Protein AF-A0A956C094-F1 (afdb_monomer)

Radius of gyration: 40.17 Å; Cα contacts (8 Å, |Δi|>4): 907; chains: 1; bounding box: 74×68×118 Å

Solvent-accessible surface area (backbone atoms only — not comparable to full-atom values): 26243 Å² total; per-residue (Å²): 135,86,83,76,88,77,86,82,83,72,74,88,69,77,94,72,92,78,74,94,51,103,83,52,28,29,44,40,37,38,39,32,37,90,51,39,31,41,28,39,30,39,44,35,30,47,56,74,71,74,52,74,59,50,66,46,80,73,45,79,71,43,81,64,69,41,48,29,72,54,24,72,78,55,47,44,69,45,66,44,79,45,98,60,71,43,35,32,40,39,40,36,41,29,33,26,88,86,70,50,48,22,34,32,50,35,33,44,81,41,78,36,75,43,78,52,78,48,61,33,43,75,67,86,69,71,47,63,38,67,67,83,52,30,68,63,70,82,74,54,38,52,40,80,41,99,87,82,47,74,40,76,38,94,37,55,52,55,66,57,61,55,21,28,76,37,67,39,69,88,68,14,59,63,27,26,52,68,33,75,52,43,26,66,27,88,58,52,23,23,27,77,82,64,50,49,39,78,61,48,51,72,48,67,67,78,45,32,37,41,40,82,87,56,63,63,43,73,27,13,71,40,42,65,41,66,65,25,26,53,75,36,84,62,60,74,86,68,81,54,46,20,22,17,62,78,52,43,60,88,41,48,73,49,68,65,82,54,34,51,79,56,94,75,93,59,69,31,20,76,38,60,77,40,64,75,30,24,55,87,44,72,68,61,79,63,58,95,91,60,84,79,54,49,26,25,32,80,84,55,63,66,56,82,84,70,73,71,53,88,37,64,49,66,69,79,50,37,48,36,91,77,42,101,44,71,80,76,20,12,79,42,49,81,38,64,74,30,24,61,74,40,79,87,83,70,86,51,68,85,72,56,52,42,32,32,84,83,58,69,51,80,40,70,63,52,50,72,49,70,68,83,50,33,34,55,74,100,51,101,80,31,14,78,40,53,78,40,68,63,28,26,66,76,36,70,30,60,45,79,69,80,49,47,20,23,50,83,83,55,53,30,52,40,44,82,80,42,47,79,45,48,53,51,90,85,72,81,86,66,47,42,94,91,44,71,50,66,31,33,62,91,68,79,86,72,89,121

Nearest PDB structures (foldseek):
  1cyg-assembly1_A  TM=4.874E-01  e=1.769E-03  Geobacillus stearothermophilus
  8qox-assembly1_X  TM=4.710E-01  e=7.568E-03  Sulfolobus acidocaldarius DSM 639
  6cpd-assembly1_A  TM=4.818E-01  e=2.865E-01  Methylocystis sp. ATCC 49242
  1ogp-assembly3_E  TM=3.263E-01  e=2.117E-01  Arabidopsis thaliana
  7sti-assembly1_A  TM=3.389E-01  e=1.763E+00  Mus musculus

Sequence (448 aa):
MHRLPRFVPIVLTALILVGCSDEEIALLLTADSEDAITSLDILVVSTDGMRAGDRVLLRKGQPVGRSQASLVEDPLRLAITLPANGNYMVHLVGHSPDGTLLIANRCYAVSGVQKDAVRLVRLTMDDDDGDGFPTDGSPYCLDPIEGGGQTNCKFACPPTLALDCDDTPTDGAAIFPGATEICESATDYDCDGMANEPCRDDDGDGATACKQNAEPGTCDCDDQDPTAYPGAEETCESGVDKNCDGKPALCDRDGDGFEADLPIGGTPDCNDQDPSINPGVNEVCTAPGEDPTDENCNRLIDEAKECRSDDEDGDGFLSCIRTNNAQGCDCDDCNSGIYPGATIVGPGDDGIDQDCDGQTDEGEPADKDGDGFLGAGVLSNLDCDDNDPRVFPKGVETCGNGKDDDCDGVADDSGPGSLTYYFDCDGDGYGQSDAETISCTGDDLDGS

Mean predicted aligned error: 19.88 Å

pLDDT: mean 75.41, std 14.98, range [23.91, 94.0]

Secondary structure (DSSP, 8-state):
-PPPPP------SS-------TT--EEEEEEEESS-EEEEEEEEEE-SS--TT-EEEEEEEEEEEE-HHHHHHS-EEEEEE-SSSEEEEEEEEEEPTTS-EEEEEEEEEESSEEEEEEEEEE--S--SS-SS--S--SSTTEEEETTTEEEE-TTPPPGGGTS-S---TTTGGG-STTPPP-TT-SS-SS-SS--SPPP--SSSSS--BPPTTPPTTSSBSSTT-TT-STTPPP-TTS-S-SS-SSS-----SSSSS--S--SSSSPPPS-TT-TTSSTTSPP-PPPTTSPP--TT-SS-SS-TTT--SSSSSSSS--BTTT-S-SSSSBS-TT-TT-STT----S-S-SS--SS-SS-S---PPP-SSSSS-PBPSS-TTSBS-TT-TT--TT----TTS-S-SS-SS-TTSSSTTPEEEE--SS-SS---TTSEEEESS-------

Structure (mmCIF, N/CA/C/O backbone):
data_AF-A0A956C094-F1
#
_entry.id   AF-A0A956C094-F1
#
loop_
_atom_site.group_PDB
_atom_site.id
_atom_site.type_symbol
_atom_site.label_atom_id
_atom_site.label_alt_id
_atom_site.label_comp_id
_atom_site.label_asym_id
_atom_site.label_entity_id
_atom_site.label_seq_id
_atom_site.pdbx_PDB_ins_code
_atom_site.Cartn_x
_atom_site.Cartn_y
_atom_site.Cartn_z
_atom_site.occupancy
_atom_site.B_iso_or_equiv
_atom_site.auth_seq_id
_atom_site.auth_comp_id
_atom_site.auth_asym_id
_atom_site.auth_atom_id
_atom_site.pdbx_PDB_model_num
ATOM 1 N N . MET A 1 1 ? -33.614 -9.477 -2.990 1.00 31.88 1 MET A N 1
ATOM 2 C CA . MET A 1 1 ? -32.901 -8.722 -4.041 1.00 31.88 1 MET A CA 1
ATOM 3 C C . MET A 1 1 ? -31.755 -8.028 -3.335 1.00 31.88 1 MET A C 1
ATOM 5 O O . MET A 1 1 ? -32.018 -7.181 -2.494 1.00 31.88 1 MET A O 1
ATOM 9 N N . HIS A 1 2 ? -30.545 -8.550 -3.537 1.00 25.39 2 HIS A N 1
ATOM 10 C CA . HIS A 1 2 ? -29.327 -8.211 -2.800 1.00 25.39 2 HIS A CA 1
ATOM 11 C C . HIS A 1 2 ? -28.916 -6.742 -2.974 1.00 25.39 2 HIS A C 1
ATOM 13 O O . HIS A 1 2 ? -29.009 -6.208 -4.079 1.00 25.39 2 HIS A O 1
ATOM 19 N N . ARG A 1 3 ? -28.421 -6.121 -1.894 1.00 23.91 3 ARG A N 1
ATOM 20 C CA . ARG A 1 3 ? -27.478 -4.999 -1.967 1.00 23.91 3 ARG A CA 1
ATOM 21 C C . ARG A 1 3 ? -26.076 -5.610 -1.891 1.00 23.91 3 ARG A C 1
ATOM 23 O O . ARG A 1 3 ? -25.795 -6.327 -0.942 1.00 23.91 3 ARG A O 1
ATOM 30 N N . LEU A 1 4 ? -25.274 -5.379 -2.925 1.00 26.03 4 LEU A N 1
ATOM 31 C CA . LEU A 1 4 ? -23.834 -5.653 -2.953 1.00 26.03 4 LEU A CA 1
ATOM 32 C C . LEU A 1 4 ? -23.107 -4.626 -2.060 1.00 26.03 4 LEU A C 1
ATOM 34 O O . LEU A 1 4 ? -23.591 -3.487 -1.989 1.00 26.03 4 LEU A O 1
ATOM 38 N N . PRO A 1 5 ? -21.964 -4.964 -1.435 1.00 30.67 5 PRO A N 1
ATOM 39 C CA . PRO A 1 5 ? -21.090 -3.966 -0.833 1.00 30.67 5 PRO A CA 1
ATOM 40 C C . PRO A 1 5 ? -20.501 -3.100 -1.956 1.00 30.67 5 PRO A C 1
ATOM 42 O O . PRO A 1 5 ? -20.068 -3.595 -2.998 1.00 30.67 5 PRO A O 1
ATOM 45 N N . ARG A 1 6 ? -20.583 -1.777 -1.801 1.00 30.39 6 ARG A N 1
ATOM 46 C CA . ARG A 1 6 ? -19.986 -0.824 -2.741 1.00 30.39 6 ARG A CA 1
ATOM 47 C C . ARG A 1 6 ? -18.532 -0.615 -2.338 1.00 30.39 6 ARG A C 1
ATOM 49 O O . ARG A 1 6 ? -18.283 -0.070 -1.271 1.00 30.39 6 ARG A O 1
ATOM 56 N N . PHE A 1 7 ? -17.611 -0.969 -3.231 1.00 28.91 7 PHE A N 1
ATOM 57 C CA . PHE A 1 7 ? -16.269 -0.389 -3.271 1.00 28.91 7 PHE A CA 1
ATOM 58 C C . PHE A 1 7 ? -16.363 1.141 -3.136 1.00 28.91 7 PHE A C 1
ATOM 60 O O . PHE A 1 7 ? -17.180 1.767 -3.818 1.00 28.91 7 PHE A O 1
ATOM 67 N N . VAL A 1 8 ? -15.546 1.727 -2.258 1.00 37.84 8 VAL A N 1
ATOM 68 C CA . VAL A 1 8 ? -15.483 3.172 -1.981 1.00 37.84 8 VAL A CA 1
ATOM 69 C C . VAL A 1 8 ? -14.337 3.792 -2.799 1.00 37.84 8 VAL A C 1
ATOM 71 O O . VAL A 1 8 ? -13.173 3.658 -2.417 1.00 37.84 8 VAL A O 1
ATOM 74 N N . PRO A 1 9 ? -14.597 4.472 -3.932 1.00 33.62 9 PRO A N 1
ATOM 75 C CA . PRO A 1 9 ? -13.554 5.202 -4.639 1.00 33.62 9 PRO A CA 1
ATOM 76 C C . PRO A 1 9 ? -13.349 6.585 -4.001 1.00 33.62 9 PRO A C 1
ATOM 78 O O . PRO A 1 9 ? -14.221 7.448 -4.070 1.00 33.62 9 PRO A O 1
ATOM 81 N N . ILE A 1 10 ? -12.167 6.833 -3.433 1.00 39.47 10 ILE A N 1
ATOM 82 C CA . ILE A 1 10 ? -11.678 8.198 -3.190 1.00 39.47 10 ILE A CA 1
ATOM 83 C C . ILE A 1 10 ? -11.026 8.670 -4.490 1.00 39.47 10 ILE A C 1
ATOM 85 O O . ILE A 1 10 ? -10.005 8.127 -4.917 1.00 39.47 10 ILE A O 1
ATOM 89 N N . VAL A 1 11 ? -11.634 9.663 -5.140 1.00 37.75 11 VAL A N 1
ATOM 90 C CA . VAL A 1 11 ? -11.075 10.318 -6.330 1.00 37.75 11 VAL A CA 1
ATOM 91 C C . VAL A 1 11 ? -10.232 11.502 -5.871 1.00 37.75 11 VAL A C 1
ATOM 93 O O . VAL A 1 11 ? -10.764 12.540 -5.481 1.00 37.75 11 VAL A O 1
ATOM 96 N N . LEU A 1 12 ? -8.909 11.350 -5.927 1.00 40.19 12 LEU A N 1
ATOM 97 C CA . LEU A 1 12 ? -7.958 12.421 -5.646 1.00 40.19 12 LEU A CA 1
ATOM 98 C C . LEU A 1 12 ? -7.501 13.075 -6.959 1.00 40.19 12 LEU A C 1
ATOM 100 O O . LEU A 1 12 ? -6.388 12.850 -7.411 1.00 40.19 12 LEU A O 1
ATOM 104 N N . THR A 1 13 ? -8.384 13.829 -7.619 1.00 30.38 13 THR A N 1
ATOM 105 C CA . THR A 1 13 ? -8.068 14.991 -8.486 1.00 30.38 13 THR A CA 1
ATOM 106 C C . THR A 1 13 ? -9.336 15.533 -9.152 1.00 30.38 13 THR A C 1
ATOM 108 O O . THR A 1 13 ? -10.224 14.773 -9.513 1.00 30.38 13 THR A O 1
ATOM 111 N N . ALA A 1 14 ? -9.383 16.867 -9.284 1.00 33.16 14 ALA A N 1
ATOM 112 C CA . ALA A 1 14 ? -10.323 17.703 -10.042 1.00 33.16 14 ALA A CA 1
ATOM 113 C C . ALA A 1 14 ? -11.804 17.268 -10.061 1.00 33.16 14 ALA A C 1
ATOM 115 O O . ALA A 1 14 ? -12.191 16.335 -10.753 1.00 33.16 14 ALA A O 1
ATOM 116 N N . LEU A 1 15 ? -12.645 18.060 -9.378 1.00 43.75 15 LEU A N 1
ATOM 117 C CA . LEU A 1 15 ? -14.111 18.054 -9.474 1.00 43.75 15 LEU A CA 1
ATOM 118 C C . LEU A 1 15 ? -14.625 17.545 -10.835 1.00 43.75 15 LEU A C 1
ATOM 120 O O . LEU A 1 15 ? -14.664 18.290 -11.815 1.00 43.75 15 LEU A O 1
ATOM 124 N N . ILE A 1 16 ? -15.164 16.332 -10.843 1.00 31.22 16 ILE A N 1
ATOM 125 C CA . ILE A 1 16 ? -16.317 16.022 -11.675 1.00 31.22 16 ILE A CA 1
ATOM 126 C C . ILE A 1 16 ? -17.444 15.704 -10.704 1.00 31.22 16 ILE A C 1
ATOM 128 O O . ILE A 1 16 ? -17.492 14.650 -10.080 1.00 31.22 16 ILE A O 1
ATOM 132 N N . LEU A 1 17 ? -18.329 16.690 -10.548 1.00 41.72 17 LEU A N 1
ATOM 133 C CA . LEU A 1 17 ? -19.664 16.528 -9.988 1.00 41.72 17 LEU A CA 1
ATOM 134 C C . LEU A 1 17 ? -20.342 15.327 -10.659 1.00 41.72 17 LEU A C 1
ATOM 136 O O . LEU A 1 17 ? -20.853 15.453 -11.772 1.00 41.72 17 LEU A O 1
ATOM 140 N N . VAL A 1 18 ? -20.395 14.189 -9.974 1.00 35.62 18 VAL A N 1
ATOM 141 C CA . VAL A 1 18 ? -21.320 13.110 -10.312 1.00 35.62 18 VAL A CA 1
ATOM 142 C C . VAL A 1 18 ? -22.124 12.772 -9.065 1.00 35.62 18 VAL A C 1
ATOM 144 O O . VAL A 1 18 ? -21.703 11.991 -8.229 1.00 35.62 18 VAL A O 1
ATOM 147 N N . GLY A 1 19 ? -23.308 13.383 -8.982 1.00 34.44 19 GLY A N 1
ATOM 148 C CA . GLY A 1 19 ? -24.463 12.786 -8.316 1.00 34.44 19 GLY A CA 1
ATOM 149 C C . GLY A 1 19 ? -24.621 13.011 -6.815 1.00 34.44 19 GLY A C 1
ATOM 150 O O . GLY A 1 19 ? -24.644 12.040 -6.077 1.00 34.44 19 GLY A O 1
ATOM 151 N N . CYS A 1 20 ? -24.918 14.245 -6.385 1.00 38.72 20 CYS A N 1
ATOM 152 C CA . CYS A 1 20 ? -25.666 14.446 -5.138 1.00 38.72 20 CYS A CA 1
ATOM 153 C C . CYS A 1 20 ? -27.003 13.688 -5.228 1.00 38.72 20 CYS A C 1
ATOM 155 O O . CYS A 1 20 ? -27.939 14.157 -5.881 1.00 38.72 20 CYS A O 1
ATOM 157 N N . SER A 1 21 ? -27.092 12.525 -4.590 1.00 49.25 21 SER A N 1
ATOM 158 C CA . SER A 1 21 ? -28.373 11.965 -4.165 1.00 49.25 21 SER A CA 1
ATOM 159 C C . SER A 1 21 ? -28.620 12.395 -2.718 1.00 49.25 21 SER A C 1
ATOM 161 O O . SER A 1 21 ? -27.676 12.449 -1.934 1.00 49.25 21 SER A O 1
ATOM 163 N N . ASP A 1 22 ? -29.866 12.694 -2.346 1.00 48.59 22 ASP A N 1
ATOM 164 C CA . ASP A 1 22 ? -30.246 13.117 -0.982 1.00 48.59 22 ASP A CA 1
ATOM 165 C C . ASP A 1 22 ? -30.003 12.030 0.103 1.00 48.59 22 ASP A C 1
ATOM 167 O O . ASP A 1 22 ? -30.355 12.224 1.265 1.00 48.59 22 ASP A O 1
ATOM 171 N N . GLU A 1 23 ? -29.407 10.888 -0.265 1.00 58.19 23 GLU A N 1
ATOM 172 C CA . GLU A 1 23 ? -29.049 9.767 0.615 1.00 58.19 23 GLU A CA 1
ATOM 173 C C . GLU A 1 23 ? -27.535 9.661 0.894 1.00 58.19 23 GLU A C 1
ATOM 175 O O . GLU A 1 23 ? -27.119 8.763 1.622 1.00 58.19 23 GLU A O 1
ATOM 180 N N . GLU A 1 24 ? -26.696 10.535 0.326 1.00 72.50 24 GLU A N 1
ATOM 181 C CA . GLU A 1 24 ? -25.239 10.449 0.488 1.00 72.50 24 GLU A CA 1
ATOM 182 C C . GLU A 1 24 ? -24.758 11.136 1.778 1.00 72.50 24 GLU A C 1
ATOM 184 O O . GLU A 1 24 ? -25.110 12.283 2.074 1.00 72.50 24 GLU A O 1
ATOM 189 N N . ILE A 1 25 ? -23.941 10.421 2.552 1.00 80.94 25 ILE A N 1
ATOM 190 C CA . ILE A 1 25 ? -23.382 10.883 3.823 1.00 80.94 25 ILE A CA 1
ATOM 191 C C . ILE A 1 25 ? -21.881 11.028 3.615 1.00 80.94 25 ILE A C 1
ATOM 193 O O . ILE A 1 25 ? -21.181 10.048 3.369 1.00 80.94 25 ILE A O 1
ATOM 197 N N . ALA A 1 26 ? -21.399 12.268 3.628 1.00 85.75 26 ALA A N 1
ATOM 198 C CA . ALA A 1 26 ? -20.028 12.565 3.242 1.00 85.75 26 ALA A CA 1
ATOM 199 C C . ALA A 1 26 ? -19.491 13.811 3.944 1.00 85.75 26 ALA A C 1
ATOM 201 O O . ALA A 1 26 ? -20.233 14.739 4.271 1.00 85.75 26 ALA A O 1
ATOM 202 N N . LEU A 1 27 ? -18.176 13.859 4.105 1.00 88.19 27 LEU A N 1
ATOM 203 C CA . LEU A 1 27 ? -17.444 15.019 4.577 1.00 88.19 27 LEU A CA 1
ATOM 204 C C . LEU A 1 27 ? -16.561 15.548 3.443 1.00 88.19 27 LEU A C 1
ATOM 206 O O . LEU A 1 27 ? -15.714 14.841 2.900 1.00 88.19 27 LEU A O 1
ATOM 210 N N . LEU A 1 28 ? -16.789 16.802 3.065 1.00 89.00 28 LEU A N 1
ATOM 211 C CA . LEU A 1 28 ? -16.032 17.500 2.035 1.00 89.00 28 LEU A CA 1
ATOM 212 C C . LEU A 1 28 ? -15.107 18.512 2.710 1.00 89.00 28 LEU A C 1
ATOM 214 O O . LEU A 1 28 ? -15.560 19.572 3.149 1.00 89.00 28 LEU A O 1
ATOM 218 N N . LEU A 1 29 ? -13.822 18.181 2.791 1.00 90.12 29 LEU A N 1
ATOM 219 C CA . LEU A 1 29 ? -12.816 19.022 3.431 1.00 90.12 29 LEU A CA 1
ATOM 220 C C . LEU A 1 29 ? -11.980 19.748 2.386 1.00 90.12 29 LEU A C 1
ATOM 222 O O . LEU A 1 29 ? -11.531 19.150 1.407 1.00 90.12 29 LEU A O 1
ATOM 226 N N . THR A 1 30 ? -11.732 21.032 2.617 1.00 89.69 30 THR A N 1
ATOM 227 C CA . THR A 1 30 ? -10.630 21.739 1.962 1.00 89.69 30 THR A CA 1
ATOM 228 C C . THR A 1 30 ? -9.464 21.843 2.928 1.00 89.69 30 THR A C 1
ATOM 230 O O . THR A 1 30 ? -9.635 22.439 3.989 1.00 89.69 30 THR A O 1
ATOM 233 N N . ALA A 1 31 ? -8.313 21.281 2.574 1.00 88.06 31 ALA A N 1
ATOM 234 C CA . ALA A 1 31 ? -7.130 21.259 3.422 1.00 88.06 31 ALA A CA 1
ATOM 235 C C . ALA A 1 31 ? -6.000 22.115 2.831 1.00 88.06 31 ALA A C 1
ATOM 237 O O . ALA A 1 31 ? -5.619 21.935 1.671 1.00 88.06 31 ALA A O 1
ATOM 238 N N . ASP A 1 32 ? -5.469 23.041 3.629 1.00 88.25 32 ASP A N 1
ATOM 239 C CA . ASP A 1 32 ? -4.268 23.818 3.309 1.00 88.25 32 ASP A CA 1
ATOM 240 C C . ASP A 1 32 ? -3.142 23.559 4.323 1.00 88.25 32 ASP A C 1
ATOM 242 O O . ASP A 1 32 ? -3.330 22.881 5.335 1.00 88.25 32 ASP A O 1
ATOM 246 N N . SER A 1 33 ? -1.939 24.050 4.025 1.00 87.44 33 SER A N 1
ATOM 247 C CA . SER A 1 33 ? -0.797 23.968 4.934 1.00 87.44 33 SER A CA 1
ATOM 248 C C . SER A 1 33 ? 0.174 25.121 4.702 1.00 87.44 33 SER A C 1
ATOM 250 O O . SER A 1 33 ? 0.235 25.698 3.613 1.00 87.44 33 SER A O 1
ATOM 252 N N . GLU A 1 34 ? 0.941 25.455 5.739 1.00 83.06 34 GLU A N 1
ATOM 253 C CA . GLU A 1 34 ? 2.052 26.403 5.647 1.00 83.06 34 GLU A CA 1
ATOM 254 C C . GLU A 1 34 ? 3.333 25.763 5.096 1.00 83.06 34 GLU A C 1
ATOM 256 O O . GLU A 1 34 ? 4.305 26.478 4.878 1.00 83.06 34 GLU A O 1
ATOM 261 N N . ASP A 1 35 ? 3.319 24.468 4.776 1.00 86.69 35 ASP A N 1
ATOM 262 C CA . ASP A 1 35 ? 4.451 23.740 4.206 1.00 86.69 35 ASP A CA 1
ATOM 263 C C . ASP A 1 35 ? 4.073 22.920 2.974 1.00 86.69 35 ASP A C 1
ATOM 265 O O . ASP A 1 35 ? 2.906 22.782 2.610 1.00 86.69 35 ASP A O 1
ATOM 269 N N . ALA A 1 36 ? 5.092 22.407 2.283 1.00 88.38 36 ALA A N 1
ATOM 270 C CA . ALA A 1 36 ? 4.895 21.440 1.211 1.00 88.38 36 ALA A CA 1
ATOM 271 C C . ALA A 1 36 ? 4.486 20.074 1.785 1.00 88.38 36 ALA A C 1
ATOM 273 O O . ALA A 1 36 ? 5.009 19.664 2.817 1.00 88.38 36 ALA A O 1
ATOM 274 N N . ILE A 1 37 ? 3.611 19.362 1.070 1.00 88.88 37 ILE A N 1
ATOM 275 C CA . ILE A 1 37 ? 3.115 18.028 1.432 1.00 88.88 37 ILE A CA 1
ATOM 276 C C . ILE A 1 37 ? 3.483 17.046 0.313 1.00 88.88 37 ILE A C 1
ATOM 278 O O . ILE A 1 37 ? 3.060 17.216 -0.836 1.00 88.88 37 ILE A O 1
ATOM 282 N N . THR A 1 38 ? 4.262 16.016 0.633 1.00 88.69 38 THR A N 1
ATOM 283 C CA . THR A 1 38 ? 4.635 14.923 -0.279 1.00 88.69 38 THR A CA 1
ATOM 284 C C . THR A 1 38 ? 3.584 13.823 -0.278 1.00 88.69 38 THR A C 1
ATOM 286 O O . THR A 1 38 ? 3.136 13.429 -1.357 1.00 88.69 38 THR A O 1
ATOM 289 N N . SER A 1 39 ? 3.129 13.397 0.899 1.00 88.06 39 SER A N 1
ATOM 290 C CA . SER A 1 39 ? 2.068 12.404 1.077 1.00 88.06 39 SER A CA 1
ATOM 291 C C . SER A 1 39 ? 1.083 12.803 2.169 1.00 88.06 39 SER A C 1
ATOM 293 O O . SER A 1 39 ? 1.389 13.634 3.023 1.00 88.06 39 SER A O 1
ATOM 295 N N . LEU A 1 40 ? -0.115 12.223 2.115 1.00 87.06 40 LEU A N 1
ATOM 296 C CA . LEU A 1 40 ? -1.180 12.444 3.087 1.00 87.06 40 LEU A CA 1
ATOM 297 C C . LEU A 1 40 ? -1.766 11.107 3.552 1.00 87.06 40 LEU A C 1
ATOM 299 O O . LEU A 1 40 ? -2.224 10.308 2.729 1.00 87.06 40 LEU A O 1
ATOM 303 N N . ASP A 1 41 ? -1.792 10.915 4.865 1.00 87.19 41 ASP A N 1
ATOM 304 C CA . ASP A 1 41 ? -2.520 9.854 5.554 1.00 87.19 41 ASP A CA 1
ATOM 305 C C . ASP A 1 41 ? -3.859 10.391 6.054 1.00 87.19 41 ASP A C 1
ATOM 307 O O . ASP A 1 41 ? -3.957 11.530 6.525 1.00 87.19 41 ASP A O 1
ATOM 311 N N . ILE A 1 42 ? -4.904 9.572 5.930 1.00 86.94 42 ILE A N 1
ATOM 312 C CA . ILE A 1 42 ? -6.258 9.917 6.363 1.00 86.94 42 ILE A CA 1
ATOM 313 C C . ILE A 1 42 ? -6.809 8.772 7.207 1.00 86.94 42 ILE A C 1
ATOM 315 O O . ILE A 1 42 ? -7.125 7.696 6.688 1.00 86.94 42 ILE A O 1
ATOM 319 N N . LEU A 1 43 ? -6.986 9.041 8.496 1.00 84.88 43 LEU A N 1
ATOM 320 C CA . LEU A 1 43 ? -7.684 8.168 9.428 1.00 84.88 43 LEU A CA 1
ATOM 321 C C . LEU A 1 43 ? -9.069 8.746 9.726 1.00 84.88 43 LEU A C 1
ATOM 323 O O . LEU A 1 43 ? -9.205 9.918 10.087 1.00 84.88 43 LEU A O 1
ATOM 327 N N . VAL A 1 44 ? -10.099 7.910 9.589 1.00 85.31 44 VAL A N 1
ATOM 328 C CA . VAL A 1 44 ? -11.471 8.242 9.975 1.00 85.31 44 VAL A CA 1
ATOM 329 C C . VAL A 1 44 ? -11.992 7.167 10.918 1.00 85.31 44 VAL A C 1
ATOM 331 O O . VAL A 1 44 ? -11.937 5.980 10.610 1.00 85.31 44 VAL A O 1
ATOM 334 N N . VAL A 1 45 ? -12.504 7.587 12.071 1.00 79.00 45 VAL A N 1
ATOM 335 C CA . VAL A 1 45 ? -12.975 6.681 13.130 1.00 79.00 45 VAL A CA 1
ATOM 336 C C . VAL A 1 45 ? -14.363 7.125 13.553 1.00 79.00 45 VAL A C 1
ATOM 338 O O . VAL A 1 45 ? -14.568 8.316 13.806 1.00 79.00 45 VAL A O 1
ATOM 341 N N . SER A 1 46 ? -15.340 6.217 13.605 1.00 79.12 46 SER A N 1
ATOM 342 C CA . SER A 1 46 ? -16.620 6.569 14.219 1.00 79.12 46 SER A CA 1
ATOM 343 C C . SER A 1 46 ? -16.457 6.676 15.728 1.00 79.12 46 SER A C 1
ATOM 345 O O . SER A 1 46 ? -15.846 5.835 16.370 1.00 79.12 46 SER A O 1
ATOM 347 N N . THR A 1 47 ? -17.024 7.727 16.307 1.00 75.12 47 THR A N 1
ATOM 348 C CA . THR A 1 47 ? -17.013 7.957 17.758 1.00 75.12 47 THR A CA 1
ATOM 349 C C . THR A 1 47 ? -18.378 7.665 18.380 1.00 75.12 47 THR A C 1
ATOM 351 O O . THR A 1 47 ? -18.567 7.805 19.590 1.00 75.12 47 THR A O 1
ATOM 354 N N . ASP A 1 48 ? -19.344 7.224 17.567 1.00 68.50 48 ASP A N 1
ATOM 355 C CA . ASP A 1 48 ? -20.659 6.799 18.030 1.00 68.50 48 ASP A CA 1
ATOM 356 C C . ASP A 1 48 ? -20.604 5.420 18.671 1.00 68.50 48 ASP A C 1
ATOM 358 O O . ASP A 1 48 ? -20.967 4.404 18.095 1.00 68.50 48 ASP A O 1
ATOM 362 N N . GLY A 1 49 ? -20.230 5.425 19.944 1.00 55.28 49 GLY A N 1
ATOM 363 C CA . GLY A 1 49 ? -20.244 4.240 20.780 1.00 55.28 49 GLY A CA 1
ATOM 364 C C . GLY A 1 49 ? -18.879 3.776 21.245 1.00 55.28 49 GLY A C 1
ATOM 365 O O . GLY A 1 49 ? -18.933 2.843 22.036 1.00 55.28 49 GLY A O 1
ATOM 366 N N . MET A 1 50 ? -17.775 4.423 20.809 1.00 50.34 50 MET A N 1
ATOM 367 C CA . MET A 1 50 ? -16.362 4.051 21.064 1.00 50.34 50 MET A CA 1
ATOM 368 C C . MET A 1 50 ? -16.264 2.547 21.294 1.00 50.34 50 MET A C 1
ATOM 370 O O . MET A 1 50 ? -16.233 2.061 22.416 1.00 50.34 50 MET A O 1
ATOM 374 N N . ARG A 1 51 ? -16.503 1.828 20.201 1.00 47.78 51 ARG A N 1
ATOM 375 C CA . ARG A 1 51 ? -16.408 0.380 20.153 1.00 47.78 51 ARG A CA 1
ATOM 376 C C . ARG A 1 51 ? -15.224 0.091 19.257 1.00 47.78 51 ARG A C 1
ATOM 378 O O . ARG A 1 51 ? -15.101 0.739 18.209 1.00 47.78 51 ARG A O 1
ATOM 385 N N . ALA A 1 52 ? -14.427 -0.898 19.638 1.00 38.03 52 ALA A N 1
ATOM 386 C CA . ALA A 1 52 ? -13.606 -1.636 18.696 1.00 38.03 52 ALA A CA 1
ATOM 387 C C . ALA A 1 52 ? -14.414 -1.873 17.398 1.00 38.03 52 ALA A C 1
ATOM 389 O O . ALA A 1 52 ? -15.611 -2.133 17.459 1.00 38.03 52 ALA A O 1
ATOM 390 N N . GLY A 1 53 ? -13.813 -1.659 16.227 1.00 45.31 53 GLY A N 1
ATOM 391 C CA . GLY A 1 53 ? -14.440 -2.034 14.953 1.00 45.31 53 GLY A CA 1
ATOM 392 C C . GLY A 1 53 ? -15.138 -0.939 14.127 1.00 45.31 53 GLY A C 1
ATOM 393 O O . GLY A 1 53 ? -15.340 -1.148 12.940 1.00 45.31 53 GLY A O 1
ATOM 394 N N . ASP A 1 54 ? -15.425 0.271 14.622 1.00 48.38 54 ASP A N 1
ATOM 395 C CA . ASP A 1 54 ? -16.009 1.322 13.750 1.00 48.38 54 ASP A CA 1
ATOM 396 C C . ASP A 1 54 ? -14.933 2.153 13.004 1.00 48.38 54 ASP A C 1
ATOM 398 O O . ASP A 1 54 ? -15.003 3.391 12.890 1.00 48.38 54 ASP A O 1
ATOM 402 N N . ARG A 1 55 ? -13.887 1.479 12.507 1.00 53.50 55 ARG A N 1
ATOM 403 C CA . ARG A 1 55 ? -12.777 2.113 11.786 1.00 53.50 55 ARG A CA 1
ATOM 404 C C . ARG A 1 55 ? -13.141 2.232 10.309 1.00 53.50 55 ARG A C 1
ATOM 406 O O . ARG A 1 55 ? -13.620 1.306 9.673 1.00 53.50 55 ARG A O 1
ATOM 413 N N . VAL A 1 56 ? -12.844 3.379 9.710 1.00 49.75 56 VAL A N 1
ATOM 414 C CA . VAL A 1 56 ? -12.702 3.468 8.256 1.00 49.75 56 VAL A CA 1
ATOM 415 C C . VAL A 1 56 ? -11.318 4.050 7.997 1.00 49.75 56 VAL A C 1
ATOM 417 O O . VAL A 1 56 ? -11.130 5.258 7.846 1.00 49.75 56 VAL A O 1
ATOM 420 N N . LEU A 1 57 ? -10.309 3.176 7.995 1.00 48.47 57 LEU A N 1
ATOM 421 C CA . LEU A 1 57 ? -8.968 3.524 7.529 1.00 48.47 57 LEU A CA 1
ATOM 422 C C . LEU A 1 57 ? -9.061 3.849 6.037 1.00 48.47 57 LEU A C 1
ATOM 424 O O . LEU A 1 57 ? -9.235 2.961 5.206 1.00 48.47 57 LEU A O 1
ATOM 428 N N . LEU A 1 58 ? -8.995 5.135 5.690 1.00 52.88 58 LEU A N 1
ATOM 429 C CA . LEU A 1 58 ? -9.340 5.580 4.342 1.00 52.88 58 LEU A CA 1
ATOM 430 C C . LEU A 1 58 ? -8.160 5.871 3.429 1.00 52.88 58 LEU A C 1
ATOM 432 O O . LEU A 1 58 ? -8.438 6.184 2.279 1.00 52.88 58 LEU A O 1
ATOM 436 N N . ARG A 1 59 ? -6.902 5.731 3.870 1.00 56.06 59 ARG A N 1
ATOM 437 C CA . ARG A 1 59 ? -5.688 5.436 3.066 1.00 56.06 59 ARG A CA 1
ATOM 438 C C . ARG A 1 59 ? -4.436 5.887 3.826 1.00 56.06 59 ARG A C 1
ATOM 440 O O . ARG A 1 59 ? -4.396 7.010 4.326 1.00 56.06 59 ARG A O 1
ATOM 447 N N . LYS A 1 60 ? -3.389 5.058 3.800 1.00 62.19 60 LYS A N 1
ATOM 448 C CA . LYS A 1 60 ? -2.020 5.423 4.198 1.00 62.19 60 LYS A CA 1
ATOM 449 C C . LYS A 1 60 ? -1.182 5.730 2.946 1.00 62.19 60 LYS A C 1
ATOM 451 O O . LYS A 1 60 ? -1.343 5.088 1.908 1.00 62.19 60 LYS A O 1
ATOM 456 N N . GLY A 1 61 ? -0.325 6.734 3.025 1.00 59.59 61 GLY A N 1
ATOM 457 C CA . GLY A 1 61 ? 0.744 7.072 2.099 1.00 59.59 61 GLY A CA 1
ATOM 458 C C . GLY A 1 61 ? 0.303 7.659 0.764 1.00 59.59 61 GLY A C 1
ATOM 459 O O . GLY A 1 61 ? 1.030 7.490 -0.211 1.00 59.59 61 GLY A O 1
ATOM 460 N N . GLN A 1 62 ? -0.862 8.314 0.655 1.00 73.25 62 GLN A N 1
ATOM 461 C CA . GLN A 1 62 ? -1.308 8.810 -0.656 1.00 73.25 62 GLN A CA 1
ATOM 462 C C . GLN A 1 62 ? -0.355 9.888 -1.177 1.00 73.25 62 GLN A C 1
ATOM 464 O O . GLN A 1 62 ? -0.202 10.914 -0.509 1.00 73.25 62 GLN A O 1
ATOM 469 N N . PRO A 1 63 ? 0.263 9.709 -2.359 1.00 74.12 63 PRO A N 1
ATOM 470 C CA . PRO A 1 63 ? 1.139 10.720 -2.922 1.00 74.12 63 PRO A CA 1
ATOM 471 C C . PRO A 1 63 ? 0.312 11.946 -3.319 1.00 74.12 63 PRO A C 1
ATOM 473 O O . PRO A 1 63 ? -0.647 11.858 -4.085 1.00 74.12 63 PRO A O 1
ATOM 476 N N . VAL A 1 64 ? 0.695 13.101 -2.784 1.00 82.00 64 VAL A N 1
ATOM 477 C CA . VAL A 1 64 ? 0.055 14.396 -3.040 1.00 82.00 64 VAL A CA 1
ATOM 478 C C . VAL A 1 64 ? 0.991 15.297 -3.844 1.00 82.00 64 VAL A C 1
ATOM 480 O O . VAL A 1 64 ? 0.572 15.872 -4.847 1.00 82.00 64 VAL A O 1
ATOM 483 N N . GLY A 1 65 ? 2.261 15.401 -3.434 1.00 77.50 65 GLY A N 1
ATOM 484 C CA . GLY A 1 65 ? 3.309 16.116 -4.172 1.00 77.50 65 GLY A CA 1
ATOM 485 C C . GLY A 1 65 ? 3.015 17.601 -4.428 1.00 77.50 65 GLY A C 1
ATOM 486 O O . GLY A 1 65 ? 3.193 18.079 -5.549 1.00 77.50 65 GLY A O 1
ATOM 487 N N . ARG A 1 66 ? 2.543 18.350 -3.423 1.00 81.50 66 ARG A N 1
ATOM 488 C CA . ARG A 1 66 ? 2.141 19.764 -3.565 1.00 81.50 66 ARG A CA 1
ATOM 489 C C . ARG A 1 66 ? 3.052 20.696 -2.768 1.00 81.50 66 ARG A C 1
ATOM 491 O O . ARG A 1 66 ? 3.347 20.457 -1.603 1.00 81.50 66 ARG A O 1
ATOM 498 N N . SER A 1 67 ? 3.474 21.799 -3.389 1.00 82.25 67 SER A N 1
ATOM 499 C CA . SER A 1 67 ? 4.242 22.854 -2.715 1.00 82.25 67 SER A CA 1
ATOM 500 C C . SER A 1 67 ? 3.342 23.770 -1.878 1.00 82.25 67 SER A C 1
ATOM 502 O O . SER A 1 67 ? 2.162 23.926 -2.189 1.00 82.25 67 SER A O 1
ATOM 504 N N . GLN A 1 68 ? 3.917 24.455 -0.882 1.00 80.69 68 GLN A N 1
ATOM 505 C CA . GLN A 1 68 ? 3.214 25.454 -0.061 1.00 80.69 68 GLN A CA 1
ATOM 506 C C . GLN A 1 68 ? 2.460 26.484 -0.922 1.00 80.69 68 GLN A C 1
ATOM 508 O O . GLN A 1 68 ? 1.267 26.703 -0.740 1.00 80.69 68 GLN A O 1
ATOM 513 N N . ALA A 1 69 ? 3.137 27.091 -1.905 1.00 76.25 69 ALA A N 1
ATOM 514 C CA . ALA A 1 69 ? 2.522 28.090 -2.783 1.00 76.25 69 ALA A CA 1
ATOM 515 C C . ALA A 1 69 ? 1.328 27.516 -3.566 1.00 76.25 69 ALA A C 1
ATOM 517 O O . ALA A 1 69 ? 0.304 28.177 -3.710 1.00 76.25 69 ALA A O 1
ATOM 518 N N . SER A 1 70 ? 1.435 26.262 -4.015 1.00 80.69 70 SER A N 1
ATOM 519 C CA . SER A 1 70 ? 0.354 25.581 -4.726 1.00 80.69 70 SER A CA 1
ATOM 520 C C . SER A 1 70 ? -0.839 25.266 -3.821 1.00 80.69 70 SER A C 1
ATOM 522 O O . SER A 1 70 ? -1.970 25.329 -4.291 1.00 80.69 70 SER A O 1
ATOM 524 N N . LEU A 1 71 ? -0.607 24.939 -2.546 1.00 81.62 71 LEU A N 1
ATOM 525 C CA . LEU A 1 71 ? -1.664 24.651 -1.569 1.00 81.62 71 LEU A CA 1
ATOM 526 C C . LEU A 1 71 ? -2.435 25.905 -1.144 1.00 81.62 71 LEU A C 1
ATOM 528 O O . LEU A 1 71 ? -3.633 25.823 -0.890 1.00 81.62 71 LEU A O 1
ATOM 532 N N . VAL A 1 72 ? -1.773 27.064 -1.100 1.00 77.06 72 VAL A N 1
ATOM 533 C CA . VAL A 1 72 ? -2.430 28.351 -0.818 1.00 77.06 72 VAL A CA 1
ATOM 534 C C . VAL A 1 72 ? -3.342 28.779 -1.973 1.00 77.06 72 VAL A C 1
ATOM 536 O O . VAL A 1 72 ? -4.420 29.323 -1.737 1.00 77.06 72 VAL A O 1
ATOM 539 N N . GLU A 1 73 ? -2.925 28.549 -3.221 1.00 79.19 73 GLU A N 1
ATOM 540 C CA . GLU A 1 73 ? -3.708 28.927 -4.406 1.00 79.19 73 GLU A CA 1
ATOM 541 C C . GLU A 1 73 ? -4.821 27.923 -4.744 1.00 79.19 73 GLU A C 1
ATOM 543 O O . GLU A 1 73 ? -5.911 28.328 -5.152 1.00 79.19 73 GLU A O 1
ATOM 548 N N . ASP A 1 74 ? -4.570 26.625 -4.561 1.00 82.81 74 ASP A N 1
ATOM 549 C CA . ASP A 1 74 ? -5.542 25.551 -4.777 1.00 82.81 74 ASP A CA 1
ATOM 550 C C . ASP A 1 74 ? -5.435 24.500 -3.656 1.00 82.81 74 ASP A C 1
ATOM 552 O O . ASP A 1 74 ? -4.656 23.546 -3.774 1.00 82.81 74 ASP A O 1
ATOM 556 N N . PRO A 1 75 ? -6.192 24.659 -2.555 1.00 85.56 75 PRO A N 1
ATOM 557 C CA . PRO A 1 75 ? -6.128 23.743 -1.423 1.00 85.56 75 PRO A CA 1
ATOM 558 C C . PRO A 1 75 ? -6.569 22.332 -1.817 1.00 85.56 75 PRO A C 1
ATOM 560 O O . PRO A 1 75 ? -7.367 22.135 -2.742 1.00 85.56 75 PRO A O 1
ATOM 563 N N . LEU A 1 76 ? -6.077 21.336 -1.079 1.00 86.81 76 LEU A N 1
ATOM 564 C CA . LEU A 1 76 ? -6.487 19.946 -1.259 1.00 86.81 76 LEU A CA 1
ATOM 565 C C . LEU A 1 76 ? -7.988 19.826 -1.025 1.00 86.81 76 LEU A C 1
ATOM 567 O O . LEU A 1 76 ? -8.534 20.442 -0.114 1.00 86.81 76 LEU A O 1
ATOM 571 N N . ARG A 1 77 ? -8.660 19.019 -1.843 1.00 85.06 77 ARG A N 1
ATOM 572 C CA . ARG A 1 77 ? -10.093 18.749 -1.709 1.00 85.06 77 ARG A CA 1
ATOM 573 C C . ARG A 1 77 ? -10.264 17.274 -1.416 1.00 85.06 77 ARG A C 1
ATOM 575 O O . ARG A 1 77 ? -10.000 16.444 -2.280 1.00 85.06 77 ARG A O 1
ATOM 582 N N . LEU A 1 78 ? -10.685 16.973 -0.199 1.00 86.38 78 LEU A N 1
ATOM 583 C CA . LEU A 1 78 ? -10.919 15.620 0.275 1.00 86.38 78 LEU A CA 1
ATOM 584 C C . LEU A 1 78 ? -12.424 15.371 0.267 1.00 86.38 78 LEU A C 1
ATOM 586 O O . LEU A 1 78 ? -13.193 16.168 0.806 1.00 86.38 78 LEU A O 1
ATOM 590 N N . ALA A 1 79 ? -12.836 14.274 -0.360 1.00 83.94 79 ALA A N 1
ATOM 591 C CA . ALA A 1 79 ? -14.204 13.783 -0.309 1.00 83.94 79 ALA A CA 1
ATOM 592 C C . ALA A 1 79 ? -14.200 12.439 0.420 1.00 83.94 79 ALA A C 1
ATOM 594 O O . ALA A 1 79 ? -13.742 11.433 -0.117 1.00 83.94 79 ALA A O 1
ATOM 595 N N . ILE A 1 80 ? -14.677 12.454 1.660 1.00 84.38 80 ILE A N 1
ATOM 596 C CA . ILE A 1 80 ? -14.727 11.297 2.551 1.00 84.38 80 ILE A CA 1
ATOM 597 C C . ILE A 1 80 ? -16.171 10.802 2.565 1.00 84.38 80 ILE A C 1
ATOM 599 O O . ILE A 1 80 ? -17.059 11.514 3.029 1.00 84.38 80 ILE A O 1
ATOM 603 N N . THR A 1 81 ? -16.415 9.604 2.039 1.00 82.75 81 THR A N 1
ATOM 604 C CA . THR A 1 81 ? -17.742 8.967 2.097 1.00 82.75 81 THR A CA 1
ATOM 605 C C . THR A 1 81 ? -17.862 8.195 3.404 1.00 82.75 81 THR A C 1
ATOM 607 O O . THR A 1 81 ? -16.926 7.494 3.778 1.00 82.75 81 THR A O 1
ATOM 610 N N . LEU A 1 82 ? -18.992 8.327 4.097 1.00 81.62 82 LEU A N 1
ATOM 611 C CA . LEU A 1 82 ? -19.219 7.733 5.414 1.00 81.62 82 LEU A CA 1
ATOM 612 C C . LEU A 1 82 ? -20.353 6.698 5.353 1.00 81.62 82 LEU A C 1
ATOM 614 O O . LEU A 1 82 ? -21.299 6.871 4.578 1.00 81.62 82 LEU A O 1
ATOM 618 N N . PRO A 1 83 ? -20.285 5.626 6.163 1.00 73.88 83 PRO A N 1
ATOM 619 C CA . PRO A 1 83 ? -21.237 4.518 6.081 1.00 73.88 83 PRO A CA 1
ATOM 620 C C . PRO A 1 83 ? -22.633 4.885 6.604 1.00 73.88 83 PRO A C 1
ATOM 622 O O . PRO A 1 83 ? -23.638 4.357 6.122 1.00 73.88 83 PRO A O 1
ATOM 625 N N . ALA A 1 84 ? -22.714 5.792 7.581 1.00 81.06 84 ALA A N 1
ATOM 626 C CA . ALA A 1 84 ? -23.955 6.183 8.234 1.00 81.06 84 ALA A CA 1
ATOM 627 C C . ALA A 1 84 ? -23.876 7.610 8.797 1.00 81.06 84 ALA A C 1
ATOM 629 O O . ALA A 1 84 ? -22.836 8.263 8.776 1.00 81.06 84 ALA A O 1
ATOM 630 N N . ASN A 1 85 ? -25.012 8.113 9.287 1.00 84.25 85 ASN A N 1
ATOM 631 C CA . ASN A 1 85 ? -25.028 9.359 10.045 1.00 84.25 85 ASN A CA 1
ATOM 632 C C . ASN A 1 85 ? -24.432 9.067 11.415 1.00 84.25 85 ASN A C 1
ATOM 634 O O . ASN A 1 85 ? -24.823 8.076 12.031 1.00 84.25 85 ASN A O 1
ATOM 638 N N . GLY A 1 86 ? -23.577 9.955 11.900 1.00 86.50 86 GLY A N 1
ATOM 639 C CA . GLY A 1 86 ? -22.966 9.766 13.197 1.00 86.50 86 GLY A CA 1
ATOM 640 C C . GLY A 1 86 ? -21.850 10.743 13.513 1.00 86.50 86 GLY A C 1
ATOM 641 O O . GLY A 1 86 ? -21.597 11.686 12.761 1.00 86.50 86 GLY A O 1
ATOM 642 N N . ASN A 1 87 ? -21.204 10.532 14.650 1.00 86.56 87 ASN A N 1
ATOM 643 C CA . ASN A 1 87 ? -20.020 11.266 15.060 1.00 86.56 87 ASN A CA 1
ATOM 644 C C . ASN A 1 87 ? -18.758 10.568 14.537 1.00 86.56 87 ASN A C 1
ATOM 646 O O . ASN A 1 87 ? -18.627 9.349 14.622 1.00 86.56 87 ASN A O 1
ATOM 650 N N . TYR A 1 88 ? -17.824 11.347 13.996 1.00 87.00 88 TYR A N 1
ATOM 651 C CA . TYR A 1 88 ? -16.594 10.847 13.385 1.00 87.00 88 TYR A CA 1
ATOM 652 C C . TYR A 1 88 ? -15.406 11.716 13.773 1.00 87.00 88 TYR A C 1
ATOM 654 O O . TYR A 1 88 ? -15.487 12.941 13.687 1.00 87.00 88 TYR A O 1
ATOM 662 N N . MET A 1 89 ? -14.299 11.088 14.152 1.00 88.06 89 MET A N 1
ATOM 663 C CA . MET A 1 89 ? -12.985 11.716 14.197 1.00 88.06 89 MET A CA 1
ATOM 664 C C . MET A 1 89 ? -12.336 11.604 12.817 1.00 88.06 89 MET A C 1
ATOM 666 O O . MET A 1 89 ? -12.390 10.553 12.184 1.00 88.06 89 MET A O 1
ATOM 670 N N . VAL A 1 90 ? -11.708 12.685 12.365 1.00 89.75 90 VAL A N 1
ATOM 671 C CA . VAL A 1 90 ? -10.858 12.722 11.178 1.00 89.75 90 VAL A CA 1
ATOM 672 C C . VAL A 1 90 ? -9.487 13.224 11.595 1.00 89.75 90 VAL A C 1
ATOM 674 O O . VAL A 1 90 ? -9.359 14.347 12.091 1.00 89.75 90 VAL A O 1
ATOM 677 N N . HIS A 1 91 ? -8.478 12.394 11.370 1.00 88.69 91 HIS A N 1
ATOM 678 C CA . HIS A 1 91 ? -7.082 12.703 11.623 1.00 88.69 91 HIS A CA 1
ATOM 679 C C . HIS A 1 91 ? -6.313 12.661 10.298 1.00 88.69 91 HIS A C 1
ATOM 681 O O . HIS A 1 91 ? -6.347 11.670 9.566 1.00 88.69 91 HIS A O 1
ATOM 687 N N . LEU A 1 92 ? -5.693 13.787 9.955 1.00 89.88 92 LEU A N 1
ATOM 688 C CA . LEU A 1 92 ? -4.915 13.980 8.737 1.00 89.88 92 LEU A CA 1
ATOM 689 C C . LEU A 1 92 ? -3.443 14.127 9.112 1.00 89.88 92 LEU A C 1
ATOM 691 O O . LEU A 1 92 ? -3.130 15.021 9.900 1.00 89.88 92 LEU A O 1
ATOM 695 N N . VAL A 1 93 ? -2.569 13.331 8.491 1.00 89.50 93 VAL A N 1
ATOM 696 C CA . VAL A 1 93 ? -1.108 13.436 8.643 1.00 89.50 93 VAL A CA 1
ATOM 697 C C . VAL A 1 93 ? -0.484 13.693 7.281 1.00 89.50 93 VAL A C 1
ATOM 699 O O . VAL A 1 93 ? -0.462 12.840 6.399 1.00 89.50 93 VAL A O 1
ATOM 702 N N . GLY A 1 94 ? -0.020 14.916 7.075 1.00 89.75 94 GLY A N 1
ATOM 703 C CA . GLY A 1 94 ? 0.775 15.313 5.929 1.00 89.75 94 GLY A CA 1
ATOM 704 C C . GLY A 1 94 ? 2.255 15.123 6.223 1.00 89.75 94 GLY A C 1
ATOM 705 O O . GLY A 1 94 ? 2.751 15.581 7.248 1.00 89.75 94 GLY A O 1
ATOM 706 N N . HIS A 1 95 ? 2.973 14.514 5.291 1.00 89.56 95 HIS A N 1
ATOM 707 C CA . HIS A 1 95 ? 4.426 14.396 5.359 1.00 89.56 95 HIS A CA 1
ATOM 708 C C . HIS A 1 95 ? 5.047 15.494 4.514 1.00 89.56 95 HIS A C 1
ATOM 710 O O . HIS A 1 95 ? 4.653 15.692 3.362 1.00 89.56 95 HIS A O 1
ATOM 716 N N . SER A 1 96 ? 6.004 16.230 5.062 1.00 88.94 96 SER A N 1
ATOM 717 C CA . SER A 1 96 ? 6.770 17.206 4.295 1.00 88.94 96 SER A CA 1
ATOM 718 C C . SER A 1 96 ? 7.999 16.557 3.629 1.00 88.94 96 SER A C 1
ATOM 720 O O . SER A 1 96 ? 8.453 15.482 4.031 1.00 88.94 96 SER A O 1
ATOM 722 N N . PRO A 1 97 ? 8.624 17.222 2.638 1.00 87.38 97 PRO A N 1
ATOM 723 C CA . PRO A 1 97 ? 9.880 16.749 2.052 1.00 87.38 97 PRO A CA 1
ATOM 724 C C . PRO A 1 97 ? 11.053 16.655 3.041 1.00 87.38 97 PRO A C 1
ATOM 726 O O . PRO A 1 97 ? 12.019 15.952 2.760 1.00 87.38 97 PRO A O 1
ATOM 729 N N . ASP A 1 98 ? 11.004 17.397 4.153 1.00 87.81 98 ASP A N 1
ATOM 730 C CA . ASP A 1 98 ? 12.048 17.398 5.186 1.00 87.81 98 ASP A CA 1
ATOM 731 C C . ASP A 1 98 ? 11.767 16.422 6.342 1.00 87.81 98 ASP A C 1
ATOM 733 O O . ASP A 1 98 ? 12.547 16.372 7.291 1.00 87.81 98 ASP A O 1
ATOM 737 N N . GLY A 1 99 ? 10.698 15.621 6.241 1.00 83.00 99 GLY A N 1
ATOM 738 C CA . GLY A 1 99 ? 10.304 14.634 7.250 1.00 83.00 99 GLY A CA 1
ATOM 739 C C . GLY A 1 99 ? 9.517 15.215 8.428 1.00 83.00 99 GLY A C 1
ATOM 740 O O . GLY A 1 99 ? 9.210 14.489 9.364 1.00 83.00 99 GLY A O 1
ATOM 741 N N . THR A 1 100 ? 9.181 16.506 8.397 1.00 87.06 100 THR A N 1
ATOM 742 C CA . THR A 1 100 ? 8.280 17.129 9.374 1.00 87.06 100 THR A CA 1
ATOM 743 C C . THR A 1 100 ? 6.850 16.622 9.176 1.00 87.06 100 THR A C 1
ATOM 745 O O . THR A 1 100 ? 6.314 16.659 8.064 1.00 87.06 100 THR A O 1
ATOM 748 N N . LEU A 1 101 ? 6.201 16.220 10.268 1.00 87.56 101 LEU A N 1
ATOM 749 C CA . LEU A 1 101 ? 4.781 15.882 10.265 1.00 87.56 101 LEU A CA 1
ATOM 750 C C . LEU A 1 101 ? 3.921 17.146 10.367 1.00 87.56 101 LEU A C 1
ATOM 752 O O . LEU A 1 101 ? 4.176 18.060 11.158 1.00 87.56 101 LEU A O 1
ATOM 756 N N . LEU A 1 102 ? 2.891 17.204 9.534 1.00 88.50 102 LEU A N 1
ATOM 757 C CA . LEU A 1 102 ? 1.878 18.249 9.496 1.00 88.50 102 LEU A CA 1
ATOM 758 C C . LEU A 1 102 ? 0.553 17.593 9.852 1.00 88.50 102 LEU A C 1
ATOM 760 O O . LEU A 1 102 ? 0.129 16.703 9.127 1.00 88.50 102 LEU A O 1
ATOM 764 N N . ILE A 1 103 ? -0.125 18.014 10.914 1.00 88.00 103 ILE A N 1
ATOM 765 C CA . ILE A 1 103 ? -1.320 17.300 11.371 1.00 88.00 103 ILE A CA 1
ATOM 766 C C . ILE A 1 103 ? -2.555 18.188 11.496 1.00 88.00 103 ILE A C 1
ATOM 768 O O . ILE A 1 103 ? -2.469 19.397 11.731 1.00 88.00 103 ILE A O 1
ATOM 772 N N . ALA A 1 104 ? -3.724 17.575 11.319 1.00 88.31 104 ALA A N 1
ATOM 773 C CA . ALA A 1 104 ? -5.021 18.168 11.619 1.00 88.31 104 ALA A CA 1
ATOM 774 C C . ALA A 1 104 ? -5.979 17.095 12.157 1.00 88.31 104 ALA A C 1
ATOM 776 O O . ALA A 1 104 ? -6.317 16.152 11.447 1.00 88.31 104 ALA A O 1
ATOM 777 N N . ASN A 1 105 ? -6.450 17.267 13.394 1.00 87.50 105 ASN A N 1
ATOM 778 C CA . ASN A 1 105 ? -7.419 16.378 14.042 1.00 87.50 105 ASN A CA 1
ATOM 779 C C . ASN A 1 105 ? -8.734 17.141 14.312 1.00 87.50 105 ASN A C 1
ATOM 781 O O . ASN A 1 105 ? -8.718 18.253 14.858 1.00 87.50 105 ASN A O 1
ATOM 785 N N . ARG A 1 106 ? -9.873 16.603 13.858 1.00 89.31 106 ARG A N 1
ATOM 786 C CA . ARG A 1 106 ? -11.204 17.231 13.967 1.00 89.31 106 ARG A CA 1
ATOM 787 C C . ARG A 1 106 ? -12.296 16.182 14.182 1.00 89.31 106 ARG A C 1
ATOM 789 O O . ARG A 1 106 ? -12.251 15.112 13.590 1.00 89.31 106 ARG A O 1
ATOM 796 N N . CYS A 1 107 ? -13.321 16.527 14.959 1.00 89.12 107 CYS A N 1
ATOM 797 C CA . CYS A 1 107 ? -14.477 15.679 15.242 1.00 89.12 107 CYS A CA 1
ATOM 798 C C . CYS A 1 107 ? -15.765 16.294 14.683 1.00 89.12 107 CYS A C 1
ATOM 800 O O . CYS A 1 107 ? -16.166 17.400 15.056 1.00 89.12 107 CYS A O 1
ATOM 802 N N . TYR A 1 108 ? -16.449 15.553 13.817 1.00 90.56 108 TYR A N 1
ATOM 803 C CA . TYR A 1 108 ? -17.637 15.985 13.088 1.00 90.56 108 TYR A CA 1
ATOM 804 C C . TYR A 1 108 ? -18.868 15.196 13.524 1.00 90.56 108 TYR A C 1
ATOM 806 O O . TYR A 1 108 ? -18.825 13.977 13.618 1.00 90.56 108 TYR A O 1
ATOM 814 N N . ALA A 1 109 ? -19.991 15.888 13.715 1.00 90.62 109 ALA A N 1
ATOM 815 C CA . ALA A 1 109 ? -21.299 15.269 13.926 1.00 90.62 109 ALA A CA 1
ATOM 816 C C . ALA A 1 109 ? -22.072 15.272 12.604 1.00 90.62 109 ALA A C 1
ATOM 818 O O . ALA A 1 109 ? -22.749 16.255 12.298 1.00 90.62 109 ALA A O 1
ATOM 819 N N . VAL A 1 110 ? -21.936 14.225 11.791 1.00 88.38 110 VAL A N 1
ATOM 820 C CA . VAL A 1 110 ? -22.370 14.176 10.389 1.00 88.38 110 VAL A CA 1
ATOM 821 C C . VAL A 1 110 ? -23.816 13.689 10.248 1.00 88.38 110 VAL A C 1
ATOM 823 O O . VAL A 1 110 ? -24.190 12.613 10.705 1.00 88.38 110 VAL A O 1
ATOM 826 N N . SER A 1 111 ? -24.644 14.479 9.556 1.00 87.56 111 SER A N 1
ATOM 827 C CA . SER A 1 111 ? -26.002 14.098 9.148 1.00 87.56 111 SER A CA 1
ATOM 828 C C . SER A 1 111 ? -26.235 14.546 7.702 1.00 87.56 111 SER A C 1
ATOM 830 O O . SER A 1 111 ? -26.695 15.663 7.458 1.00 87.56 111 SER A O 1
ATOM 832 N N . GLY A 1 112 ? -25.818 13.714 6.745 1.00 87.12 112 GLY A N 1
ATOM 833 C CA . GLY A 1 112 ? -25.738 14.048 5.316 1.00 87.12 112 GLY A CA 1
ATOM 834 C C . GLY A 1 112 ? -24.379 14.629 4.910 1.00 87.12 112 GLY A C 1
ATOM 835 O O . GLY A 1 112 ? -23.352 14.281 5.485 1.00 87.12 112 GLY A O 1
ATOM 836 N N . VAL A 1 113 ? -24.357 15.520 3.915 1.00 88.31 113 VAL A N 1
ATOM 837 C CA . VAL A 1 113 ? -23.106 16.114 3.417 1.00 88.31 113 VAL A CA 1
ATOM 838 C C . VAL A 1 113 ? -22.670 17.304 4.276 1.00 88.31 113 VAL A C 1
ATOM 840 O O . VAL A 1 113 ? -23.351 18.332 4.318 1.00 88.31 113 VAL A O 1
ATOM 843 N N . GLN A 1 114 ? -21.499 17.204 4.907 1.00 89.75 114 GLN A N 1
ATOM 844 C CA . GLN A 1 114 ? -20.854 18.303 5.628 1.00 89.75 114 GLN A CA 1
ATOM 845 C C . GLN A 1 114 ? -19.667 18.876 4.865 1.00 89.75 114 GLN A C 1
ATOM 847 O O . GLN A 1 114 ? -19.004 18.184 4.100 1.00 89.75 114 GLN A O 1
ATOM 852 N N . LYS A 1 115 ? -19.419 20.174 5.058 1.00 90.56 115 LYS A N 1
ATOM 853 C CA . LYS A 1 115 ? -18.305 20.896 4.441 1.00 90.56 115 LYS A CA 1
ATOM 854 C C . LYS A 1 115 ? -17.539 21.658 5.501 1.00 90.56 115 LYS A C 1
ATOM 856 O O . LYS A 1 115 ? -18.169 22.323 6.328 1.00 90.56 115 LYS A O 1
ATOM 861 N N . ASP A 1 116 ? -16.219 21.603 5.425 1.00 90.50 116 ASP A N 1
ATOM 862 C CA . ASP A 1 116 ? -15.346 22.332 6.336 1.00 90.50 116 ASP A CA 1
ATOM 863 C C . ASP A 1 116 ? -13.993 22.655 5.691 1.00 90.50 116 ASP A C 1
ATOM 865 O O . ASP A 1 116 ? -13.632 22.082 4.660 1.00 90.50 116 ASP A O 1
ATOM 869 N N . ALA A 1 117 ? -13.265 23.595 6.287 1.00 87.94 11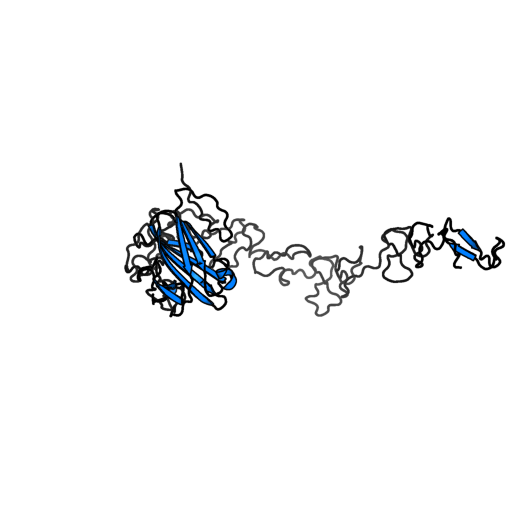7 ALA A N 1
ATOM 870 C CA . ALA A 1 117 ? -11.908 23.942 5.888 1.00 87.94 117 ALA A CA 1
ATOM 871 C C . ALA A 1 117 ? -10.953 23.686 7.053 1.00 87.94 117 ALA A C 1
ATOM 873 O O . ALA A 1 117 ? -11.211 24.128 8.169 1.00 87.94 117 ALA A O 1
ATOM 874 N N . VAL A 1 118 ? -9.858 22.983 6.781 1.00 87.94 118 VAL A N 1
ATOM 875 C CA . VAL A 1 118 ? -8.867 22.582 7.779 1.00 87.94 118 VAL A CA 1
ATOM 876 C C . VAL A 1 118 ? -7.484 23.047 7.348 1.00 87.94 118 VAL A C 1
ATOM 878 O O . VAL A 1 118 ? -7.177 23.091 6.157 1.00 87.94 118 VAL A O 1
ATOM 881 N N . ARG A 1 119 ? -6.640 23.377 8.321 1.00 87.25 119 ARG A N 1
ATOM 882 C CA . ARG A 1 119 ? -5.229 23.679 8.092 1.00 87.25 119 ARG A CA 1
ATOM 883 C C . ARG A 1 119 ? -4.376 22.633 8.785 1.00 87.25 119 ARG A C 1
ATOM 885 O O . ARG A 1 119 ? -4.559 22.420 9.982 1.00 87.25 119 ARG A O 1
ATOM 892 N N . LEU A 1 120 ? -3.448 22.022 8.054 1.00 87.19 120 LEU A N 1
ATOM 893 C CA . LEU A 1 120 ? -2.427 21.165 8.643 1.00 87.19 120 LEU A CA 1
ATOM 894 C C . LEU A 1 120 ? -1.311 22.040 9.211 1.00 87.19 120 LEU A C 1
ATOM 896 O O . LEU A 1 120 ? -0.748 22.885 8.504 1.00 87.19 120 LEU A O 1
ATOM 900 N N . VAL A 1 121 ? -1.002 21.825 10.485 1.00 85.62 121 VAL A N 1
ATOM 901 C CA . VAL A 1 121 ? 0.014 22.571 11.233 1.00 85.62 121 VAL A CA 1
ATOM 902 C C . VAL A 1 121 ? 1.185 21.662 11.573 1.00 85.62 121 VAL A C 1
ATOM 904 O O . VAL A 1 121 ? 0.993 20.468 11.783 1.00 85.62 121 VAL A O 1
ATOM 907 N N . ARG A 1 122 ? 2.399 22.220 11.632 1.00 84.44 122 ARG A N 1
ATOM 908 C CA . ARG A 1 122 ? 3.585 21.458 12.044 1.00 84.44 122 ARG A CA 1
ATOM 909 C C . ARG A 1 122 ? 3.379 20.865 13.429 1.00 84.44 122 ARG A C 1
ATOM 911 O O . ARG A 1 122 ? 3.030 21.587 14.364 1.00 84.44 122 ARG A O 1
ATOM 918 N N . LEU A 1 123 ? 3.670 19.580 13.544 1.00 78.69 123 LEU A N 1
ATOM 919 C CA . LEU A 1 123 ? 3.863 18.915 14.815 1.00 78.69 123 LEU A CA 1
ATOM 920 C C . LEU A 1 123 ? 5.174 19.437 15.427 1.00 78.69 123 LEU A C 1
ATOM 922 O O . LEU A 1 123 ? 6.239 19.331 14.823 1.00 78.69 123 LEU A O 1
ATOM 926 N N . THR A 1 124 ? 5.089 20.115 16.575 1.00 67.94 124 THR A N 1
ATOM 927 C CA . THR A 1 124 ? 6.248 20.734 1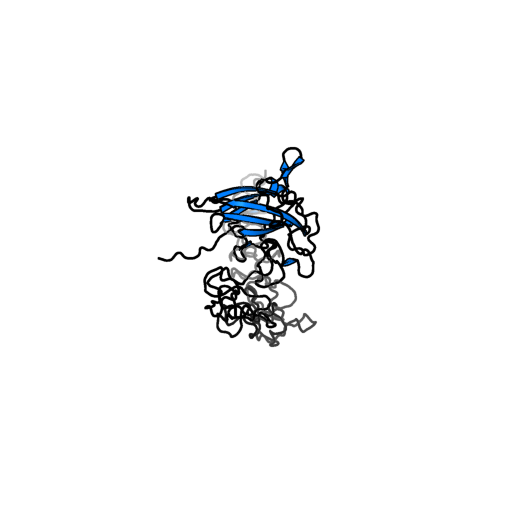7.256 1.00 67.94 124 THR A CA 1
ATOM 928 C C . THR A 1 124 ? 6.562 20.099 18.611 1.00 67.94 124 THR A C 1
ATOM 930 O O . THR A 1 124 ? 7.316 20.687 19.386 1.00 67.94 124 THR A O 1
ATOM 933 N N . MET A 1 125 ? 5.918 18.981 18.930 1.00 69.44 125 MET A N 1
ATOM 934 C CA . MET A 1 125 ? 5.959 18.303 20.228 1.00 69.44 125 MET A CA 1
ATOM 935 C C . MET A 1 125 ? 6.498 16.881 20.047 1.00 69.44 125 MET A C 1
ATOM 937 O O . MET A 1 125 ? 6.690 16.456 18.907 1.00 69.44 125 MET A O 1
ATOM 941 N N . ASP A 1 126 ? 6.740 16.204 21.167 1.00 72.56 126 ASP A N 1
ATOM 942 C CA . ASP A 1 126 ? 7.190 14.815 21.206 1.00 72.56 126 ASP A CA 1
ATOM 943 C C . ASP A 1 126 ? 6.047 13.906 20.681 1.00 72.56 126 ASP A C 1
ATOM 945 O O . ASP A 1 126 ? 4.907 14.003 21.141 1.00 72.56 126 ASP A O 1
ATOM 949 N N . ASP A 1 127 ? 6.369 13.179 19.612 1.00 83.44 127 ASP A N 1
ATOM 950 C CA . ASP A 1 127 ? 5.699 12.017 19.005 1.00 83.44 127 ASP A CA 1
ATOM 951 C C . ASP A 1 127 ? 6.866 11.034 18.859 1.00 83.44 127 ASP A C 1
ATOM 953 O O . ASP A 1 127 ? 7.627 11.044 17.882 1.00 83.44 127 ASP A O 1
ATOM 957 N N . ASP A 1 128 ? 7.179 10.414 19.991 1.00 86.81 128 ASP A N 1
ATOM 958 C CA . ASP A 1 128 ? 8.400 9.668 20.263 1.00 86.81 128 ASP A CA 1
ATOM 959 C C . ASP A 1 128 ? 8.376 8.305 19.550 1.00 86.81 128 ASP A C 1
ATOM 961 O O . ASP A 1 128 ? 9.442 7.759 19.224 1.00 86.81 128 ASP A O 1
ATOM 965 N N . ASP A 1 129 ? 7.188 7.768 19.269 1.00 86.38 129 ASP A N 1
ATOM 966 C CA . ASP A 1 129 ? 6.998 6.522 18.527 1.00 86.38 129 ASP A CA 1
ATOM 967 C C . ASP A 1 129 ? 6.717 6.703 17.021 1.00 86.38 129 ASP A C 1
ATOM 969 O O . ASP A 1 129 ? 6.952 5.772 16.238 1.00 86.38 129 ASP A O 1
ATOM 973 N N . GLY A 1 130 ? 6.365 7.918 16.593 1.00 86.38 130 GLY A N 1
ATOM 974 C CA . GLY A 1 130 ? 6.255 8.319 15.196 1.00 86.38 130 GLY A CA 1
ATOM 975 C C . GLY A 1 130 ? 4.957 7.895 14.513 1.00 86.38 130 GLY A C 1
ATOM 976 O O . GLY A 1 130 ? 4.950 7.761 13.279 1.00 86.38 130 GLY A O 1
ATOM 977 N N . ASP A 1 131 ? 3.883 7.641 15.258 1.00 84.06 131 ASP A N 1
ATOM 978 C CA . ASP A 1 131 ? 2.585 7.269 14.692 1.00 84.06 131 ASP A CA 1
ATOM 979 C C . ASP A 1 131 ? 1.724 8.466 14.238 1.00 84.06 131 ASP A C 1
ATOM 981 O O . ASP A 1 131 ? 0.727 8.291 13.523 1.00 84.06 131 ASP A O 1
ATOM 985 N N . GLY A 1 132 ? 2.169 9.690 14.546 1.00 84.94 132 GLY A N 1
ATOM 986 C CA . GLY A 1 132 ? 1.513 10.940 14.175 1.00 84.94 132 GLY A CA 1
ATOM 987 C C . GLY A 1 132 ? 0.515 11.462 15.209 1.00 84.94 132 GLY A C 1
ATOM 988 O O . GLY A 1 132 ? -0.096 12.519 14.971 1.00 84.94 132 GLY A O 1
ATOM 989 N N . PHE A 1 133 ? 0.355 10.779 16.345 1.00 87.12 133 PHE A N 1
ATOM 990 C CA . PHE A 1 133 ? -0.439 11.227 17.475 1.00 87.12 133 PHE A CA 1
ATOM 991 C C . PHE A 1 133 ? 0.438 11.806 18.594 1.00 87.12 133 PHE A C 1
ATOM 993 O O . PHE A 1 133 ? 1.375 11.195 19.071 1.00 87.12 133 PHE A O 1
ATOM 1000 N N . PRO A 1 134 ? 0.127 13.020 19.059 1.00 83.00 134 PRO A N 1
ATOM 1001 C CA . PRO A 1 134 ? 0.868 13.663 20.134 1.00 83.00 134 PRO A CA 1
ATOM 1002 C C . PRO A 1 134 ? 0.277 13.343 21.514 1.00 83.00 134 PRO A C 1
ATOM 1004 O O . PRO A 1 134 ? -0.941 13.247 21.685 1.00 83.00 134 PRO A O 1
ATOM 1007 N N . THR A 1 135 ? 1.118 13.362 22.548 1.00 80.12 135 THR A N 1
ATOM 1008 C CA . THR A 1 135 ? 0.694 13.258 23.968 1.00 80.12 135 THR A CA 1
ATOM 1009 C C . THR A 1 135 ? 0.062 14.526 24.546 1.00 80.12 135 THR A C 1
ATOM 1011 O O . THR A 1 135 ? -0.548 14.540 25.621 1.00 80.12 135 THR A O 1
ATOM 1014 N N . ASP A 1 136 ? 0.221 15.635 23.836 1.00 72.88 136 ASP A N 1
ATOM 1015 C CA . ASP A 1 136 ? -0.224 16.981 24.173 1.00 72.88 136 ASP A CA 1
ATOM 1016 C C . ASP A 1 136 ? -1.341 17.396 23.198 1.00 72.88 136 ASP A C 1
ATOM 1018 O O . ASP A 1 136 ? -1.334 16.991 22.051 1.00 72.88 136 ASP A O 1
ATOM 1022 N N . GLY A 1 137 ? -2.342 18.178 23.623 1.00 63.47 137 GLY A N 1
ATOM 1023 C CA . GLY A 1 137 ? -3.488 18.559 22.765 1.00 63.47 137 GLY A CA 1
ATOM 1024 C C . GLY A 1 137 ? -3.468 19.998 22.264 1.00 63.47 137 GLY A C 1
ATOM 1025 O O . GLY A 1 137 ? -4.452 20.483 21.702 1.00 63.47 137 GLY A O 1
ATOM 1026 N N . SER A 1 138 ? -2.411 20.741 22.575 1.00 60.69 138 SER A N 1
ATOM 1027 C CA . SER A 1 138 ? -2.433 22.199 22.610 1.00 60.69 138 SER A CA 1
ATOM 1028 C C . SER A 1 138 ? -2.329 22.902 21.242 1.00 60.69 138 SER A C 1
ATOM 1030 O O . SER A 1 138 ? -2.986 23.938 21.099 1.00 60.69 138 SER A O 1
ATOM 1032 N N . PRO A 1 139 ? -1.625 22.386 20.211 1.00 58.41 139 PRO A N 1
ATOM 1033 C CA . PRO A 1 139 ? -1.570 23.028 18.891 1.00 58.41 139 PRO A CA 1
ATOM 1034 C C . PRO A 1 139 ? -2.521 22.440 17.825 1.00 58.41 139 PRO A C 1
ATOM 1036 O O . PRO A 1 139 ? -2.749 23.090 16.808 1.00 58.41 139 PRO A O 1
ATOM 1039 N N . TYR A 1 140 ? -3.124 21.265 18.029 1.00 68.19 140 TYR A N 1
ATOM 1040 C CA . TYR A 1 140 ? -3.786 20.499 16.945 1.00 68.19 140 TYR A CA 1
ATOM 1041 C C . TYR A 1 140 ? -5.200 20.953 16.596 1.00 68.19 140 TYR A C 1
ATOM 1043 O O . TYR A 1 140 ? -5.753 20.590 15.554 1.00 68.19 140 TYR A O 1
ATOM 1051 N N . CYS A 1 141 ? -5.781 21.786 17.456 1.00 69.88 141 CYS A N 1
ATOM 1052 C CA . CYS A 1 141 ? -7.155 22.248 17.356 1.00 69.88 141 CYS A CA 1
ATOM 1053 C C . CYS A 1 141 ? -7.267 23.781 17.451 1.00 69.88 141 CYS A C 1
ATOM 1055 O O . CYS A 1 141 ? -8.224 24.325 18.021 1.00 69.88 141 CYS A O 1
ATOM 1057 N N . LEU A 1 142 ? -6.296 24.486 16.862 1.00 72.88 142 LEU A N 1
ATOM 1058 C CA . LEU A 1 142 ? -6.313 25.939 16.727 1.00 72.88 142 LEU A CA 1
ATOM 1059 C C . LEU A 1 142 ? -6.352 26.364 15.253 1.00 72.88 142 LEU A C 1
ATOM 1061 O O . LEU A 1 142 ? -5.436 26.069 14.492 1.00 72.88 142 LEU A O 1
ATOM 1065 N N . ASP A 1 143 ? -7.390 27.109 14.866 1.00 75.50 143 ASP A N 1
ATOM 1066 C CA . ASP A 1 143 ? -7.490 27.711 13.535 1.00 75.50 143 ASP A CA 1
ATOM 1067 C C . ASP A 1 143 ? -6.890 29.131 13.555 1.00 75.50 143 ASP A C 1
ATOM 1069 O O . ASP A 1 143 ? -7.170 29.913 14.480 1.00 75.50 143 ASP A O 1
ATOM 1073 N N . PRO A 1 144 ? -6.090 29.515 12.543 1.00 70.56 144 PRO A N 1
ATOM 1074 C CA . PRO A 1 144 ? -5.660 30.895 12.383 1.00 70.56 144 PRO A CA 1
ATOM 1075 C C . PRO A 1 144 ? -6.865 31.799 12.117 1.00 70.56 144 PRO A C 1
ATOM 1077 O O . PRO A 1 144 ? -7.696 31.516 11.255 1.00 70.56 144 PRO A O 1
ATOM 1080 N N . ILE A 1 145 ? -6.939 32.929 12.816 1.00 72.62 145 ILE A N 1
ATOM 1081 C CA . ILE A 1 145 ? -7.911 33.984 12.513 1.00 72.62 145 ILE A CA 1
ATOM 1082 C C . ILE A 1 145 ? -7.244 35.148 11.786 1.00 72.62 145 ILE A C 1
ATOM 1084 O O . ILE A 1 145 ? -6.049 35.422 11.944 1.00 72.62 145 ILE A O 1
ATOM 1088 N N . GLU A 1 146 ? -8.044 35.874 11.008 1.00 61.72 146 GLU A N 1
ATOM 1089 C CA . GLU A 1 146 ? -7.623 37.106 10.345 1.00 61.72 146 GLU A CA 1
ATOM 1090 C C . GLU A 1 146 ? -7.033 38.082 11.386 1.00 61.72 146 GLU A C 1
ATOM 1092 O O . GLU A 1 146 ? -7.709 38.491 12.332 1.00 61.72 146 GLU A O 1
ATOM 1097 N N . GLY A 1 147 ? -5.741 38.404 11.250 1.00 68.00 147 GLY A N 1
ATOM 1098 C CA . GLY A 1 147 ? -4.986 39.196 12.233 1.00 68.00 147 GLY A CA 1
ATOM 1099 C C . GLY A 1 147 ? -3.907 38.437 13.020 1.00 68.00 147 GLY A C 1
ATOM 1100 O O . GLY A 1 147 ? -3.287 39.043 13.892 1.00 68.00 147 GLY A O 1
ATOM 1101 N N . GLY A 1 148 ? -3.648 37.159 12.711 1.00 64.81 148 GLY A N 1
ATOM 1102 C CA . GLY A 1 148 ? -2.502 36.399 13.242 1.00 64.81 148 GLY A CA 1
ATOM 1103 C C . GLY A 1 148 ? -2.696 35.840 14.655 1.00 64.81 148 GLY A C 1
ATOM 1104 O O . GLY A 1 148 ? -1.722 35.496 15.319 1.00 64.81 148 GLY A O 1
ATOM 1105 N N . GLY A 1 149 ? -3.942 35.784 15.131 1.00 73.19 149 GLY A N 1
ATOM 1106 C CA . GLY A 1 149 ? -4.309 35.074 16.356 1.00 73.19 149 GLY A CA 1
ATOM 1107 C C . GLY A 1 149 ? -4.711 33.625 16.076 1.00 73.19 149 GLY A C 1
ATOM 1108 O O . GLY A 1 149 ? -4.934 33.247 14.928 1.00 73.19 149 GLY A O 1
ATOM 1109 N N . GLN A 1 150 ? -4.866 32.842 17.138 1.00 76.50 150 GLN A N 1
ATOM 1110 C CA . GLN A 1 150 ? -5.418 31.488 17.097 1.00 76.50 150 GLN A CA 1
ATOM 1111 C C . GLN A 1 150 ? -6.775 31.457 17.810 1.00 76.50 150 GLN A C 1
ATOM 1113 O O . GLN A 1 150 ? -6.973 32.146 18.815 1.00 76.50 150 GLN A O 1
ATOM 1118 N N . THR A 1 151 ? -7.718 30.675 17.289 1.00 80.56 151 THR A N 1
ATOM 1119 C CA . THR A 1 151 ? -8.999 30.382 17.945 1.00 80.56 151 THR A CA 1
ATOM 1120 C C . THR A 1 151 ? -9.229 28.880 17.999 1.00 80.56 151 THR A C 1
ATOM 1122 O O . THR A 1 151 ? -8.704 28.153 17.164 1.00 80.56 151 THR A O 1
ATOM 1125 N N . ASN A 1 152 ? -10.022 28.410 18.960 1.00 79.50 152 ASN A N 1
ATOM 1126 C CA . ASN A 1 152 ? -10.389 26.999 19.019 1.00 79.50 152 ASN A CA 1
ATOM 1127 C C . ASN A 1 152 ? -11.172 26.616 17.764 1.00 79.50 152 ASN A C 1
ATOM 1129 O O . ASN A 1 152 ? -12.102 27.330 17.374 1.00 79.50 152 ASN A O 1
ATOM 1133 N N . CYS A 1 153 ? -10.841 25.471 17.176 1.00 80.00 153 CYS A N 1
ATOM 1134 C CA . CYS A 1 153 ? -11.584 24.980 16.026 1.00 80.00 153 CYS A CA 1
ATOM 1135 C C . CYS A 1 153 ? -13.040 24.716 16.384 1.00 80.00 153 CYS A C 1
ATOM 1137 O O . CYS A 1 153 ? -13.389 24.308 17.496 1.00 80.00 153 CYS A O 1
ATOM 1139 N N . LYS A 1 154 ? -13.900 24.892 15.385 1.00 83.06 154 LYS A N 1
ATOM 1140 C CA . LYS A 1 154 ? -15.335 24.622 15.501 1.00 83.06 154 LYS A CA 1
ATOM 1141 C C . LYS A 1 154 ? -15.638 23.156 15.846 1.00 83.06 154 LYS A C 1
ATOM 1143 O O . LYS A 1 154 ? -16.622 22.889 16.530 1.00 83.06 154 LYS A O 1
ATOM 1148 N N . PHE A 1 155 ? -14.807 22.240 15.360 1.00 85.69 155 PHE A N 1
ATOM 1149 C CA . PHE A 1 155 ? -14.989 20.790 15.416 1.00 85.69 155 PHE A CA 1
ATOM 1150 C C . PHE A 1 155 ? -13.881 20.127 16.244 1.00 85.69 155 PHE A C 1
ATOM 1152 O O . PHE A 1 155 ? -13.228 19.192 15.798 1.00 85.69 155 PHE A O 1
ATOM 1159 N N . ALA A 1 156 ? -13.608 20.670 17.430 1.00 84.75 156 ALA A N 1
ATOM 1160 C CA . ALA A 1 156 ? -12.581 20.144 18.323 1.00 84.75 156 ALA A CA 1
ATOM 1161 C C . ALA A 1 156 ? -12.923 18.745 18.848 1.00 84.75 156 ALA A C 1
ATOM 1163 O O . ALA A 1 156 ? -14.026 18.543 19.362 1.00 84.75 156 ALA A O 1
ATOM 1164 N N . CYS A 1 157 ? -11.973 17.810 18.772 1.00 83.88 157 CYS A N 1
ATOM 1165 C CA . CYS A 1 157 ? -12.091 16.528 19.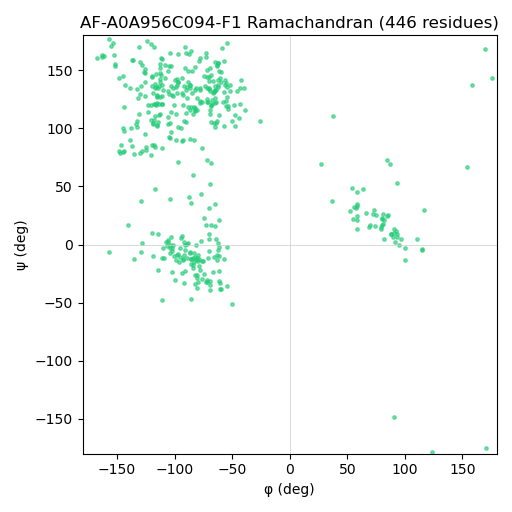460 1.00 83.88 157 CYS A CA 1
ATOM 1166 C C . CYS A 1 157 ? -11.850 16.692 20.972 1.00 83.88 157 CYS A C 1
ATOM 1168 O O . CYS A 1 157 ? -11.054 17.544 21.385 1.00 83.88 157 CYS A O 1
ATOM 1170 N N . PRO A 1 158 ? -12.546 15.920 21.828 1.00 80.69 158 PRO A N 1
ATOM 1171 C CA . PRO A 1 158 ? -12.189 15.833 23.239 1.00 80.69 158 PRO A CA 1
ATOM 1172 C C . PRO A 1 158 ? -10.797 15.189 23.397 1.00 80.69 158 PRO A C 1
ATOM 1174 O O . PRO A 1 158 ? -10.387 14.435 22.520 1.00 80.69 158 PRO A O 1
ATOM 1177 N N . PRO A 1 159 ? -10.084 15.428 24.516 1.00 77.31 159 PRO A N 1
ATOM 1178 C CA . PRO A 1 159 ? -8.735 14.890 24.719 1.00 77.31 159 PRO A CA 1
ATOM 1179 C C . PRO A 1 159 ? -8.625 13.366 24.567 1.00 77.31 159 PRO A C 1
ATOM 1181 O O . PRO A 1 159 ? -7.652 12.890 24.009 1.00 77.31 159 PRO A O 1
ATOM 1184 N N . THR A 1 160 ? -9.644 12.611 24.983 1.00 74.81 160 THR A N 1
ATOM 1185 C CA . THR A 1 160 ? -9.693 11.140 24.850 1.00 74.81 160 THR A CA 1
ATOM 1186 C C . THR A 1 160 ? -9.754 10.648 23.403 1.00 74.81 160 THR A C 1
ATOM 1188 O O . THR A 1 160 ? -9.665 9.465 23.158 1.00 74.81 160 THR A O 1
ATOM 1191 N N . LEU A 1 161 ? -9.979 11.541 22.440 1.00 78.62 161 LEU A N 1
ATOM 1192 C CA . LEU A 1 161 ? -10.041 11.224 21.012 1.00 78.62 161 LEU A CA 1
ATOM 1193 C C . LEU A 1 161 ? -8.965 11.977 20.223 1.00 78.62 161 LEU A C 1
ATOM 1195 O O . LEU A 1 161 ? -9.038 12.067 19.006 1.00 78.62 161 LEU A O 1
ATOM 1199 N N . ALA A 1 162 ? -8.027 12.632 20.899 1.00 79.50 162 ALA A N 1
ATOM 1200 C CA . ALA A 1 162 ? -7.060 13.509 20.246 1.00 79.50 162 ALA A CA 1
ATOM 1201 C C . ALA A 1 162 ? -5.632 13.318 20.747 1.00 79.50 162 ALA A C 1
ATOM 1203 O O . ALA A 1 162 ? -4.727 13.873 20.132 1.00 79.50 162 ALA A O 1
ATOM 1204 N N . LEU A 1 163 ? -5.457 12.604 21.860 1.00 85.06 163 LEU A N 1
ATOM 1205 C CA . LEU A 1 163 ? -4.176 12.415 22.519 1.00 85.06 163 LEU A CA 1
ATOM 1206 C C . LEU A 1 163 ? -3.785 10.957 22.490 1.00 85.06 163 LEU A C 1
ATOM 1208 O O . LEU A 1 163 ? -4.605 10.102 22.824 1.00 85.06 163 LEU A O 1
ATOM 1212 N N . ASP A 1 164 ? -2.525 10.733 22.171 1.00 87.88 164 ASP A N 1
ATOM 1213 C CA . ASP A 1 164 ? -1.883 9.456 22.390 1.00 87.88 164 ASP A CA 1
ATOM 1214 C C . ASP A 1 164 ? -1.781 9.147 23.899 1.00 87.88 164 ASP A C 1
ATOM 1216 O O . ASP A 1 164 ? -1.505 10.023 24.734 1.00 87.88 164 ASP A O 1
ATOM 1220 N N . CYS A 1 165 ? -2.088 7.899 24.248 1.00 88.75 165 CYS A N 1
ATOM 1221 C CA . CYS A 1 165 ? -2.018 7.363 25.594 1.00 88.75 165 CYS A CA 1
ATOM 1222 C C . CYS A 1 165 ? -0.751 6.526 25.867 1.00 88.75 165 CYS A C 1
ATOM 1224 O O . CYS A 1 165 ? -0.491 6.266 27.050 1.00 88.75 165 CYS A O 1
ATOM 1226 N N . ASP A 1 166 ? 0.056 6.180 24.855 1.00 90.44 166 ASP A N 1
ATOM 1227 C CA . ASP A 1 166 ? 1.351 5.501 25.002 1.00 90.44 166 ASP A CA 1
ATOM 1228 C C . ASP A 1 166 ? 2.381 5.915 23.934 1.00 90.44 166 ASP A C 1
ATOM 1230 O O . ASP A 1 166 ? 2.637 5.188 22.995 1.00 90.44 166 ASP A O 1
ATOM 1234 N N . ASP A 1 167 ? 3.091 7.011 24.188 1.00 88.69 167 ASP A N 1
ATOM 1235 C CA . ASP A 1 167 ? 4.081 7.607 23.267 1.00 88.69 167 ASP A CA 1
ATOM 1236 C C . ASP A 1 167 ? 5.475 6.983 23.402 1.00 88.69 167 ASP A C 1
ATOM 1238 O O . ASP A 1 167 ? 6.508 7.657 23.450 1.00 88.69 167 ASP A O 1
ATOM 1242 N N . THR A 1 168 ? 5.539 5.678 23.663 1.00 90.44 168 THR A N 1
ATOM 1243 C CA . THR A 1 168 ? 6.819 5.007 23.901 1.00 90.44 168 THR A CA 1
ATOM 1244 C C . THR A 1 168 ? 7.388 4.406 22.610 1.00 90.44 168 THR A C 1
ATOM 1246 O O . THR A 1 168 ? 6.734 3.600 21.954 1.00 90.44 168 THR A O 1
ATOM 1249 N N . PRO A 1 169 ? 8.674 4.643 22.265 1.00 86.50 169 PRO A N 1
ATOM 1250 C CA . PRO A 1 169 ? 9.230 4.210 20.974 1.00 86.50 169 PRO A CA 1
ATOM 1251 C C . PRO A 1 169 ? 9.280 2.692 20.713 1.00 86.50 169 PRO A C 1
ATOM 1253 O O . PRO A 1 169 ? 9.719 2.265 19.644 1.00 86.50 169 PRO A O 1
ATOM 1256 N N . THR A 1 170 ? 8.990 1.852 21.711 1.00 83.38 170 THR A N 1
ATOM 1257 C CA . THR A 1 170 ? 9.149 0.391 21.624 1.00 83.38 170 THR A CA 1
ATOM 1258 C C . THR A 1 170 ? 7.901 -0.342 21.148 1.00 83.38 170 THR A C 1
ATOM 1260 O O . THR A 1 170 ? 8.034 -1.382 20.499 1.00 83.38 170 THR A O 1
ATOM 1263 N N . ASP A 1 171 ? 6.727 0.175 21.489 1.00 80.06 171 ASP A N 1
ATOM 1264 C CA . ASP A 1 171 ? 5.416 -0.452 21.295 1.00 80.06 171 ASP A CA 1
ATOM 1265 C C . ASP A 1 171 ? 4.257 0.556 21.249 1.00 80.06 171 ASP A C 1
ATOM 1267 O O . ASP A 1 171 ? 3.145 0.158 20.897 1.00 80.06 171 ASP A O 1
ATOM 1271 N N . GLY A 1 172 ? 4.538 1.835 21.509 1.00 84.75 172 GLY A N 1
ATOM 1272 C CA . GLY A 1 172 ? 3.578 2.930 21.503 1.00 84.75 172 GLY A CA 1
ATOM 1273 C C . GLY A 1 172 ? 2.894 3.159 20.166 1.00 84.75 172 GLY A C 1
ATOM 1274 O O . GLY A 1 172 ? 1.683 3.261 20.128 1.00 84.75 172 GLY A O 1
ATOM 1275 N N . ALA A 1 173 ? 3.613 3.012 19.045 1.00 87.38 173 ALA A N 1
ATOM 1276 C CA . ALA A 1 173 ? 3.081 3.330 17.711 1.00 87.38 173 ALA A CA 1
ATOM 1277 C C . ALA A 1 173 ? 1.859 2.493 17.249 1.00 87.38 173 ALA A C 1
ATOM 1279 O O . ALA A 1 173 ? 1.353 2.661 16.134 1.00 87.38 173 ALA A O 1
ATOM 1280 N N . ALA A 1 174 ? 1.443 1.494 18.034 1.00 86.88 174 ALA A N 1
ATOM 1281 C CA . ALA A 1 174 ? 0.228 0.707 17.822 1.00 86.88 174 ALA A CA 1
ATOM 1282 C C . ALA A 1 174 ? -0.938 1.119 18.745 1.00 86.88 174 ALA A C 1
ATOM 1284 O O . ALA A 1 174 ? -2.018 0.535 18.639 1.00 86.88 174 ALA A O 1
ATOM 1285 N N . ILE A 1 175 ? -0.710 2.066 19.650 1.00 88.88 175 ILE A N 1
ATOM 1286 C CA . ILE A 1 175 ? -1.597 2.535 20.706 1.00 88.88 175 ILE A CA 1
ATOM 1287 C C . ILE A 1 175 ? -1.856 4.013 20.433 1.00 88.88 175 ILE A C 1
ATOM 1289 O O . ILE A 1 175 ? -1.001 4.846 20.653 1.00 88.88 175 ILE A O 1
ATOM 1293 N N . PHE A 1 176 ? -3.036 4.336 19.922 1.00 87.75 176 PHE A N 1
ATOM 1294 C CA . PHE A 1 176 ? -3.407 5.707 19.585 1.00 87.75 176 PHE A CA 1
ATOM 1295 C C . PHE A 1 176 ? -4.922 5.832 19.455 1.00 87.75 176 PHE A C 1
ATOM 1297 O O . PHE A 1 176 ? -5.604 4.831 19.218 1.00 87.75 176 PHE A O 1
ATOM 1304 N N . PRO A 1 177 ? -5.487 7.054 19.512 1.00 84.75 177 PRO A N 1
ATOM 1305 C CA . PRO A 1 177 ? -6.911 7.282 19.301 1.00 84.75 177 PRO A CA 1
ATOM 1306 C C . PRO A 1 177 ? -7.481 6.571 18.065 1.00 84.75 177 PRO A C 1
ATOM 1308 O O . PRO A 1 177 ? -7.216 6.944 16.917 1.00 84.75 177 PRO A O 1
ATOM 1311 N N . GLY A 1 178 ? -8.327 5.567 18.301 1.00 77.56 178 GLY A N 1
ATOM 1312 C CA . GLY A 1 178 ? -8.953 4.768 17.247 1.00 77.56 178 GLY A CA 1
ATOM 1313 C C . GLY A 1 178 ? -8.036 3.747 16.559 1.00 77.56 178 GLY A C 1
ATOM 1314 O O . GLY A 1 178 ? -8.281 3.383 15.395 1.00 77.56 178 GLY A O 1
ATOM 1315 N N . ALA A 1 179 ? -6.984 3.284 17.239 1.00 81.25 179 ALA A N 1
ATOM 1316 C CA . ALA A 1 179 ? -6.303 2.036 16.903 1.00 81.25 179 ALA A CA 1
ATOM 1317 C C . ALA A 1 179 ? -7.271 0.833 16.971 1.00 81.25 179 ALA A C 1
ATOM 1319 O O . ALA A 1 179 ? -8.419 0.955 17.394 1.00 81.25 179 ALA A O 1
ATOM 1320 N N . THR A 1 180 ? -6.851 -0.337 16.478 1.00 78.44 180 THR A N 1
ATOM 1321 C CA . THR A 1 180 ? -7.647 -1.559 16.693 1.00 78.44 180 THR A CA 1
ATOM 1322 C C . THR A 1 180 ? -7.428 -2.025 18.123 1.00 78.44 180 THR A C 1
ATOM 1324 O O . THR A 1 180 ? -6.297 -2.331 18.494 1.00 78.44 180 THR A O 1
ATOM 1327 N N . GLU A 1 181 ? -8.512 -2.138 18.882 1.00 78.88 181 GLU A N 1
ATOM 1328 C CA . GLU A 1 181 ? -8.462 -2.658 20.241 1.00 78.88 181 GLU A CA 1
ATOM 1329 C C . GLU A 1 181 ? -8.163 -4.160 20.254 1.00 78.88 181 GLU A C 1
ATOM 1331 O O . GLU A 1 181 ? -8.776 -4.949 19.528 1.00 78.88 181 GLU A O 1
ATOM 1336 N N . ILE A 1 182 ? -7.233 -4.574 21.118 1.00 84.00 182 ILE A N 1
ATOM 1337 C CA . ILE A 1 182 ? -7.026 -5.992 21.406 1.00 84.00 182 ILE A CA 1
ATOM 1338 C C . ILE A 1 182 ? -7.896 -6.366 22.600 1.00 84.00 182 ILE A C 1
ATOM 1340 O O . ILE A 1 182 ? -7.576 -6.069 23.753 1.00 84.00 182 ILE A O 1
ATOM 1344 N N . CYS A 1 183 ? -8.976 -7.090 22.327 1.00 84.50 183 CYS A N 1
ATOM 1345 C CA . CYS A 1 183 ? -9.912 -7.493 23.363 1.00 84.50 183 CYS A CA 1
ATOM 1346 C C . CYS A 1 183 ? -9.254 -8.348 24.465 1.00 84.50 183 CYS A C 1
ATOM 1348 O O . CYS A 1 183 ? -8.321 -9.128 24.250 1.00 84.50 183 CYS A O 1
ATOM 1350 N N . GLU A 1 184 ? -9.777 -8.203 25.681 1.00 86.38 184 GLU A N 1
ATOM 1351 C CA . GLU A 1 184 ? -9.284 -8.788 26.930 1.00 86.38 184 GLU A CA 1
ATOM 1352 C C . GLU A 1 184 ? -7.804 -8.471 27.233 1.00 86.38 184 GLU A C 1
ATOM 1354 O O . GLU A 1 184 ? -7.159 -9.178 28.016 1.00 86.38 184 GLU A O 1
ATOM 1359 N N . SER A 1 185 ? -7.259 -7.402 26.641 1.00 86.44 185 SER A N 1
ATOM 1360 C CA . SER A 1 185 ? -5.944 -6.868 26.990 1.00 86.44 185 SER A CA 1
ATOM 1361 C C . SER A 1 185 ? -6.023 -5.910 28.177 1.00 86.44 185 SER A C 1
ATOM 1363 O O . SER A 1 185 ? -7.010 -5.220 28.385 1.00 86.44 185 SER A O 1
ATOM 1365 N N . ALA A 1 186 ? -4.964 -5.844 28.985 1.00 89.25 186 ALA A N 1
ATOM 1366 C CA . ALA A 1 186 ? -4.857 -4.836 30.044 1.00 89.25 186 ALA A CA 1
ATOM 1367 C C . ALA A 1 186 ? -4.435 -3.450 29.516 1.00 89.25 186 ALA A C 1
ATOM 1369 O O . ALA A 1 186 ? -4.488 -2.483 30.278 1.00 89.25 186 ALA A O 1
ATOM 1370 N N . THR A 1 187 ? -3.986 -3.390 28.263 1.00 89.62 187 THR A N 1
ATOM 1371 C CA . THR A 1 187 ? -3.650 -2.165 27.532 1.00 89.62 187 THR A CA 1
ATOM 1372 C C . THR A 1 187 ? -4.901 -1.645 26.835 1.00 89.62 187 THR A C 1
ATOM 1374 O O . THR A 1 187 ? -5.676 -2.449 26.335 1.00 89.62 187 THR A O 1
ATOM 1377 N N . ASP A 1 188 ? -5.074 -0.329 26.853 1.00 87.38 188 ASP A N 1
ATOM 1378 C CA . ASP A 1 188 ? -6.087 0.431 26.116 1.00 87.38 188 ASP A CA 1
ATOM 1379 C C . ASP A 1 188 ? -5.413 0.884 24.816 1.00 87.38 188 ASP A C 1
ATOM 1381 O O . ASP A 1 188 ? -4.551 1.759 24.870 1.00 87.38 188 ASP A O 1
ATOM 1385 N N . TYR A 1 189 ? -5.662 0.190 23.702 1.00 86.56 189 TYR A N 1
ATOM 1386 C CA . TYR A 1 189 ? -4.962 0.454 22.441 1.00 86.56 189 TYR A CA 1
ATOM 1387 C C . TYR A 1 189 ? -5.585 1.623 21.691 1.00 86.56 189 TYR A C 1
ATOM 1389 O O . TYR A 1 189 ? -4.867 2.359 21.020 1.00 86.56 189 TYR A O 1
ATOM 1397 N N . ASP A 1 190 ? -6.901 1.799 21.775 1.00 83.56 190 ASP A N 1
ATOM 1398 C CA . ASP A 1 190 ? -7.606 2.857 21.052 1.00 83.56 190 ASP A CA 1
ATOM 1399 C C . ASP A 1 190 ? -7.762 4.172 21.841 1.00 83.56 190 ASP A C 1
ATOM 1401 O O . ASP A 1 190 ? -8.329 5.141 21.320 1.00 83.56 190 ASP A O 1
ATOM 1405 N N . CYS A 1 191 ? -7.203 4.219 23.054 1.00 86.50 191 CYS A N 1
ATOM 1406 C CA . CYS A 1 191 ? -7.154 5.356 23.969 1.00 86.50 191 CYS A CA 1
ATOM 1407 C C . CYS A 1 191 ? -8.536 5.910 24.365 1.00 86.50 191 CYS A C 1
ATOM 1409 O O . CYS A 1 191 ? -8.657 7.082 24.753 1.00 86.50 191 CYS A O 1
ATOM 1411 N N . ASP A 1 192 ? -9.592 5.094 24.304 1.00 82.12 192 ASP A N 1
ATOM 1412 C CA . ASP A 1 192 ? -10.958 5.510 24.629 1.00 82.12 192 ASP A CA 1
ATOM 1413 C C . ASP A 1 192 ? -11.244 5.558 26.150 1.00 82.12 192 ASP A C 1
ATOM 1415 O O . ASP A 1 192 ? -12.259 6.117 26.606 1.00 82.12 192 ASP A O 1
ATOM 1419 N N . GLY A 1 193 ? -10.307 5.045 26.955 1.00 84.12 193 GLY A N 1
ATOM 1420 C CA . GLY A 1 193 ? -10.374 4.959 28.408 1.00 84.12 193 GLY A CA 1
ATOM 1421 C C . GLY A 1 193 ? -10.939 3.638 28.942 1.00 84.12 193 GLY A C 1
ATOM 1422 O O . GLY A 1 193 ? -11.208 3.554 30.152 1.00 84.12 193 GLY A O 1
ATOM 1423 N N . MET A 1 194 ? -11.144 2.629 28.094 1.00 82.62 194 MET A N 1
ATOM 1424 C CA . MET A 1 194 ? -11.701 1.319 28.427 1.00 82.62 194 MET A CA 1
ATOM 1425 C C . MET A 1 194 ? -10.739 0.173 28.095 1.00 82.62 194 MET A C 1
ATOM 1427 O O . MET A 1 194 ? -10.978 -0.633 27.212 1.00 82.62 194 MET A O 1
ATOM 1431 N N . ALA A 1 195 ? -9.721 -0.032 28.932 1.00 85.75 195 ALA A N 1
ATOM 1432 C CA . ALA A 1 195 ? -8.945 -1.273 28.872 1.00 85.75 195 ALA A CA 1
ATOM 1433 C C . ALA A 1 195 ? -9.798 -2.523 29.193 1.00 85.75 195 ALA A C 1
ATOM 1435 O O . ALA A 1 195 ? -10.717 -2.492 30.027 1.00 85.75 195 ALA A O 1
ATOM 1436 N N . ASN A 1 196 ? -9.372 -3.672 28.662 1.00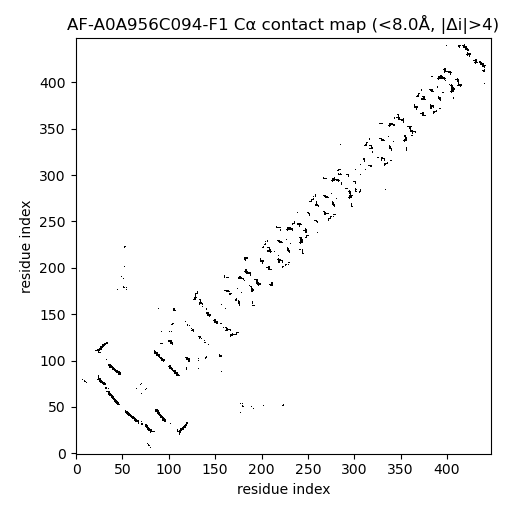 85.06 196 ASN A N 1
ATOM 1437 C CA . ASN A 1 196 ? -9.907 -5.007 28.955 1.00 85.06 196 ASN A CA 1
ATOM 1438 C C . ASN A 1 196 ? -11.371 -5.183 28.531 1.00 85.06 196 ASN A C 1
ATOM 1440 O O . ASN A 1 196 ? -12.214 -5.701 29.279 1.00 85.06 196 ASN A O 1
ATOM 1444 N N . GLU A 1 197 ? -11.655 -4.763 27.306 1.00 84.88 197 GLU A N 1
ATOM 1445 C CA . GLU A 1 197 ? -12.941 -4.964 26.656 1.00 84.88 197 GLU A CA 1
ATOM 1446 C C . GLU A 1 197 ? -13.195 -6.443 26.320 1.00 84.88 197 GLU A C 1
ATOM 1448 O O . GLU A 1 197 ? -12.265 -7.187 26.019 1.00 84.88 197 GLU A O 1
ATOM 1453 N N . PRO A 1 198 ? -14.443 -6.937 26.376 1.00 84.81 198 PRO A N 1
ATOM 1454 C CA . PRO A 1 198 ? -14.744 -8.293 25.926 1.00 84.81 198 PRO A CA 1
ATOM 1455 C C . PRO A 1 198 ? -14.633 -8.396 24.400 1.00 84.81 198 PRO A C 1
ATOM 1457 O O . PRO A 1 198 ? -15.078 -7.488 23.706 1.00 84.81 198 PRO A O 1
ATOM 1460 N N . CYS A 1 199 ? -14.155 -9.531 23.885 1.00 87.31 199 CYS A N 1
ATOM 1461 C CA . CYS A 1 199 ? -14.177 -9.806 22.443 1.00 87.31 199 CYS A CA 1
ATOM 1462 C C . CYS A 1 199 ? -15.621 -9.913 21.945 1.00 87.31 199 CYS A C 1
ATOM 1464 O O . CYS A 1 199 ? -16.453 -10.577 22.582 1.00 87.31 199 CYS A O 1
ATOM 1466 N N . ARG A 1 200 ? -15.918 -9.242 20.835 1.00 85.62 200 ARG A N 1
ATOM 1467 C CA . ARG A 1 200 ? -17.246 -9.173 20.217 1.00 85.62 200 ARG A CA 1
ATOM 1468 C C . ARG A 1 200 ? -17.168 -9.635 18.770 1.00 85.62 200 ARG A C 1
ATOM 1470 O O . ARG A 1 200 ? -16.106 -10.044 18.346 1.00 85.62 200 ARG A O 1
ATOM 1477 N N . ASP A 1 201 ? -18.341 -9.707 18.164 1.00 86.62 201 ASP A N 1
ATOM 1478 C CA . ASP A 1 201 ? -18.617 -10.084 16.778 1.00 86.62 201 ASP A CA 1
ATOM 1479 C C . ASP A 1 201 ? -19.258 -8.832 16.172 1.00 86.62 201 ASP A C 1
ATOM 1481 O O . ASP A 1 201 ? -20.474 -8.625 16.331 1.00 86.62 201 ASP A O 1
ATOM 1485 N N . ASP A 1 202 ? -18.431 -7.900 15.695 1.00 83.12 202 ASP A N 1
ATOM 1486 C CA . ASP A 1 202 ? -18.905 -6.573 15.295 1.00 83.12 202 ASP A CA 1
ATOM 1487 C C . ASP A 1 202 ? -19.492 -6.553 13.871 1.00 83.12 202 ASP A C 1
ATOM 1489 O O . ASP A 1 202 ? -20.427 -5.781 13.606 1.00 83.12 202 ASP A O 1
ATOM 1493 N N . ASP A 1 203 ? -19.068 -7.458 12.989 1.00 81.56 203 ASP A N 1
ATOM 1494 C CA . ASP A 1 203 ? -19.614 -7.599 11.635 1.00 81.56 203 ASP A CA 1
ATOM 1495 C C . ASP A 1 203 ? -20.766 -8.620 11.497 1.00 81.56 203 ASP A C 1
ATOM 1497 O O . ASP A 1 203 ? -21.544 -8.570 10.529 1.00 81.56 203 ASP A O 1
ATOM 1501 N N . GLY A 1 204 ? -20.975 -9.465 12.508 1.00 89.12 204 GLY A N 1
ATOM 1502 C CA . GLY A 1 204 ? -22.094 -10.391 12.607 1.00 89.12 204 GLY A CA 1
ATOM 1503 C C . GLY A 1 204 ? -21.933 -11.680 11.803 1.00 89.12 204 GLY A C 1
ATOM 1504 O O . GLY A 1 204 ? -22.961 -12.296 11.472 1.00 89.12 204 GLY A O 1
ATOM 1505 N N . ASP A 1 205 ? -20.715 -12.086 11.453 1.00 89.69 205 ASP A N 1
ATOM 1506 C CA . ASP A 1 205 ? -20.459 -13.353 10.766 1.00 89.69 205 ASP A CA 1
ATOM 1507 C C . ASP A 1 205 ? -20.440 -14.581 11.700 1.00 89.69 205 ASP A C 1
ATOM 1509 O O . ASP A 1 205 ? -20.594 -15.730 11.256 1.00 89.69 205 ASP A O 1
ATOM 1513 N N . GLY A 1 206 ? -20.417 -14.337 13.014 1.00 91.00 206 GLY A N 1
ATOM 1514 C CA . GLY A 1 206 ? -20.476 -15.353 14.057 1.00 91.00 206 GLY A CA 1
ATOM 1515 C C . GLY A 1 206 ? -19.116 -15.798 14.596 1.00 91.00 206 GLY A C 1
ATOM 1516 O O . GLY A 1 206 ? -19.097 -16.665 15.486 1.00 91.00 206 GLY A O 1
ATOM 1517 N N . ALA A 1 207 ? -18.010 -15.250 14.093 1.00 92.38 207 ALA A N 1
ATOM 1518 C CA . ALA A 1 207 ? -16.714 -15.247 14.755 1.00 92.38 207 ALA A CA 1
ATOM 1519 C C . ALA A 1 207 ? -16.617 -14.050 15.718 1.00 92.38 207 ALA A C 1
ATOM 1521 O O . ALA A 1 207 ? -17.496 -13.208 15.768 1.00 92.38 207 ALA A O 1
ATOM 1522 N N . THR A 1 208 ? -15.621 -14.043 16.602 1.00 91.94 208 THR A N 1
ATOM 1523 C CA . THR A 1 208 ? -15.369 -12.882 17.471 1.00 91.94 208 THR A CA 1
ATOM 1524 C C . THR A 1 208 ? -13.928 -12.448 17.328 1.00 91.94 208 THR A C 1
ATOM 1526 O O . THR A 1 208 ? -13.071 -13.337 17.229 1.00 91.94 208 THR A O 1
ATOM 1529 N N . ALA A 1 209 ? -13.664 -11.153 17.478 1.00 87.75 209 ALA A N 1
ATOM 1530 C CA . ALA A 1 209 ? -12.346 -10.537 17.452 1.00 87.75 209 ALA A CA 1
ATOM 1531 C C . ALA A 1 209 ? -11.276 -11.331 18.216 1.00 87.75 209 ALA A C 1
ATOM 1533 O O . ALA A 1 209 ? -11.500 -11.893 19.301 1.00 87.75 209 ALA A O 1
ATOM 1534 N N . CYS A 1 210 ? -10.071 -11.348 17.651 1.00 87.25 210 CYS A N 1
ATOM 1535 C CA . CYS A 1 210 ? -8.929 -12.028 18.237 1.00 87.25 210 CYS A CA 1
ATOM 1536 C C . CYS A 1 210 ? -8.384 -11.353 19.505 1.00 87.25 210 CYS A C 1
ATOM 1538 O O . CYS A 1 210 ? -8.110 -10.156 19.557 1.00 87.25 210 CYS A O 1
ATOM 1540 N N . LYS A 1 211 ? -8.117 -12.182 20.522 1.00 88.94 211 LYS A N 1
ATOM 1541 C CA . LYS A 1 211 ? -7.330 -11.797 21.704 1.00 88.94 211 LYS A CA 1
ATOM 1542 C C . LYS A 1 211 ? -5.856 -11.664 21.350 1.00 88.94 211 LYS A C 1
ATOM 1544 O O . LYS A 1 211 ? -5.379 -12.240 20.371 1.00 88.94 211 LYS A O 1
ATOM 1549 N N . GLN A 1 212 ? -5.100 -11.024 22.238 1.00 84.81 212 GLN A N 1
ATOM 1550 C CA . GLN A 1 212 ? -3.647 -10.986 22.122 1.00 84.81 212 GLN A CA 1
ATOM 1551 C C . GLN A 1 212 ? -3.069 -12.407 22.027 1.00 84.81 212 GLN A C 1
ATOM 1553 O O . GLN A 1 212 ? -3.308 -13.242 22.903 1.00 84.81 212 GLN A O 1
ATOM 1558 N N . ASN A 1 213 ? -2.262 -12.659 20.993 1.00 82.88 213 ASN A N 1
ATOM 1559 C CA . ASN A 1 213 ? -1.651 -13.964 20.714 1.00 82.88 213 ASN A CA 1
ATOM 1560 C C . ASN A 1 213 ? -2.671 -15.101 20.521 1.00 82.88 213 ASN A C 1
ATOM 1562 O O . ASN A 1 213 ? -2.409 -16.237 20.926 1.00 82.88 213 ASN A O 1
ATOM 1566 N N . ALA A 1 214 ? -3.844 -14.806 19.958 1.00 86.19 214 ALA A N 1
ATOM 1567 C CA . ALA A 1 214 ? -4.763 -15.856 19.553 1.00 86.19 214 ALA A CA 1
ATOM 1568 C C . ALA A 1 214 ? -4.111 -16.775 18.506 1.00 86.19 214 ALA A C 1
ATOM 1570 O O . ALA A 1 214 ? -3.326 -16.339 17.664 1.00 86.19 214 ALA A O 1
ATOM 1571 N N . GLU A 1 215 ? -4.421 -18.067 18.589 1.00 88.94 215 GLU A N 1
ATOM 1572 C CA . GLU A 1 215 ? -3.945 -19.038 17.608 1.00 88.94 215 GLU A CA 1
ATOM 1573 C C . GLU A 1 215 ? -4.664 -18.800 16.268 1.00 88.94 215 GLU A C 1
ATOM 1575 O O . GLU A 1 215 ? -5.879 -18.558 16.277 1.00 88.94 215 GLU A O 1
ATOM 1580 N N . PRO A 1 216 ? -3.969 -18.909 15.123 1.00 88.62 216 PRO A N 1
ATOM 1581 C CA . PRO A 1 216 ? -4.607 -18.770 13.821 1.00 88.62 216 PRO A CA 1
ATOM 1582 C C . PRO A 1 216 ? -5.788 -19.736 13.646 1.00 88.62 216 PRO A C 1
ATOM 1584 O O . PRO A 1 216 ? -5.748 -20.892 14.077 1.00 88.62 216 PRO A O 1
ATOM 1587 N N . GLY A 1 217 ? -6.863 -19.242 13.042 1.00 86.94 217 GLY A N 1
ATOM 1588 C CA . GLY A 1 217 ? -8.091 -19.972 12.746 1.00 86.94 217 GLY A CA 1
ATOM 1589 C C . GLY A 1 217 ? -9.025 -20.137 13.945 1.00 86.94 217 GLY A C 1
ATOM 1590 O O . GLY A 1 217 ? -9.923 -20.978 13.905 1.00 86.94 217 GLY A O 1
ATOM 1591 N N . THR A 1 218 ? -8.809 -19.401 15.043 1.00 90.12 218 THR A N 1
ATOM 1592 C CA . THR A 1 218 ? -9.624 -19.527 16.270 1.00 90.12 218 THR A CA 1
ATOM 1593 C C . THR A 1 218 ? -10.547 -18.347 16.557 1.00 90.12 218 THR A C 1
ATOM 1595 O O . THR A 1 218 ? -11.417 -18.461 17.422 1.00 90.12 218 THR A O 1
ATOM 1598 N N . CYS A 1 219 ? -10.370 -17.243 15.844 1.00 89.88 219 CYS A N 1
ATOM 1599 C CA . CYS A 1 219 ? -11.065 -15.977 16.033 1.00 89.88 219 CYS A CA 1
ATOM 1600 C C . CYS A 1 219 ? -11.062 -15.189 14.723 1.00 89.88 219 CYS A C 1
ATOM 1602 O O . CYS A 1 219 ? -10.387 -15.580 13.770 1.00 89.88 219 CYS A O 1
ATOM 1604 N N . ASP A 1 220 ? -11.830 -14.111 14.707 1.00 91.25 220 ASP A N 1
ATOM 1605 C CA . ASP A 1 220 ? -11.943 -13.206 13.576 1.00 91.25 220 ASP A CA 1
ATOM 1606 C C . ASP A 1 220 ? -10.667 -12.364 13.404 1.00 91.25 220 ASP A C 1
ATOM 1608 O O . ASP A 1 220 ? -10.220 -11.683 14.337 1.00 91.25 220 ASP A O 1
ATOM 1612 N N . CYS A 1 221 ? -10.064 -12.465 12.221 1.00 87.25 221 CYS A N 1
ATOM 1613 C CA . CYS A 1 221 ? -8.851 -11.754 11.837 1.00 87.25 221 CYS A CA 1
ATOM 1614 C C . CYS A 1 221 ? -9.124 -10.344 11.290 1.00 87.25 221 CYS A C 1
ATOM 1616 O O . CYS A 1 221 ? -8.198 -9.529 11.275 1.00 87.25 221 CYS A O 1
ATOM 1618 N N . ASP A 1 222 ? -10.360 -10.041 10.893 1.00 86.25 222 ASP A N 1
ATOM 1619 C CA . ASP A 1 222 ? -10.839 -8.718 10.500 1.00 86.25 222 ASP A CA 1
ATOM 1620 C C . ASP A 1 222 ? -12.322 -8.570 10.887 1.00 86.25 222 ASP A C 1
ATOM 1622 O O . ASP A 1 222 ? -13.189 -8.635 10.024 1.00 86.25 222 ASP A O 1
ATOM 1626 N N . ASP A 1 223 ? -12.585 -8.304 12.179 1.00 83.50 223 ASP A N 1
ATOM 1627 C CA . ASP A 1 223 ? -13.923 -8.240 12.833 1.00 83.50 223 ASP A CA 1
ATOM 1628 C C . ASP A 1 223 ? -14.830 -7.091 12.323 1.00 83.50 223 ASP A C 1
ATOM 1630 O O . ASP A 1 223 ? -15.781 -6.661 12.975 1.00 83.50 223 ASP A O 1
ATOM 1634 N N . GLN A 1 224 ? -14.485 -6.515 11.172 1.00 78.25 224 GLN A N 1
ATOM 1635 C CA . GLN A 1 224 ? -15.227 -5.488 10.442 1.00 78.25 224 GLN A CA 1
ATOM 1636 C C . GLN A 1 224 ? -15.643 -5.958 9.044 1.00 78.25 224 GLN A C 1
ATOM 1638 O O . GLN A 1 224 ? -16.405 -5.260 8.358 1.00 78.25 224 GLN A O 1
ATOM 1643 N N . ASP A 1 225 ? -15.127 -7.098 8.593 1.00 83.19 225 ASP A N 1
ATOM 1644 C CA . ASP A 1 225 ? -15.411 -7.675 7.297 1.00 83.19 225 ASP A CA 1
ATOM 1645 C C . ASP A 1 225 ? -16.062 -9.053 7.469 1.00 83.19 225 ASP A C 1
ATOM 1647 O O . ASP A 1 225 ? -15.348 -10.044 7.586 1.00 83.19 225 ASP A O 1
ATOM 1651 N N . PRO A 1 226 ? -17.393 -9.171 7.276 1.00 89.00 226 PRO A N 1
ATOM 1652 C CA . PRO A 1 226 ? -18.137 -10.414 7.512 1.00 89.00 226 PRO A CA 1
ATOM 1653 C C . PRO A 1 226 ? -17.826 -11.528 6.493 1.00 89.00 226 PRO A C 1
ATOM 1655 O O . PRO A 1 226 ? -18.566 -12.509 6.344 1.00 89.00 226 PRO A O 1
ATOM 1658 N N . THR A 1 227 ? -16.807 -11.319 5.657 1.00 88.44 227 THR A N 1
ATOM 1659 C CA . THR A 1 227 ? -16.221 -12.311 4.758 1.00 88.44 227 THR A CA 1
ATOM 1660 C C . THR A 1 227 ? -14.905 -12.888 5.281 1.00 88.44 227 THR A C 1
ATOM 1662 O O . THR A 1 227 ? -14.384 -13.804 4.644 1.00 88.44 227 THR A O 1
ATOM 1665 N N . ALA A 1 228 ? -14.377 -12.377 6.394 1.00 90.31 228 ALA A N 1
ATOM 1666 C CA . ALA A 1 228 ? -13.103 -12.748 6.988 1.00 90.31 228 ALA A CA 1
ATOM 1667 C C . ALA A 1 228 ? -13.309 -13.497 8.315 1.00 90.31 228 ALA A C 1
ATOM 1669 O O . ALA A 1 228 ? -13.186 -12.933 9.383 1.00 90.31 228 ALA A O 1
ATOM 1670 N N . TYR A 1 229 ? -13.557 -14.804 8.257 1.00 91.94 229 TYR A N 1
ATOM 1671 C CA . TYR A 1 229 ? -13.770 -15.623 9.455 1.00 91.94 229 TYR A CA 1
ATOM 1672 C C . TYR A 1 229 ? -13.035 -16.957 9.387 1.00 91.94 229 TYR A C 1
ATOM 1674 O O . TYR A 1 229 ? -12.802 -17.487 8.299 1.00 91.94 229 TYR A O 1
ATOM 1682 N N . PRO A 1 230 ? -12.772 -17.598 10.544 1.00 94.00 230 PRO A N 1
ATOM 1683 C CA . PRO A 1 230 ? -12.288 -18.969 10.618 1.00 94.00 230 PRO A CA 1
ATOM 1684 C C . PRO A 1 230 ? -13.002 -19.944 9.672 1.00 94.00 230 PRO A C 1
ATOM 1686 O O . PRO A 1 230 ? -14.145 -20.355 9.899 1.00 94.00 230 PRO A O 1
ATOM 1689 N N . GLY A 1 231 ? -12.289 -20.377 8.632 1.00 86.19 231 GLY A N 1
ATOM 1690 C CA . GLY A 1 231 ? -12.795 -21.325 7.637 1.00 86.19 231 GLY A CA 1
ATOM 1691 C C . GLY A 1 231 ? -13.684 -20.723 6.543 1.00 86.19 231 GLY A C 1
ATOM 1692 O O . GLY A 1 231 ? -14.403 -21.484 5.885 1.00 86.19 231 GLY A O 1
ATOM 1693 N N . ALA A 1 232 ? -13.650 -19.403 6.342 1.00 90.06 232 ALA A N 1
ATOM 1694 C CA . ALA A 1 232 ? -14.196 -18.772 5.147 1.00 90.06 232 ALA A CA 1
ATOM 1695 C C . ALA A 1 232 ? -13.549 -19.331 3.868 1.00 90.06 232 ALA A C 1
ATOM 1697 O O . ALA A 1 232 ? -12.461 -19.906 3.882 1.00 90.06 232 ALA A O 1
ATOM 1698 N N . GLU A 1 233 ? -14.244 -19.183 2.742 1.00 84.31 233 GLU A N 1
ATOM 1699 C CA . GLU A 1 233 ? -13.670 -19.500 1.436 1.00 84.31 233 GLU A CA 1
ATOM 1700 C C . GLU A 1 233 ? -12.751 -18.355 1.011 1.00 84.31 233 GLU A C 1
ATOM 1702 O O . GLU A 1 233 ? -13.196 -17.214 0.895 1.00 84.31 233 GLU A O 1
ATOM 1707 N N . GLU A 1 234 ? -11.481 -18.658 0.762 1.00 78.06 234 GLU A N 1
ATOM 1708 C CA . GLU A 1 234 ? -10.530 -17.660 0.288 1.00 78.06 234 GLU A CA 1
ATOM 1709 C C . GLU A 1 234 ? -10.366 -17.717 -1.228 1.00 78.06 234 GLU A C 1
ATOM 1711 O O . GLU A 1 234 ? -10.298 -18.789 -1.834 1.00 78.06 234 GLU A O 1
ATOM 1716 N N . THR A 1 235 ? -10.267 -16.541 -1.843 1.00 67.69 235 THR A N 1
ATOM 1717 C CA . THR A 1 235 ? -10.019 -16.388 -3.278 1.00 67.69 235 THR A CA 1
ATOM 1718 C C . THR A 1 235 ? -8.721 -15.629 -3.509 1.00 67.69 235 THR A C 1
ATOM 1720 O O . THR A 1 235 ? -8.433 -14.676 -2.793 1.00 67.69 235 THR A O 1
ATOM 1723 N N . CYS A 1 236 ? -7.995 -15.990 -4.564 1.00 66.31 236 CYS A N 1
ATOM 1724 C CA . CYS A 1 236 ? -6.659 -15.481 -4.894 1.00 66.31 236 CYS A CA 1
ATOM 1725 C C . CYS A 1 236 ? -6.568 -13.960 -5.155 1.00 66.31 236 CYS A C 1
ATOM 1727 O O . CYS A 1 236 ? -5.477 -13.433 -5.303 1.00 66.31 236 CYS A O 1
ATOM 1729 N N . GLU A 1 237 ? -7.686 -13.236 -5.267 1.00 57.12 237 GLU A N 1
ATOM 1730 C CA . GLU A 1 237 ? -7.683 -11.846 -5.749 1.00 57.12 237 GLU A CA 1
ATOM 1731 C C . GLU A 1 237 ? -7.352 -10.792 -4.677 1.00 57.12 237 GLU A C 1
ATOM 1733 O O . GLU A 1 237 ? -7.080 -9.647 -5.037 1.00 57.12 237 GLU A O 1
ATOM 1738 N N . SER A 1 238 ? -7.391 -11.124 -3.379 1.00 60.41 238 SER A N 1
ATOM 1739 C CA . SER A 1 238 ? -7.252 -10.115 -2.316 1.00 60.41 238 SER A CA 1
ATOM 1740 C C . SER A 1 238 ? -5.882 -10.050 -1.645 1.00 60.41 238 SER A C 1
ATOM 1742 O O . SER A 1 238 ? -5.584 -9.009 -1.067 1.00 60.41 238 SER A O 1
ATOM 1744 N N . GLY A 1 239 ? -5.074 -11.121 -1.656 1.00 68.50 239 GLY A N 1
ATOM 1745 C CA . GLY A 1 239 ? -3.849 -11.204 -0.832 1.00 68.50 239 GLY A CA 1
ATOM 1746 C C . GLY A 1 239 ? -4.108 -11.043 0.680 1.00 68.50 239 GLY A C 1
ATOM 1747 O O . GLY A 1 239 ? -3.191 -10.806 1.461 1.00 68.50 239 GLY A O 1
ATOM 1748 N N . VAL A 1 240 ? -5.377 -11.134 1.088 1.00 77.62 240 VAL A N 1
ATOM 1749 C CA . VAL A 1 240 ? -5.863 -11.014 2.466 1.00 77.62 240 VAL A CA 1
ATOM 1750 C C . VAL A 1 240 ? -6.225 -12.411 2.946 1.00 77.62 240 VAL A C 1
ATOM 1752 O O . VAL A 1 240 ? -6.945 -13.111 2.235 1.00 77.62 240 VAL A O 1
ATOM 1755 N N . ASP A 1 241 ? -5.754 -12.770 4.138 1.00 84.75 241 ASP A N 1
ATOM 1756 C CA . ASP A 1 241 ? -6.184 -13.957 4.881 1.00 84.75 241 ASP A CA 1
ATOM 1757 C C . ASP A 1 241 ? -7.663 -13.798 5.264 1.00 84.75 241 ASP A C 1
ATOM 1759 O O . ASP A 1 241 ? -8.004 -13.026 6.159 1.00 84.75 241 ASP A O 1
ATOM 1763 N N . LYS A 1 242 ? -8.551 -14.455 4.514 1.00 88.44 242 LYS A N 1
ATOM 1764 C CA . LYS A 1 242 ? -10.003 -14.434 4.739 1.00 88.44 242 LYS A CA 1
ATOM 1765 C C . LYS A 1 242 ? -10.464 -15.595 5.601 1.00 88.44 242 LYS A C 1
ATOM 1767 O O . LYS A 1 242 ? -11.513 -15.489 6.223 1.00 88.44 242 LYS A O 1
ATOM 1772 N N . ASN A 1 243 ? -9.722 -16.698 5.643 1.00 89.12 243 ASN A N 1
ATOM 1773 C CA . ASN A 1 243 ? -10.095 -17.848 6.468 1.00 89.12 243 ASN A CA 1
ATOM 1774 C C . ASN A 1 243 ? -9.495 -17.786 7.885 1.00 89.12 243 ASN A C 1
ATOM 1776 O O . ASN A 1 243 ? -9.727 -18.700 8.686 1.00 89.12 243 ASN A O 1
ATOM 1780 N N . CYS A 1 244 ? -8.729 -16.732 8.165 1.00 90.75 244 CYS A N 1
ATOM 1781 C CA . CYS A 1 244 ? -8.013 -16.434 9.392 1.00 90.75 244 CYS A CA 1
ATOM 1782 C C . CYS A 1 244 ? -6.997 -17.501 9.815 1.00 90.75 244 CYS A C 1
ATOM 1784 O O . CYS A 1 244 ? -6.657 -17.568 10.997 1.00 90.75 244 CYS A O 1
ATOM 1786 N N . ASP A 1 245 ? -6.514 -18.362 8.913 1.00 88.50 245 ASP A N 1
ATOM 1787 C CA . ASP A 1 245 ? -5.600 -19.470 9.228 1.00 88.50 245 ASP A CA 1
ATOM 1788 C C . ASP A 1 245 ? -4.138 -19.041 9.448 1.00 88.50 245 ASP A C 1
ATOM 1790 O O . ASP A 1 245 ? -3.267 -19.866 9.768 1.00 88.50 245 ASP A O 1
ATOM 1794 N N . GLY A 1 246 ? -3.892 -17.732 9.387 1.00 85.38 246 GLY A N 1
ATOM 1795 C CA . GLY A 1 246 ? -2.601 -17.094 9.582 1.00 85.38 246 GLY A CA 1
ATOM 1796 C C . GLY A 1 246 ? -1.802 -16.992 8.291 1.00 85.38 246 GLY A C 1
ATOM 1797 O O . GLY A 1 246 ? -0.606 -16.678 8.347 1.00 85.38 246 GLY A O 1
ATOM 1798 N N . LYS A 1 247 ? -2.418 -17.306 7.148 1.00 81.81 247 LYS A N 1
ATOM 1799 C CA . LYS A 1 247 ? -1.824 -17.207 5.822 1.00 81.81 247 LYS A CA 1
ATOM 1800 C C . LYS A 1 247 ? -2.888 -16.742 4.828 1.00 81.81 247 LYS A C 1
ATOM 1802 O O . LYS A 1 247 ? -3.997 -17.250 4.852 1.00 81.81 247 LYS A O 1
ATOM 1807 N N . PRO A 1 248 ? -2.552 -15.819 3.916 1.00 75.75 248 PRO A N 1
ATOM 1808 C CA . PRO A 1 248 ? -3.409 -15.585 2.766 1.00 75.75 248 PRO A CA 1
ATOM 1809 C C . PRO A 1 248 ? -3.491 -16.855 1.908 1.00 75.75 248 PRO A C 1
ATOM 1811 O O . PRO A 1 248 ? -2.572 -17.684 1.922 1.00 75.75 248 PRO A O 1
ATOM 1814 N N . ALA A 1 249 ? -4.569 -16.982 1.131 1.00 72.25 249 ALA A N 1
ATOM 1815 C CA . ALA A 1 249 ? -4.713 -18.053 0.151 1.00 72.25 249 ALA A CA 1
ATOM 1816 C C . ALA A 1 249 ? -3.455 -18.192 -0.717 1.00 72.25 249 ALA A C 1
ATOM 1818 O O . ALA A 1 249 ? -3.084 -17.265 -1.436 1.00 72.25 249 ALA A O 1
ATOM 1819 N N . LEU A 1 250 ? -2.834 -19.373 -0.677 1.00 65.00 250 LEU A N 1
ATOM 1820 C CA . LEU A 1 250 ? -1.718 -19.720 -1.553 1.00 65.00 250 LEU A CA 1
ATOM 1821 C C . LEU A 1 250 ? -2.251 -19.855 -2.984 1.00 65.00 250 LEU A C 1
ATOM 1823 O O . LEU A 1 250 ? -3.063 -20.746 -3.262 1.00 65.00 250 LEU A O 1
ATOM 1827 N N . CYS A 1 251 ? -1.846 -18.948 -3.870 1.00 68.44 251 CYS A N 1
ATOM 1828 C CA . CYS A 1 251 ? -2.235 -18.958 -5.273 1.00 68.44 251 CYS A CA 1
ATOM 1829 C C . CYS A 1 251 ? -1.045 -19.303 -6.175 1.00 68.44 251 CYS A C 1
ATOM 1831 O O . CYS A 1 251 ? -0.029 -18.618 -6.162 1.00 68.44 251 CYS A O 1
ATOM 1833 N N . ASP A 1 252 ? -1.237 -20.393 -6.917 1.00 75.38 252 ASP A N 1
ATOM 1834 C CA . ASP A 1 252 ? -0.486 -20.834 -8.095 1.00 75.38 252 ASP A CA 1
ATOM 1835 C C . ASP A 1 252 ? -1.512 -20.812 -9.240 1.00 75.38 252 ASP A C 1
ATOM 1837 O O . ASP A 1 252 ? -2.285 -21.763 -9.445 1.00 75.38 252 ASP A O 1
ATOM 1841 N N . ARG A 1 253 ? -1.703 -19.634 -9.836 1.00 80.06 253 ARG A N 1
ATOM 1842 C CA . ARG A 1 253 ? -2.816 -19.361 -10.754 1.00 80.06 253 ARG A CA 1
ATOM 1843 C C . ARG A 1 253 ? -2.574 -19.976 -12.125 1.00 80.06 253 ARG A C 1
ATOM 1845 O O . ARG A 1 253 ? -3.551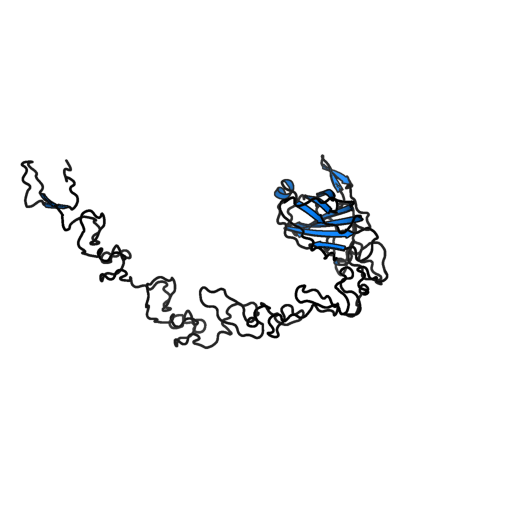 -20.329 -12.801 1.00 80.06 253 ARG A O 1
ATOM 1852 N N . ASP A 1 254 ? -1.325 -20.100 -12.541 1.00 82.12 254 ASP A N 1
ATOM 1853 C CA . ASP A 1 254 ? -0.954 -20.713 -13.812 1.00 82.12 254 ASP A CA 1
ATOM 1854 C C . ASP A 1 254 ? -0.575 -22.202 -13.710 1.00 82.12 254 ASP A C 1
ATOM 1856 O O . ASP A 1 254 ? -0.611 -22.914 -14.724 1.00 82.12 254 ASP A O 1
ATOM 1860 N N . GLY A 1 255 ? -0.401 -22.721 -12.495 1.00 84.25 255 GLY A N 1
ATOM 1861 C CA . GLY A 1 255 ? -0.265 -24.141 -12.198 1.00 84.25 255 GLY A CA 1
ATOM 1862 C C . GLY A 1 255 ? 1.157 -24.676 -12.350 1.00 84.25 255 GLY A C 1
ATOM 1863 O O . GLY A 1 255 ? 1.306 -25.875 -12.632 1.00 84.25 255 GLY A O 1
ATOM 1864 N N . ASP A 1 256 ? 2.181 -23.831 -12.241 1.00 82.81 256 ASP A N 1
ATOM 1865 C CA . ASP A 1 256 ? 3.585 -24.224 -12.375 1.00 82.81 256 ASP A CA 1
ATOM 1866 C C . ASP A 1 256 ? 4.236 -24.716 -11.068 1.00 82.81 256 ASP A C 1
ATOM 1868 O O . ASP A 1 256 ? 5.318 -25.321 -11.085 1.00 82.81 256 ASP A O 1
ATOM 1872 N N . GLY A 1 257 ? 3.517 -24.587 -9.952 1.00 83.31 257 GLY A N 1
ATOM 1873 C CA . GLY A 1 257 ? 3.944 -25.020 -8.628 1.00 83.31 257 GLY A CA 1
ATOM 1874 C C . GLY A 1 257 ? 4.744 -23.981 -7.842 1.00 83.31 257 GLY A C 1
ATOM 1875 O O . GLY A 1 257 ? 5.277 -24.341 -6.784 1.00 83.31 257 GLY A O 1
ATOM 1876 N N . PHE A 1 258 ? 4.829 -22.742 -8.326 1.00 81.06 258 PHE A N 1
ATOM 1877 C CA . PHE A 1 258 ? 5.344 -21.575 -7.619 1.00 81.06 258 PHE A CA 1
ATOM 1878 C C . PHE A 1 258 ? 4.195 -20.621 -7.258 1.00 81.06 258 PHE A C 1
ATOM 1880 O O . PHE A 1 258 ? 3.110 -20.678 -7.815 1.00 81.06 258 PHE A O 1
ATOM 1887 N N . GLU A 1 259 ? 4.393 -19.818 -6.212 1.00 78.81 259 GLU A N 1
ATOM 1888 C CA . GLU A 1 259 ? 3.343 -18.970 -5.632 1.00 78.81 259 GLU A CA 1
ATOM 1889 C C . GLU A 1 259 ? 3.771 -17.497 -5.733 1.00 78.81 259 GLU A C 1
ATOM 1891 O O . GLU A 1 259 ? 4.922 -17.171 -5.411 1.00 78.81 259 GLU A O 1
ATOM 1896 N N . ALA A 1 260 ? 2.852 -16.603 -6.122 1.00 71.25 260 ALA A N 1
ATOM 1897 C CA . ALA A 1 260 ? 3.114 -15.158 -6.255 1.00 71.25 260 ALA A CA 1
ATOM 1898 C C . ALA A 1 260 ? 3.526 -14.472 -4.939 1.00 71.25 260 ALA A C 1
ATOM 1900 O O . ALA A 1 260 ? 4.305 -13.519 -4.945 1.00 71.25 260 ALA A O 1
ATOM 1901 N N . ASP A 1 261 ? 3.030 -14.958 -3.799 1.00 64.75 261 ASP A N 1
ATOM 1902 C CA . ASP A 1 261 ? 3.217 -14.328 -2.489 1.00 64.75 261 ASP A CA 1
ATOM 1903 C C . ASP A 1 261 ? 3.750 -15.337 -1.458 1.00 64.75 261 ASP A C 1
ATOM 1905 O O . ASP A 1 261 ? 3.011 -15.866 -0.629 1.00 64.75 261 ASP A O 1
ATOM 1909 N N . LEU A 1 262 ? 5.064 -15.602 -1.464 1.00 60.50 262 LEU A N 1
ATOM 1910 C CA . LEU A 1 262 ? 5.716 -16.411 -0.422 1.00 60.50 262 LEU A CA 1
ATOM 1911 C C . LEU A 1 262 ? 6.134 -15.550 0.791 1.00 60.50 262 LEU A C 1
ATOM 1913 O O . LEU A 1 262 ? 7.068 -14.750 0.677 1.00 60.50 262 LEU A O 1
ATOM 1917 N N . PRO A 1 263 ? 5.567 -15.754 2.004 1.00 49.66 263 PRO A N 1
ATOM 1918 C CA . PRO A 1 263 ? 5.893 -14.925 3.170 1.00 49.66 263 PRO A CA 1
ATOM 1919 C C . PRO A 1 263 ? 7.252 -15.249 3.819 1.00 49.66 263 PRO A C 1
ATOM 1921 O O . PRO A 1 263 ? 7.731 -14.482 4.655 1.00 49.66 263 PRO A O 1
ATOM 1924 N N . ILE A 1 264 ? 7.886 -16.393 3.507 1.00 39.97 264 ILE A N 1
ATOM 1925 C CA . ILE A 1 264 ? 9.124 -16.835 4.180 1.00 39.97 264 ILE A CA 1
ATOM 1926 C C . ILE A 1 264 ? 10.089 -17.547 3.213 1.00 39.97 264 ILE A C 1
ATOM 1928 O O . ILE A 1 264 ? 10.024 -18.759 3.026 1.00 39.97 264 ILE A O 1
ATOM 1932 N N . GLY A 1 265 ? 11.078 -16.806 2.702 1.00 49.75 265 GLY A N 1
ATOM 1933 C CA . GLY A 1 265 ? 12.397 -17.351 2.338 1.00 49.75 265 GLY A CA 1
ATOM 1934 C C . GLY A 1 265 ? 12.539 -18.113 1.013 1.00 49.75 265 GLY A C 1
ATOM 1935 O O . GLY A 1 265 ? 13.562 -18.777 0.842 1.00 49.75 265 GLY A O 1
ATOM 1936 N N . GLY A 1 266 ? 11.578 -18.009 0.095 1.00 61.34 266 GLY A N 1
ATOM 1937 C CA . GLY A 1 266 ? 11.719 -18.408 -1.313 1.00 61.34 266 GLY A CA 1
ATOM 1938 C C . GLY A 1 266 ? 11.698 -17.189 -2.239 1.00 61.34 266 GLY A C 1
ATOM 1939 O O . GLY A 1 266 ? 11.260 -16.115 -1.823 1.00 61.34 266 GLY A O 1
ATOM 1940 N N . THR A 1 267 ? 12.194 -17.331 -3.467 1.00 73.50 267 THR A N 1
ATOM 1941 C CA . THR A 1 267 ? 11.871 -16.389 -4.547 1.00 73.50 267 THR A CA 1
ATOM 1942 C C . THR A 1 267 ? 10.404 -16.630 -4.927 1.00 73.50 267 THR A C 1
ATOM 1944 O O . THR A 1 267 ? 10.062 -17.787 -5.160 1.00 73.50 267 THR A O 1
ATOM 1947 N N . PRO A 1 268 ? 9.520 -15.620 -4.863 1.00 80.75 268 PRO A N 1
ATOM 1948 C CA . PRO A 1 268 ? 8.135 -15.749 -5.313 1.00 80.75 268 PRO A CA 1
ATOM 1949 C C . PRO A 1 268 ? 8.058 -15.792 -6.840 1.00 80.75 268 PRO A C 1
ATOM 1951 O O . PRO A 1 268 ? 8.993 -15.354 -7.515 1.00 80.75 268 PRO A O 1
ATOM 1954 N N . ASP A 1 269 ? 6.940 -16.289 -7.358 1.00 85.62 269 ASP A N 1
ATOM 1955 C CA . ASP A 1 269 ? 6.609 -16.177 -8.772 1.00 85.62 269 ASP A CA 1
ATOM 1956 C C . ASP A 1 269 ? 6.420 -14.698 -9.161 1.00 85.62 269 ASP A C 1
ATOM 1958 O O . ASP A 1 269 ? 5.638 -13.955 -8.563 1.00 85.62 269 ASP A O 1
ATOM 1962 N N . CYS A 1 270 ? 7.209 -14.252 -10.135 1.00 86.12 270 CYS A N 1
ATOM 1963 C CA . CYS A 1 270 ? 7.202 -12.894 -10.646 1.00 86.12 270 CYS A CA 1
ATOM 1964 C C . CYS A 1 270 ? 6.151 -12.673 -11.747 1.00 86.12 270 CYS A C 1
ATOM 1966 O O . CYS A 1 270 ? 5.846 -11.513 -12.048 1.00 86.12 270 CYS A O 1
ATOM 1968 N N . ASN A 1 271 ? 5.552 -13.737 -12.294 1.00 86.69 271 ASN A N 1
ATOM 1969 C CA . ASN A 1 271 ? 4.429 -13.680 -13.220 1.00 86.69 271 ASN A CA 1
ATOM 1970 C C . ASN A 1 271 ? 3.484 -14.894 -13.096 1.00 86.69 271 ASN A C 1
ATOM 1972 O O . ASN A 1 271 ? 3.421 -15.730 -13.987 1.00 86.69 271 ASN A O 1
ATOM 1976 N N . ASP A 1 272 ? 2.603 -14.835 -12.095 1.00 82.62 272 ASP A N 1
ATOM 1977 C CA . ASP A 1 272 ? 1.527 -15.804 -11.778 1.00 82.62 272 ASP A CA 1
ATOM 1978 C C . ASP A 1 272 ? 0.356 -15.812 -12.792 1.00 82.62 272 ASP A C 1
ATOM 1980 O O . ASP A 1 272 ? -0.833 -15.950 -12.486 1.00 82.62 272 ASP A O 1
ATOM 1984 N N . GLN A 1 273 ? 0.656 -15.525 -14.051 1.00 87.31 273 GLN A N 1
ATOM 1985 C CA . GLN A 1 273 ? -0.239 -15.708 -15.191 1.00 87.31 273 GLN A CA 1
ATOM 1986 C C . GLN A 1 273 ? 0.445 -16.473 -16.321 1.00 87.31 273 GLN A C 1
ATOM 1988 O O . GLN A 1 273 ? -0.227 -16.783 -17.315 1.00 87.31 273 GLN A O 1
ATOM 1993 N N . ASP A 1 274 ? 1.741 -16.748 -16.193 1.00 87.44 274 ASP A N 1
ATOM 1994 C CA . ASP A 1 274 ? 2.550 -17.414 -17.190 1.00 87.44 274 ASP A CA 1
ATOM 1995 C C . ASP A 1 274 ? 3.397 -18.520 -16.538 1.00 87.44 274 ASP A C 1
ATOM 1997 O O . ASP A 1 274 ? 4.471 -18.238 -16.013 1.00 87.44 274 ASP A O 1
ATOM 2001 N N . PRO A 1 275 ? 3.013 -19.800 -16.709 1.00 91.06 275 PRO A N 1
ATOM 2002 C CA . PRO A 1 275 ? 3.666 -20.926 -16.041 1.00 91.06 275 PRO A CA 1
ATOM 2003 C C . PRO A 1 275 ? 5.086 -21.213 -16.569 1.00 91.06 275 PRO A C 1
ATOM 2005 O O . PRO A 1 275 ? 5.687 -22.248 -16.259 1.00 91.06 275 PRO A O 1
ATOM 2008 N N . SER A 1 276 ? 5.585 -20.372 -17.482 1.00 90.06 276 SER A N 1
ATOM 2009 C CA . SER A 1 276 ? 6.954 -20.395 -17.989 1.00 90.06 276 SER A CA 1
ATOM 2010 C C . SER A 1 276 ? 7.888 -19.398 -17.299 1.00 90.06 276 SER A C 1
ATOM 2012 O O . SER A 1 276 ? 9.090 -19.487 -17.533 1.00 90.06 276 SER A O 1
ATOM 2014 N N . ILE A 1 277 ? 7.366 -18.511 -16.448 1.00 90.00 277 ILE A N 1
ATOM 2015 C CA . ILE A 1 277 ? 8.129 -17.515 -15.694 1.00 90.00 277 ILE A CA 1
ATOM 2016 C C . ILE A 1 277 ? 7.990 -17.860 -14.216 1.00 90.00 277 ILE A C 1
ATOM 2018 O O . ILE A 1 277 ? 6.959 -17.603 -13.621 1.00 90.00 277 ILE A O 1
ATOM 2022 N N . ASN A 1 278 ? 9.018 -18.472 -13.630 1.00 89.00 278 ASN A N 1
ATOM 2023 C CA . ASN A 1 278 ? 9.030 -18.847 -12.222 1.00 89.00 278 ASN A CA 1
ATOM 2024 C C . ASN A 1 278 ? 10.440 -19.143 -11.687 1.00 89.00 278 ASN A C 1
ATOM 2026 O O . ASN A 1 278 ? 11.353 -19.482 -12.435 1.00 89.00 278 ASN A O 1
ATOM 2030 N N . PRO A 1 279 ? 10.629 -19.164 -10.357 1.00 88.50 279 PRO A N 1
ATOM 2031 C CA . PRO A 1 279 ? 11.917 -19.459 -9.722 1.00 88.50 279 PRO A CA 1
ATOM 2032 C C . PRO A 1 279 ? 12.574 -20.805 -10.070 1.00 88.50 279 PRO A C 1
ATOM 2034 O O . PRO A 1 279 ? 13.712 -21.059 -9.664 1.00 88.50 279 PRO A O 1
ATOM 2037 N N . GLY A 1 280 ? 11.845 -21.719 -10.713 1.00 85.19 280 GLY A N 1
ATOM 2038 C CA . GLY A 1 280 ? 12.313 -23.048 -11.089 1.00 85.19 280 GLY A CA 1
ATOM 2039 C C . GLY A 1 280 ? 12.798 -23.180 -12.527 1.00 85.19 280 GLY A C 1
ATOM 2040 O O . GLY A 1 280 ? 13.332 -24.246 -12.858 1.00 85.19 280 GLY A O 1
ATOM 2041 N N . VAL A 1 281 ? 12.603 -22.164 -13.372 1.00 86.12 281 VAL A N 1
ATOM 2042 C CA . VAL A 1 281 ? 13.069 -22.185 -14.762 1.00 86.12 281 VAL A CA 1
ATOM 2043 C C . VAL A 1 281 ? 14.481 -21.614 -14.898 1.00 86.12 281 VAL A C 1
ATOM 2045 O O . VAL A 1 281 ? 15.028 -21.016 -13.976 1.00 86.12 281 VAL A O 1
ATOM 2048 N N . ASN A 1 282 ? 15.104 -21.884 -16.045 1.00 82.19 282 ASN A N 1
ATOM 2049 C CA . ASN A 1 282 ? 16.357 -21.240 -16.424 1.00 82.19 282 ASN A CA 1
ATOM 2050 C C . ASN A 1 282 ? 16.033 -19.940 -17.163 1.00 82.19 282 ASN A C 1
ATOM 2052 O O . ASN A 1 282 ? 15.044 -19.910 -17.895 1.00 82.19 282 ASN A O 1
ATOM 2056 N N . GLU A 1 283 ? 16.911 -18.949 -17.039 1.00 79.75 283 GLU A N 1
ATOM 2057 C CA . GLU A 1 283 ? 16.832 -17.709 -17.818 1.00 79.75 283 GLU A CA 1
ATOM 2058 C C . GLU A 1 283 ? 16.811 -17.973 -19.326 1.00 79.75 283 GLU A C 1
ATOM 2060 O O . GLU A 1 283 ? 17.529 -18.859 -19.816 1.00 79.75 283 GLU A O 1
ATOM 2065 N N . VAL A 1 284 ? 16.018 -17.185 -20.054 1.00 75.38 284 VAL A N 1
ATOM 2066 C CA . VAL A 1 284 ? 16.001 -17.175 -21.515 1.00 75.38 284 VAL A CA 1
ATOM 2067 C C . VAL A 1 284 ? 16.550 -15.837 -21.998 1.00 75.38 284 VAL A C 1
ATOM 2069 O O . VAL A 1 284 ? 15.913 -14.805 -21.863 1.00 75.38 284 VAL A O 1
ATOM 2072 N N . CYS A 1 285 ? 17.727 -15.868 -22.625 1.00 70.75 285 CYS A N 1
ATOM 2073 C CA . CYS A 1 285 ? 18.352 -14.668 -23.171 1.00 70.75 285 CYS A CA 1
ATOM 2074 C C . CYS A 1 285 ? 17.427 -13.975 -24.213 1.00 70.75 285 CYS A C 1
ATOM 2076 O O . CYS A 1 285 ? 17.015 -14.586 -25.208 1.00 70.75 285 CYS A O 1
ATOM 2078 N N . THR A 1 286 ? 17.096 -12.698 -23.988 1.00 71.44 286 THR A N 1
ATOM 2079 C CA . THR A 1 286 ? 16.201 -11.903 -24.848 1.00 71.44 286 THR A CA 1
ATOM 2080 C C . THR A 1 286 ? 16.942 -11.324 -26.062 1.00 71.44 286 THR A C 1
ATOM 2082 O O . THR A 1 286 ? 18.014 -10.734 -25.941 1.00 71.44 286 THR A O 1
ATOM 2085 N N . ALA A 1 287 ? 16.364 -11.455 -27.263 1.00 58.28 287 ALA A N 1
ATOM 2086 C CA . ALA A 1 287 ? 16.972 -10.955 -28.501 1.00 58.28 287 ALA A CA 1
ATOM 2087 C C . ALA A 1 287 ? 17.000 -9.408 -28.576 1.00 58.28 287 ALA A C 1
ATOM 2089 O O . ALA A 1 287 ? 16.087 -8.748 -28.066 1.00 58.28 287 ALA A O 1
ATOM 2090 N N . PRO A 1 288 ? 17.974 -8.801 -29.289 1.00 51.59 288 PRO A N 1
ATOM 2091 C CA . PRO A 1 288 ? 18.020 -7.355 -29.487 1.00 51.59 288 PRO A CA 1
ATOM 2092 C C . PRO A 1 288 ? 16.723 -6.806 -30.102 1.00 51.59 288 PRO A C 1
ATOM 2094 O O . PRO A 1 288 ? 16.348 -7.151 -31.223 1.00 51.59 288 PRO A O 1
ATOM 2097 N N . GLY A 1 289 ? 16.051 -5.910 -29.374 1.00 56.16 289 GLY A N 1
ATOM 2098 C CA . GLY A 1 289 ? 14.809 -5.263 -29.813 1.00 56.16 289 GLY A CA 1
ATOM 2099 C C . GLY A 1 289 ? 13.518 -5.853 -29.237 1.00 56.16 289 GLY A C 1
ATOM 2100 O O . GLY A 1 289 ? 12.459 -5.276 -29.486 1.00 56.16 289 GLY A O 1
ATOM 2101 N N . GLU A 1 290 ? 13.599 -6.928 -28.450 1.00 70.25 290 GLU A N 1
ATOM 2102 C CA . GLU A 1 290 ? 12.491 -7.461 -27.645 1.00 70.25 290 GLU A CA 1
ATOM 2103 C C . GLU A 1 290 ? 12.571 -6.956 -26.184 1.00 70.25 290 GLU A C 1
ATOM 2105 O O . GLU A 1 290 ? 13.584 -6.387 -25.768 1.00 70.25 290 GLU A O 1
ATOM 2110 N N . ASP A 1 291 ? 11.480 -7.084 -25.420 1.00 75.88 291 ASP A N 1
ATOM 2111 C CA . ASP A 1 291 ? 11.398 -6.610 -24.025 1.00 75.88 291 ASP A CA 1
ATOM 2112 C C . ASP A 1 291 ? 12.020 -7.652 -23.073 1.00 75.88 291 ASP A C 1
ATOM 2114 O O . ASP A 1 291 ? 11.511 -8.777 -23.024 1.00 75.88 291 ASP A O 1
ATOM 2118 N N . PRO A 1 292 ? 13.109 -7.329 -22.346 1.00 78.88 292 PRO A N 1
ATOM 2119 C CA . PRO A 1 292 ? 13.786 -8.288 -21.480 1.00 78.88 292 PRO A CA 1
ATOM 2120 C C . PRO A 1 292 ? 12.892 -8.712 -20.314 1.00 78.88 292 PRO A C 1
ATOM 2122 O O . PRO A 1 292 ? 12.300 -7.873 -19.628 1.00 78.88 292 PRO A O 1
ATOM 2125 N N . THR A 1 293 ? 12.813 -10.020 -20.085 1.00 85.12 293 THR A N 1
ATOM 2126 C CA . THR A 1 293 ? 12.017 -10.641 -19.021 1.00 85.12 293 THR A CA 1
ATOM 2127 C C . THR A 1 293 ? 12.945 -11.424 -18.091 1.00 85.12 293 THR A C 1
ATOM 2129 O O . THR A 1 293 ? 13.943 -11.957 -18.536 1.00 85.12 293 THR A O 1
ATOM 2132 N N . ASP A 1 294 ? 12.645 -11.430 -16.791 1.00 85.06 294 ASP A N 1
ATOM 2133 C CA . ASP A 1 294 ? 13.341 -12.243 -15.778 1.00 85.06 294 ASP A CA 1
ATOM 2134 C C . ASP A 1 294 ? 12.547 -13.542 -15.623 1.00 85.06 294 ASP A C 1
ATOM 2136 O O . ASP A 1 294 ? 11.588 -13.588 -14.846 1.00 85.06 294 ASP A O 1
ATOM 2140 N N . GLU A 1 295 ? 12.852 -14.571 -16.418 1.00 89.38 295 GLU A N 1
ATOM 2141 C CA . GLU A 1 295 ? 12.059 -15.805 -16.391 1.00 89.38 295 GLU A CA 1
ATOM 2142 C C . GLU A 1 295 ? 12.247 -16.576 -15.089 1.00 89.38 295 GLU A C 1
ATOM 2144 O O . GLU A 1 295 ? 11.322 -17.246 -14.635 1.00 89.38 295 GLU A O 1
ATOM 2149 N N . ASN A 1 296 ? 13.428 -16.497 -14.475 1.00 87.75 296 ASN A N 1
ATOM 2150 C CA . ASN A 1 296 ? 13.746 -17.269 -13.275 1.00 87.75 296 ASN A CA 1
ATOM 2151 C C . ASN A 1 296 ? 13.482 -16.509 -11.953 1.00 87.75 296 ASN A C 1
ATOM 2153 O O . ASN A 1 296 ? 13.817 -16.987 -10.862 1.00 87.75 296 ASN A O 1
ATOM 2157 N N . CYS A 1 297 ? 12.865 -15.330 -12.036 1.00 88.50 297 CYS A N 1
ATOM 2158 C CA . CYS A 1 297 ? 12.457 -14.480 -10.922 1.00 88.50 297 CYS A CA 1
ATOM 2159 C C . CYS A 1 297 ? 13.574 -14.159 -9.908 1.00 88.50 297 CYS A C 1
ATOM 2161 O O . CYS A 1 297 ? 13.303 -13.947 -8.715 1.00 88.50 297 CYS A O 1
ATOM 2163 N N . ASN A 1 298 ? 14.842 -14.125 -10.333 1.00 84.94 298 ASN A N 1
ATOM 2164 C CA . ASN A 1 298 ? 15.974 -13.830 -9.449 1.00 84.94 298 ASN A CA 1
ATOM 2165 C C . ASN A 1 298 ? 16.291 -12.321 -9.349 1.00 84.94 298 ASN A C 1
ATOM 2167 O O . ASN A 1 298 ? 17.173 -11.926 -8.569 1.00 84.94 298 ASN A O 1
ATOM 2171 N N . ARG A 1 299 ? 15.504 -11.483 -10.042 1.00 85.31 299 ARG A N 1
ATOM 2172 C CA . ARG A 1 299 ? 15.582 -10.013 -10.151 1.00 85.31 299 ARG A CA 1
ATOM 2173 C C . ARG A 1 299 ? 16.765 -9.492 -10.939 1.00 85.31 299 ARG A C 1
ATOM 2175 O O . ARG A 1 299 ? 17.147 -8.323 -10.794 1.00 85.31 299 ARG A O 1
ATOM 2182 N N . LEU A 1 300 ? 17.373 -10.356 -11.711 1.00 82.12 300 LEU A N 1
ATOM 2183 C CA . LEU A 1 300 ? 18.324 -9.991 -12.723 1.00 82.12 300 LEU A CA 1
ATOM 2184 C C . LEU A 1 300 ? 17.650 -10.330 -14.064 1.00 82.12 300 LEU A C 1
ATOM 2186 O O . LEU A 1 300 ? 16.674 -11.068 -14.098 1.00 82.12 300 LEU A O 1
ATOM 2190 N N . ILE A 1 301 ? 18.084 -9.645 -15.113 1.00 77.31 301 ILE A N 1
ATOM 2191 C CA . ILE A 1 301 ? 17.634 -9.909 -16.477 1.00 77.31 301 ILE A CA 1
ATOM 2192 C C . ILE A 1 301 ? 18.862 -10.349 -17.266 1.00 77.31 301 ILE A C 1
ATOM 2194 O O . ILE A 1 301 ? 19.922 -9.712 -17.147 1.00 77.31 301 ILE A O 1
ATOM 2198 N N . ASP A 1 302 ? 18.718 -11.409 -18.055 1.00 71.88 302 ASP A N 1
ATOM 2199 C CA . ASP A 1 302 ? 19.730 -11.900 -18.991 1.00 71.88 302 ASP A CA 1
ATOM 2200 C C . ASP A 1 302 ? 21.111 -12.159 -18.328 1.00 71.88 302 ASP A C 1
ATOM 2202 O O . ASP A 1 302 ? 22.167 -11.704 -18.799 1.00 71.88 302 ASP A O 1
ATOM 2206 N N . GLU A 1 303 ? 21.172 -12.871 -17.189 1.00 66.25 303 GLU A N 1
ATOM 2207 C CA . GLU A 1 303 ? 22.466 -13.108 -16.532 1.00 66.25 303 GLU A CA 1
ATOM 2208 C C . GLU A 1 303 ? 23.392 -14.032 -17.333 1.00 66.25 303 GLU A C 1
ATOM 2210 O O . GLU A 1 303 ? 23.224 -15.252 -17.423 1.00 66.25 303 GLU A O 1
ATOM 2215 N N . ALA A 1 304 ? 24.551 -13.475 -17.686 1.00 54.25 304 ALA A N 1
ATOM 2216 C CA . ALA A 1 304 ? 25.686 -14.141 -18.335 1.00 54.25 304 ALA A CA 1
ATOM 2217 C C . ALA A 1 304 ? 26.246 -15.408 -17.634 1.00 54.25 304 ALA A C 1
ATOM 2219 O O . ALA A 1 304 ? 27.235 -16.000 -18.079 1.00 54.25 304 ALA A O 1
ATOM 2220 N N . LYS A 1 305 ? 25.716 -15.815 -16.473 1.00 53.31 305 LYS A N 1
ATOM 2221 C CA . LYS A 1 305 ? 26.162 -17.018 -15.758 1.00 53.31 305 LYS A CA 1
ATOM 2222 C C . LYS A 1 305 ? 25.364 -18.264 -16.154 1.00 53.31 305 LYS A C 1
ATOM 2224 O O . LYS A 1 305 ? 25.923 -19.350 -15.968 1.00 53.31 305 LYS A O 1
ATOM 2229 N N . GLU A 1 306 ? 24.145 -18.119 -16.670 1.00 51.69 306 GLU A N 1
ATOM 2230 C CA . GLU A 1 306 ? 23.211 -19.229 -16.919 1.00 51.69 306 GLU A CA 1
ATOM 2231 C C . GLU A 1 306 ? 22.908 -19.458 -18.413 1.00 51.69 306 GLU A C 1
ATOM 2233 O O . GLU A 1 306 ? 22.711 -20.616 -18.783 1.00 51.69 306 GLU A O 1
ATOM 2238 N N . CYS A 1 307 ? 23.095 -18.454 -19.284 1.00 53.16 307 CYS A N 1
ATOM 2239 C CA . CYS A 1 307 ? 23.259 -18.625 -20.743 1.00 53.16 307 CYS A CA 1
ATOM 2240 C C . CYS A 1 307 ? 24.649 -19.245 -21.055 1.00 53.16 307 CYS A C 1
ATOM 2242 O O . CYS A 1 307 ? 25.620 -18.564 -21.379 1.00 53.16 307 CYS A O 1
ATOM 2244 N N . ARG A 1 308 ? 24.826 -20.549 -20.768 1.00 50.59 308 ARG A N 1
ATOM 2245 C CA . ARG A 1 308 ? 26.090 -21.298 -20.961 1.00 50.59 308 ARG A CA 1
ATOM 2246 C C . ARG A 1 308 ? 25.916 -22.549 -21.821 1.00 50.59 308 ARG A C 1
ATOM 2248 O O . ARG A 1 308 ? 25.987 -23.677 -21.319 1.00 50.59 308 ARG A O 1
ATOM 2255 N N . SER A 1 309 ? 25.895 -22.353 -23.128 1.00 49.16 309 SER A N 1
ATOM 2256 C CA . SER A 1 309 ? 26.724 -23.157 -24.034 1.00 49.16 309 SER A CA 1
ATOM 2257 C C . SER A 1 309 ? 27.715 -22.192 -24.668 1.00 49.16 309 SER A C 1
ATOM 2259 O O . SER A 1 309 ? 27.304 -21.134 -25.100 1.00 49.16 309 SER A O 1
ATOM 2261 N N . ASP A 1 310 ? 29.013 -22.504 -24.630 1.00 62.06 310 ASP A N 1
ATOM 2262 C CA . ASP A 1 310 ? 30.094 -21.621 -25.099 1.00 62.06 310 ASP A CA 1
ATOM 2263 C C . ASP A 1 310 ? 30.086 -21.463 -26.655 1.00 62.06 310 ASP A C 1
ATOM 2265 O O . ASP A 1 310 ? 31.094 -21.812 -27.249 1.00 62.06 310 ASP A O 1
ATOM 2269 N N . ASP A 1 311 ? 28.961 -21.100 -27.285 1.00 63.38 311 ASP A N 1
ATOM 2270 C CA . ASP A 1 311 ? 28.646 -20.948 -28.734 1.00 63.38 311 ASP A CA 1
ATOM 2271 C C . ASP A 1 311 ? 27.117 -21.159 -28.850 1.00 63.38 311 ASP A C 1
ATOM 2273 O O . ASP A 1 311 ? 26.652 -22.241 -29.235 1.00 63.38 311 ASP A O 1
ATOM 2277 N N . GLU A 1 312 ? 26.323 -20.240 -28.285 1.00 68.94 312 GLU A N 1
ATOM 2278 C CA . GLU A 1 312 ? 24.880 -20.457 -28.075 1.00 68.94 312 GLU A CA 1
ATOM 2279 C C . GLU A 1 312 ? 24.078 -20.398 -29.380 1.00 68.94 312 GLU A C 1
ATOM 2281 O O . GLU A 1 312 ? 23.130 -21.172 -29.563 1.00 68.94 312 GLU A O 1
ATOM 2286 N N . ASP A 1 313 ? 24.522 -19.585 -30.331 1.00 66.94 313 ASP A N 1
ATOM 2287 C CA . ASP A 1 313 ? 23.950 -19.525 -31.671 1.00 66.94 313 ASP A CA 1
ATOM 2288 C C . ASP A 1 313 ? 24.530 -20.560 -32.666 1.00 66.94 313 ASP A C 1
ATOM 2290 O O . ASP A 1 313 ? 23.914 -20.833 -33.706 1.00 66.94 313 ASP A O 1
ATOM 2294 N N . GLY A 1 314 ? 25.639 -21.226 -32.323 1.00 74.31 314 GLY A N 1
ATOM 2295 C CA . GLY A 1 314 ? 26.211 -22.341 -33.077 1.00 74.31 314 GLY A CA 1
ATOM 2296 C C . GLY A 1 314 ? 27.071 -21.938 -34.279 1.00 74.31 314 GLY A C 1
ATOM 2297 O O . GLY A 1 314 ? 27.228 -22.750 -35.206 1.00 74.31 314 GLY A O 1
ATOM 2298 N N . ASP A 1 315 ? 27.585 -20.713 -34.313 1.00 72.31 315 ASP A N 1
ATOM 2299 C CA . ASP A 1 315 ? 28.436 -20.180 -35.372 1.00 72.31 315 ASP A CA 1
ATOM 2300 C C . ASP A 1 315 ? 29.916 -20.629 -35.272 1.00 72.31 315 ASP A C 1
ATOM 2302 O O . ASP A 1 315 ? 30.672 -20.593 -36.256 1.00 72.31 315 ASP A O 1
ATOM 2306 N N . GLY A 1 316 ? 30.306 -21.174 -34.116 1.00 74.81 316 GLY A N 1
ATOM 2307 C CA . GLY A 1 316 ? 31.638 -21.695 -33.829 1.00 74.81 316 GLY A CA 1
ATOM 2308 C C . GLY A 1 316 ? 32.632 -20.688 -33.237 1.00 74.81 316 GLY A C 1
ATOM 2309 O O . GLY A 1 316 ? 33.824 -21.029 -33.136 1.00 74.81 316 GLY A O 1
ATOM 2310 N N . PHE A 1 317 ? 32.186 -19.496 -32.843 1.00 74.12 317 PHE A N 1
ATOM 2311 C CA . PHE A 1 317 ? 32.929 -18.492 -32.087 1.00 74.12 317 PHE A CA 1
ATOM 2312 C C . PHE A 1 317 ? 32.469 -18.468 -30.615 1.00 74.12 317 PHE A C 1
ATOM 2314 O O . PHE A 1 317 ? 31.539 -19.150 -30.217 1.00 74.12 317 PHE A O 1
ATOM 2321 N N . LEU A 1 318 ? 33.261 -17.838 -29.739 1.00 73.50 318 LEU A N 1
ATOM 2322 C CA . LEU A 1 318 ? 33.002 -17.815 -28.290 1.00 73.50 318 LEU A CA 1
ATOM 2323 C C . LEU A 1 318 ? 32.748 -16.377 -27.844 1.00 73.50 318 LEU A C 1
ATOM 2325 O O . LEU A 1 318 ? 33.579 -15.527 -28.177 1.00 73.50 318 LEU A O 1
ATOM 2329 N N . SER A 1 319 ? 31.764 -16.138 -26.974 1.00 70.81 319 SER A N 1
ATOM 2330 C CA . SER A 1 319 ? 31.525 -14.837 -26.329 1.00 70.81 319 SER A CA 1
ATOM 2331 C C . SER A 1 319 ? 32.779 -14.105 -25.818 1.00 70.81 319 SER A C 1
ATOM 2333 O O . SER A 1 319 ? 33.618 -14.638 -25.065 1.00 70.81 319 SER A O 1
ATOM 2335 N N . CYS A 1 320 ? 32.840 -12.804 -26.119 1.00 67.06 320 CYS A N 1
ATOM 2336 C CA . CYS A 1 320 ? 33.895 -11.884 -25.699 1.00 67.06 320 CYS A CA 1
ATOM 2337 C C . CYS A 1 320 ? 34.040 -11.660 -24.188 1.00 67.06 320 CYS A C 1
ATOM 2339 O O . CYS A 1 320 ? 35.077 -11.165 -23.740 1.00 67.06 320 CYS A O 1
ATOM 2341 N N . ILE A 1 321 ? 33.074 -12.063 -23.359 1.00 60.97 321 ILE A N 1
ATOM 2342 C CA . ILE A 1 321 ? 33.138 -11.863 -21.898 1.00 60.97 321 ILE A CA 1
ATOM 2343 C C . ILE A 1 321 ? 34.265 -12.701 -21.252 1.00 60.97 321 ILE A C 1
ATOM 2345 O O . ILE A 1 321 ? 34.773 -12.378 -20.172 1.00 60.97 321 ILE A O 1
ATOM 2349 N N . ARG A 1 322 ? 34.696 -13.792 -21.900 1.00 53.50 322 ARG A N 1
ATOM 2350 C CA . ARG A 1 322 ? 35.656 -14.766 -21.340 1.00 53.50 322 ARG A CA 1
ATOM 2351 C C . ARG A 1 322 ? 37.084 -14.577 -21.828 1.00 53.50 322 ARG A C 1
ATOM 2353 O O . ARG A 1 322 ? 38.037 -14.894 -21.106 1.00 53.50 322 ARG A O 1
ATOM 2360 N N . THR A 1 323 ? 37.257 -14.092 -23.046 1.00 52.31 323 THR A N 1
ATOM 2361 C CA . THR A 1 323 ? 38.565 -13.766 -23.589 1.00 52.31 323 THR A CA 1
ATOM 2362 C C . THR A 1 323 ? 38.835 -12.315 -23.232 1.00 52.31 323 THR A C 1
ATOM 2364 O O . THR A 1 323 ? 38.194 -11.421 -23.755 1.00 52.31 323 THR A O 1
ATOM 2367 N N . ASN A 1 324 ? 39.814 -12.032 -22.367 1.00 53.28 324 ASN A N 1
ATOM 2368 C CA . ASN A 1 324 ? 40.330 -10.664 -22.145 1.00 53.28 324 ASN A CA 1
ATOM 2369 C C . ASN A 1 324 ? 41.026 -10.089 -23.410 1.00 53.28 324 ASN A C 1
ATOM 2371 O O . ASN A 1 324 ? 42.066 -9.438 -23.325 1.00 53.28 324 ASN A O 1
ATOM 2375 N N . ASN A 1 325 ? 40.518 -10.430 -24.588 1.00 54.72 325 ASN A N 1
ATOM 2376 C CA . ASN A 1 325 ? 41.014 -10.168 -25.913 1.00 54.72 325 ASN A CA 1
ATOM 2377 C C . ASN A 1 325 ? 39.782 -9.957 -26.802 1.00 54.72 325 ASN A C 1
ATOM 2379 O O . ASN A 1 325 ? 39.151 -10.933 -27.187 1.00 54.72 325 ASN A O 1
ATOM 2383 N N . ALA A 1 326 ? 39.460 -8.693 -27.079 1.00 56.72 326 ALA A N 1
ATOM 2384 C CA . ALA A 1 326 ? 38.337 -8.273 -27.922 1.00 56.72 326 ALA A CA 1
ATOM 2385 C C . ALA A 1 326 ? 38.548 -8.586 -29.417 1.00 56.72 326 ALA A C 1
ATOM 2387 O O . ALA A 1 326 ? 37.672 -8.356 -30.227 1.00 56.72 326 ALA A O 1
ATOM 2388 N N . GLN A 1 327 ? 39.728 -9.083 -29.799 1.00 57.28 327 GLN A N 1
ATOM 2389 C CA . GLN A 1 327 ? 40.073 -9.399 -31.182 1.00 57.28 327 GLN A CA 1
ATOM 2390 C C . GLN A 1 327 ? 40.013 -10.916 -31.375 1.00 57.28 327 GLN A C 1
ATOM 2392 O O . GLN A 1 327 ? 41.001 -11.619 -31.123 1.00 57.28 327 GLN A O 1
ATOM 2397 N N . GLY A 1 328 ? 38.842 -11.413 -31.784 1.00 65.62 328 GLY A N 1
ATOM 2398 C CA . GLY A 1 328 ? 38.610 -12.818 -32.145 1.00 65.62 328 GLY A CA 1
ATOM 2399 C C . GLY A 1 328 ? 37.619 -13.575 -31.258 1.00 65.62 328 GLY A C 1
ATOM 2400 O O . GLY A 1 328 ? 37.791 -14.781 -31.078 1.00 65.62 328 GLY A O 1
ATOM 2401 N N . CYS A 1 329 ? 36.641 -12.880 -30.687 1.00 72.19 329 CYS A N 1
ATOM 2402 C CA . CYS A 1 329 ? 35.535 -13.440 -29.915 1.00 72.19 329 CYS A CA 1
ATOM 2403 C C . CYS A 1 329 ? 34.209 -12.869 -30.424 1.00 72.19 329 CYS A C 1
ATOM 2405 O O . CYS A 1 329 ? 34.211 -11.802 -31.031 1.00 72.19 329 CYS A O 1
ATOM 2407 N N . ASP A 1 330 ? 33.122 -13.586 -30.183 1.00 77.00 330 ASP A N 1
ATOM 2408 C CA . ASP A 1 330 ? 31.777 -13.195 -30.579 1.00 77.00 330 ASP A CA 1
ATOM 2409 C C . ASP A 1 330 ? 31.268 -12.026 -29.715 1.00 77.00 330 ASP A C 1
ATOM 2411 O O . ASP A 1 330 ? 31.328 -12.071 -28.475 1.00 77.00 330 ASP A O 1
ATOM 2415 N N . CYS A 1 331 ? 30.856 -10.949 -30.384 1.00 76.44 331 CYS A N 1
ATOM 2416 C CA . CYS A 1 331 ? 30.316 -9.746 -29.770 1.00 76.44 331 CYS A CA 1
ATOM 2417 C C . CYS A 1 331 ? 28.789 -9.794 -29.568 1.00 76.44 331 CYS A C 1
ATOM 2419 O O . CYS A 1 331 ? 28.292 -8.975 -28.791 1.00 76.44 331 CYS A O 1
ATOM 2421 N N . ASP A 1 332 ? 28.087 -10.770 -30.154 1.00 76.38 332 ASP A N 1
ATOM 2422 C CA . ASP A 1 332 ? 26.677 -11.094 -29.917 1.00 76.38 332 ASP A CA 1
ATOM 2423 C C . ASP A 1 332 ? 26.447 -12.621 -29.990 1.00 76.38 332 ASP A C 1
ATOM 2425 O O . ASP A 1 332 ? 25.927 -13.139 -30.970 1.00 76.38 332 ASP A O 1
ATOM 2429 N N . ASP A 1 333 ? 26.768 -13.315 -28.888 1.00 73.50 333 ASP A N 1
ATOM 2430 C CA . ASP A 1 333 ? 26.710 -14.790 -28.710 1.00 73.50 333 ASP A CA 1
ATOM 2431 C C . ASP A 1 333 ? 25.287 -15.388 -28.849 1.00 73.50 333 ASP A C 1
ATOM 2433 O O . ASP A 1 333 ? 25.079 -16.581 -28.634 1.00 73.50 333 ASP A O 1
ATOM 2437 N N . CYS A 1 334 ? 24.284 -14.549 -29.132 1.00 72.38 334 CYS A N 1
ATOM 2438 C CA . CYS A 1 334 ? 22.894 -14.923 -29.384 1.00 72.38 334 CYS A CA 1
ATOM 2439 C C . CYS A 1 334 ? 22.525 -14.862 -30.880 1.00 72.38 334 CYS A C 1
ATOM 2441 O O . CYS A 1 334 ? 21.387 -15.191 -31.242 1.00 72.38 334 CYS A O 1
ATOM 2443 N N . ASN A 1 335 ? 23.438 -14.438 -31.760 1.00 73.00 335 ASN A N 1
ATOM 2444 C CA . ASN A 1 335 ? 23.168 -14.199 -33.170 1.00 73.00 335 ASN A CA 1
ATOM 2445 C C . ASN A 1 335 ? 24.282 -14.710 -34.093 1.00 73.00 335 ASN A C 1
ATOM 2447 O O . ASN A 1 335 ? 25.208 -13.985 -34.434 1.00 73.00 335 ASN A O 1
ATOM 2451 N N . SER A 1 336 ? 24.048 -15.885 -34.692 1.00 82.12 336 SER A N 1
ATOM 2452 C CA . SER A 1 336 ? 25.010 -16.570 -35.583 1.00 82.12 336 SER A CA 1
ATOM 2453 C C . SER A 1 336 ? 25.408 -15.812 -36.863 1.00 82.12 336 SER A C 1
ATOM 2455 O O . SER A 1 336 ? 26.147 -16.332 -37.704 1.00 82.12 336 SER A O 1
ATOM 2457 N N . GLY A 1 337 ? 24.836 -14.626 -37.089 1.00 76.31 337 GLY A N 1
ATOM 2458 C CA . GLY A 1 337 ? 25.216 -13.696 -38.147 1.00 76.31 337 GLY A CA 1
ATOM 2459 C C . GLY A 1 337 ? 26.262 -12.657 -37.731 1.00 76.31 337 GLY A C 1
ATOM 2460 O O . GLY A 1 337 ? 26.742 -11.949 -38.616 1.00 76.31 337 GLY A O 1
ATOM 2461 N N . ILE A 1 338 ? 26.595 -12.567 -36.441 1.00 80.88 338 ILE A N 1
ATOM 2462 C CA . ILE A 1 338 ? 27.473 -11.561 -35.838 1.00 80.88 338 ILE A CA 1
ATOM 2463 C C . ILE A 1 338 ? 28.669 -12.272 -35.241 1.00 80.88 338 ILE A C 1
ATOM 2465 O O . ILE A 1 338 ? 28.536 -12.942 -34.234 1.00 80.88 338 ILE A O 1
ATOM 2469 N N . TYR A 1 339 ? 29.836 -12.159 -35.869 1.00 81.25 339 TYR A N 1
ATOM 2470 C CA . TYR A 1 339 ? 31.021 -12.868 -35.395 1.00 81.25 339 TYR A CA 1
ATOM 2471 C C . TYR A 1 339 ? 32.306 -12.375 -36.046 1.00 81.25 339 TYR A C 1
ATOM 2473 O O . TYR A 1 339 ? 32.272 -11.840 -37.155 1.00 81.25 339 TYR A O 1
ATOM 2481 N N . PRO A 1 340 ? 33.482 -12.640 -35.443 1.00 82.69 340 PRO A N 1
ATOM 2482 C CA . PRO A 1 340 ? 34.774 -12.296 -36.023 1.00 82.69 340 PRO A CA 1
ATOM 2483 C C . PRO A 1 340 ? 34.953 -12.747 -37.480 1.00 82.69 340 PRO A C 1
ATOM 2485 O O . PRO A 1 340 ? 35.221 -13.919 -37.769 1.00 82.69 340 PRO A O 1
ATOM 2488 N N . GLY A 1 341 ? 34.902 -11.787 -38.406 1.00 74.75 341 GLY A N 1
ATOM 2489 C CA . GLY A 1 341 ? 35.030 -12.035 -39.844 1.00 74.75 341 GLY A CA 1
ATOM 2490 C C . GLY A 1 341 ? 33.747 -12.512 -40.533 1.00 74.75 341 GLY A C 1
ATOM 2491 O O . GLY A 1 341 ? 33.832 -13.201 -41.562 1.00 74.75 341 GLY A O 1
ATOM 2492 N N . ALA A 1 342 ? 32.578 -12.171 -39.986 1.00 77.38 342 ALA A N 1
ATOM 2493 C CA . ALA A 1 342 ? 31.299 -12.310 -40.665 1.00 77.38 342 ALA A CA 1
ATOM 2494 C C . ALA A 1 342 ? 31.337 -11.651 -42.049 1.00 77.38 342 ALA A C 1
ATOM 2496 O O . ALA A 1 342 ? 31.912 -10.586 -42.265 1.00 77.38 342 ALA A O 1
ATOM 2497 N N . THR A 1 343 ? 30.765 -12.330 -43.047 1.00 68.31 343 THR A N 1
ATOM 2498 C CA . THR A 1 343 ? 30.632 -11.732 -44.379 1.00 68.31 343 THR A CA 1
ATOM 2499 C C . THR A 1 343 ? 29.420 -10.817 -44.355 1.00 68.31 343 THR A C 1
ATOM 2501 O O . THR A 1 343 ? 28.300 -11.298 -44.217 1.00 68.31 343 THR A O 1
ATOM 2504 N N . ILE A 1 344 ? 29.643 -9.519 -44.535 1.00 63.28 344 ILE A N 1
ATOM 2505 C CA . ILE A 1 344 ? 28.584 -8.512 -44.573 1.00 63.28 344 ILE A CA 1
ATOM 2506 C C . ILE A 1 344 ? 27.761 -8.727 -45.848 1.00 63.28 344 ILE A C 1
ATOM 2508 O O . ILE A 1 344 ? 28.217 -8.472 -46.965 1.00 63.28 344 ILE A O 1
ATOM 2512 N N . VAL A 1 345 ? 26.555 -9.277 -45.695 1.00 50.94 345 VAL A N 1
ATOM 2513 C CA . VAL A 1 345 ? 25.614 -9.515 -46.797 1.00 50.94 345 VAL A CA 1
ATOM 2514 C C . VAL A 1 345 ? 24.332 -8.735 -46.523 1.00 50.94 345 VAL A C 1
ATOM 2516 O O . VAL A 1 345 ? 23.368 -9.274 -45.989 1.00 50.94 345 VAL A O 1
ATOM 2519 N N . GLY A 1 346 ? 24.295 -7.464 -46.911 1.00 53.88 346 GLY A N 1
ATOM 2520 C CA . GLY A 1 346 ? 23.100 -6.635 -46.760 1.00 53.88 346 GLY A CA 1
ATOM 2521 C C . GLY A 1 346 ? 23.365 -5.156 -47.026 1.00 53.88 346 GLY A C 1
ATOM 2522 O O . GLY A 1 346 ? 24.525 -4.773 -47.163 1.00 53.88 346 GLY A O 1
ATOM 2523 N N . PRO A 1 347 ? 22.307 -4.332 -47.154 1.00 50.47 347 PRO A N 1
ATOM 2524 C CA . PRO A 1 347 ?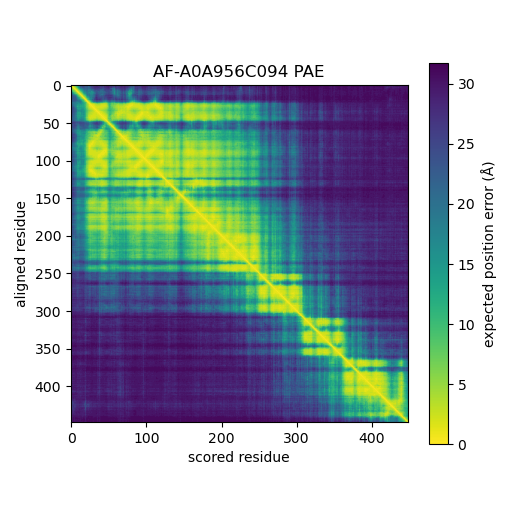 22.454 -2.882 -47.186 1.00 50.47 347 PRO A CA 1
ATOM 2525 C C . PRO A 1 347 ? 23.072 -2.459 -45.854 1.00 50.47 347 PRO A C 1
ATOM 2527 O O . PRO A 1 347 ? 22.453 -2.646 -44.809 1.00 50.47 347 PRO A O 1
ATOM 2530 N N . GLY A 1 348 ? 24.316 -1.995 -45.902 1.00 54.06 348 GLY A N 1
ATOM 2531 C CA . GLY A 1 348 ? 25.026 -1.555 -44.713 1.00 54.06 348 GLY A CA 1
ATOM 2532 C C . GLY A 1 348 ? 24.346 -0.362 -44.054 1.00 54.06 348 GLY A C 1
ATOM 2533 O O . GLY A 1 348 ? 23.620 0.386 -44.715 1.00 54.06 348 GLY A O 1
ATOM 2534 N N . ASP A 1 349 ? 24.628 -0.231 -42.761 1.00 56.12 349 ASP A N 1
ATOM 2535 C CA . ASP A 1 349 ? 24.183 0.814 -41.837 1.00 56.12 349 ASP A CA 1
ATOM 2536 C C . ASP A 1 349 ? 22.894 0.494 -41.038 1.00 56.12 349 ASP A C 1
ATOM 2538 O O . ASP A 1 349 ? 21.920 1.251 -41.012 1.00 56.12 349 ASP A O 1
ATOM 2542 N N . ASP A 1 350 ? 22.880 -0.660 -40.354 1.00 61.97 350 ASP A N 1
ATOM 2543 C CA . ASP A 1 350 ? 21.931 -0.972 -39.267 1.00 61.97 350 ASP A CA 1
ATOM 2544 C C . ASP A 1 350 ? 22.446 -0.540 -37.875 1.00 61.97 350 ASP A C 1
ATOM 2546 O O . ASP A 1 350 ? 21.740 -0.689 -36.874 1.00 61.97 350 ASP A O 1
ATOM 2550 N N . GLY A 1 351 ? 23.644 0.052 -37.809 1.00 62.44 351 GLY A N 1
ATOM 2551 C CA . GLY A 1 351 ? 24.276 0.504 -36.570 1.00 62.44 351 GLY A CA 1
ATOM 2552 C C . GLY A 1 351 ? 24.839 -0.623 -35.699 1.00 62.44 351 GLY A C 1
ATOM 2553 O O . GLY A 1 351 ? 25.114 -0.377 -34.521 1.00 62.44 351 GLY A O 1
ATOM 2554 N N . ILE A 1 352 ? 25.008 -1.829 -36.251 1.00 70.56 352 ILE A N 1
ATOM 2555 C CA . ILE A 1 352 ? 25.548 -3.006 -35.562 1.00 70.56 352 ILE A CA 1
ATOM 2556 C C . ILE A 1 352 ? 26.940 -3.343 -36.135 1.00 70.56 352 ILE A C 1
ATOM 2558 O O . ILE A 1 352 ? 27.165 -3.264 -37.340 1.00 70.56 352 ILE A O 1
ATOM 2562 N N . ASP A 1 353 ? 27.894 -3.671 -35.259 1.00 72.31 353 ASP A N 1
ATOM 2563 C CA . ASP A 1 353 ? 29.237 -4.170 -35.610 1.00 72.31 353 ASP A CA 1
ATOM 2564 C C . ASP A 1 353 ? 29.133 -5.683 -35.864 1.00 72.31 353 ASP A C 1
ATOM 2566 O O . ASP A 1 353 ? 29.180 -6.481 -34.930 1.00 72.31 353 ASP A O 1
ATOM 2570 N N . GLN A 1 354 ? 28.873 -6.057 -37.120 1.00 78.94 354 GLN A N 1
ATOM 2571 C CA . GLN A 1 354 ? 28.535 -7.434 -37.494 1.00 78.94 354 GLN A CA 1
ATOM 2572 C C . GLN A 1 354 ? 29.762 -8.354 -37.559 1.00 78.94 354 GLN A C 1
ATOM 2574 O O . GLN A 1 354 ? 29.613 -9.574 -37.484 1.00 78.94 354 GLN A O 1
ATOM 2579 N N . ASP A 1 355 ? 30.969 -7.806 -37.727 1.00 77.38 355 ASP A N 1
ATOM 2580 C CA . ASP A 1 355 ? 32.200 -8.593 -37.829 1.00 77.38 355 ASP A CA 1
ATOM 2581 C C . ASP A 1 355 ? 33.106 -8.509 -36.584 1.00 77.38 355 ASP A C 1
ATOM 2583 O O . ASP A 1 355 ? 34.166 -9.150 -36.536 1.00 77.38 355 ASP A O 1
ATOM 2587 N N . CYS A 1 356 ? 32.649 -7.785 -35.558 1.00 77.25 356 CYS A N 1
ATOM 2588 C CA . CYS A 1 356 ? 33.282 -7.598 -34.261 1.00 77.25 356 CYS A CA 1
ATOM 2589 C C . CYS A 1 356 ? 34.707 -7.011 -34.344 1.00 77.25 356 CYS A C 1
ATOM 2591 O O . CYS A 1 356 ? 35.559 -7.334 -33.499 1.00 77.25 356 CYS A O 1
ATOM 2593 N N . ASP A 1 357 ? 35.013 -6.175 -35.346 1.00 76.25 357 ASP A N 1
ATOM 2594 C CA . ASP A 1 357 ? 36.322 -5.519 -35.479 1.00 76.25 357 ASP A CA 1
ATOM 2595 C C . ASP A 1 357 ? 36.474 -4.243 -34.623 1.00 76.25 357 ASP A C 1
ATOM 2597 O O . ASP A 1 357 ? 37.596 -3.752 -34.398 1.00 76.25 357 ASP A O 1
ATOM 2601 N N . GLY A 1 358 ? 35.366 -3.767 -34.044 1.00 72.94 358 GLY A N 1
ATOM 2602 C CA . GLY A 1 358 ? 35.293 -2.560 -33.231 1.00 72.94 358 GLY A CA 1
ATOM 2603 C C . GLY A 1 358 ? 34.937 -1.299 -34.019 1.00 72.94 358 GLY A C 1
ATOM 2604 O O . GLY A 1 358 ? 35.068 -0.195 -33.468 1.00 72.94 358 GLY A O 1
ATOM 2605 N N . GLN A 1 359 ? 34.509 -1.430 -35.273 1.00 68.56 359 GLN A N 1
ATOM 2606 C CA . GLN A 1 359 ? 33.937 -0.364 -36.082 1.00 68.56 359 GLN A CA 1
ATOM 2607 C C . GLN A 1 359 ? 32.449 -0.636 -36.310 1.00 68.56 359 GLN A C 1
ATOM 2609 O O . GLN A 1 359 ? 32.033 -1.642 -36.859 1.00 68.56 359 GLN A O 1
ATOM 2614 N N . THR A 1 360 ? 31.609 0.299 -35.876 1.00 61.31 360 THR A N 1
ATOM 2615 C CA . THR A 1 360 ? 30.201 0.307 -36.275 1.00 61.31 360 THR A CA 1
ATOM 2616 C C . THR A 1 360 ? 30.118 0.869 -37.693 1.00 61.31 360 THR A C 1
ATOM 2618 O O . THR A 1 360 ? 30.711 1.925 -37.923 1.00 61.31 360 THR A O 1
ATOM 2621 N N . ASP A 1 361 ? 29.346 0.218 -38.569 1.00 57.41 361 ASP A N 1
ATOM 2622 C CA . ASP A 1 361 ? 29.010 0.649 -39.940 1.00 57.41 361 ASP A CA 1
ATOM 2623 C C . ASP A 1 361 ? 30.027 0.289 -41.050 1.00 57.41 361 ASP A C 1
ATOM 2625 O O . ASP A 1 361 ? 30.727 1.132 -41.613 1.00 57.41 361 ASP A O 1
ATOM 2629 N N . GLU A 1 362 ? 30.076 -0.996 -41.410 1.00 60.28 362 GLU A N 1
ATOM 2630 C CA . GLU A 1 362 ? 30.895 -1.535 -42.511 1.00 60.28 362 GLU A CA 1
ATOM 2631 C C . GLU A 1 362 ? 30.061 -1.868 -43.755 1.00 60.28 362 GLU A C 1
ATOM 2633 O O . GLU A 1 362 ? 30.290 -2.843 -44.480 1.00 60.28 362 GLU A O 1
ATOM 2638 N N . GLY A 1 363 ? 29.084 -1.016 -44.052 1.00 53.78 363 GLY A N 1
ATOM 2639 C CA . GLY A 1 363 ? 28.539 -0.958 -45.396 1.00 53.78 363 GLY A CA 1
ATOM 2640 C C . GLY A 1 363 ? 29.590 -0.454 -46.377 1.00 53.78 363 GLY A C 1
ATOM 2641 O O . GLY A 1 363 ? 29.834 0.747 -46.459 1.00 53.78 363 GLY A O 1
ATOM 2642 N N . GLU A 1 364 ? 30.176 -1.330 -47.195 1.00 56.53 364 GLU A N 1
ATOM 2643 C CA . GLU A 1 364 ? 30.681 -0.860 -48.489 1.00 56.53 364 GLU A CA 1
ATOM 2644 C C . GLU A 1 364 ? 29.511 -0.167 -49.218 1.00 56.53 364 GLU A C 1
ATOM 2646 O O . GLU A 1 364 ? 28.395 -0.703 -49.196 1.00 56.53 364 GLU A O 1
ATOM 2651 N N . PRO A 1 365 ? 29.715 1.009 -49.845 1.00 60.31 365 PRO A N 1
ATOM 2652 C CA . PRO A 1 365 ? 28.638 1.709 -50.534 1.00 60.31 365 PRO A CA 1
ATOM 2653 C C . PRO A 1 365 ? 28.015 0.758 -51.559 1.00 60.31 365 PRO A C 1
ATOM 2655 O O . PRO A 1 365 ? 28.724 0.174 -52.377 1.00 60.31 365 PRO A O 1
ATOM 2658 N N . ALA A 1 366 ? 26.706 0.528 -51.460 1.00 65.00 366 ALA A N 1
ATOM 2659 C CA . ALA A 1 366 ? 25.988 -0.381 -52.344 1.00 65.00 366 ALA A CA 1
ATOM 2660 C C . ALA A 1 366 ? 25.634 0.319 -53.667 1.00 65.00 366 ALA A C 1
ATOM 2662 O O . ALA A 1 366 ? 25.490 1.535 -53.704 1.00 65.00 366 ALA A O 1
ATOM 2663 N N . ASP A 1 367 ? 25.502 -0.465 -54.738 1.00 69.88 367 ASP A N 1
ATOM 2664 C CA . ASP A 1 367 ? 24.864 -0.065 -56.002 1.00 69.88 367 ASP A CA 1
ATOM 2665 C C . ASP A 1 367 ? 23.361 -0.344 -55.859 1.00 69.88 367 ASP A C 1
ATOM 2667 O O . ASP A 1 367 ? 22.909 -1.486 -56.038 1.00 69.88 367 ASP A O 1
ATOM 2671 N N . LYS A 1 368 ? 22.597 0.643 -55.384 1.00 79.50 368 LYS A N 1
ATOM 2672 C CA . LYS A 1 368 ? 21.200 0.420 -54.987 1.00 79.50 368 LYS A CA 1
ATOM 2673 C C . LYS A 1 368 ? 20.244 0.398 -56.177 1.00 79.50 368 LYS A C 1
ATOM 2675 O O . LYS A 1 368 ? 19.195 -0.255 -56.093 1.00 79.50 368 LYS A O 1
ATOM 2680 N N . ASP A 1 369 ? 20.580 1.062 -57.275 1.00 79.69 369 ASP A N 1
ATOM 2681 C CA . ASP A 1 369 ? 19.739 1.121 -58.469 1.00 79.69 369 ASP A CA 1
ATOM 2682 C C . ASP A 1 369 ? 20.205 0.224 -59.634 1.00 79.69 369 ASP A C 1
ATOM 2684 O O . ASP A 1 369 ? 19.428 -0.033 -60.566 1.00 79.69 369 ASP A O 1
ATOM 2688 N N . GLY A 1 370 ? 21.381 -0.390 -59.507 1.00 80.75 370 GLY A N 1
ATOM 2689 C CA . GLY A 1 370 ? 21.883 -1.471 -60.347 1.00 80.75 370 GLY A CA 1
ATOM 2690 C C . GLY A 1 370 ? 22.580 -1.009 -61.625 1.00 80.75 370 GLY A C 1
ATOM 2691 O O . GLY A 1 370 ? 22.566 -1.758 -62.615 1.00 80.75 370 GLY A O 1
ATOM 2692 N N . ASP A 1 371 ? 23.136 0.199 -61.656 1.00 78.19 371 ASP A N 1
ATOM 2693 C CA . ASP A 1 371 ? 23.792 0.769 -62.833 1.00 78.19 371 ASP A CA 1
ATOM 2694 C C . ASP A 1 371 ? 25.306 0.479 -62.925 1.00 78.19 371 ASP A C 1
ATOM 2696 O O . ASP A 1 371 ? 25.944 0.715 -63.963 1.00 78.19 371 ASP A O 1
ATOM 2700 N N . GLY A 1 372 ? 25.860 -0.156 -61.889 1.00 78.62 372 GLY A N 1
ATOM 2701 C CA . GLY A 1 372 ? 27.259 -0.542 -61.781 1.00 78.62 372 GLY A CA 1
ATOM 2702 C C . GLY A 1 372 ? 28.156 0.478 -61.077 1.00 78.62 372 GLY A C 1
ATOM 2703 O O . GLY A 1 372 ? 29.377 0.261 -61.059 1.00 78.62 372 GLY A O 1
ATOM 2704 N N . PHE A 1 373 ? 27.598 1.549 -60.511 1.00 78.88 373 PHE A N 1
ATOM 2705 C CA . PHE A 1 373 ? 28.283 2.531 -59.673 1.00 78.88 373 PHE A CA 1
ATOM 2706 C C . PHE A 1 373 ? 27.769 2.461 -58.225 1.00 78.88 373 PHE A C 1
ATOM 2708 O O . PHE A 1 373 ? 26.677 1.992 -57.956 1.00 78.88 373 PHE A O 1
ATOM 2715 N N . LEU A 1 374 ? 28.615 2.831 -57.259 1.00 75.31 374 LEU A N 1
ATOM 2716 C CA . LEU A 1 374 ? 28.285 2.757 -55.827 1.00 75.31 374 LEU A CA 1
ATOM 2717 C C . LEU A 1 374 ? 27.835 4.140 -55.328 1.00 75.31 374 LEU A C 1
ATOM 2719 O O . LEU A 1 374 ? 28.449 5.137 -55.727 1.00 75.31 374 LEU A O 1
ATOM 2723 N N . GLY A 1 375 ? 26.843 4.203 -54.432 1.00 69.62 375 GLY A N 1
ATOM 2724 C CA . GLY A 1 375 ? 26.272 5.452 -53.907 1.00 69.62 375 GLY A CA 1
ATOM 2725 C C . GLY A 1 375 ? 27.248 6.341 -53.119 1.00 69.62 375 GLY A C 1
ATOM 2726 O O . GLY A 1 375 ? 28.055 5.868 -52.316 1.00 69.62 375 GLY A O 1
ATOM 2727 N N . ALA A 1 376 ? 27.205 7.659 -53.348 1.00 65.19 376 ALA A N 1
ATOM 2728 C CA . ALA A 1 376 ? 28.233 8.586 -52.871 1.00 65.19 376 ALA A CA 1
ATOM 2729 C C . ALA A 1 376 ? 28.173 8.974 -51.380 1.00 65.19 376 ALA A C 1
ATOM 2731 O O . ALA A 1 376 ? 27.275 9.679 -50.919 1.00 65.19 376 ALA A O 1
ATOM 2732 N N . GLY A 1 377 ? 29.293 8.714 -50.691 1.00 53.53 377 GLY A N 1
ATOM 2733 C CA . GLY A 1 377 ? 29.849 9.555 -49.626 1.00 53.53 377 GLY A CA 1
ATOM 2734 C C . GLY A 1 377 ? 31.064 10.351 -50.134 1.00 53.53 377 GLY A C 1
ATOM 2735 O O . GLY A 1 377 ? 32.137 9.791 -50.316 1.00 53.53 377 GLY A O 1
ATOM 2736 N N . VAL A 1 378 ? 30.899 11.657 -50.390 1.00 48.50 378 VAL A N 1
ATOM 2737 C CA . VAL A 1 378 ? 31.937 12.713 -50.587 1.00 48.50 378 VAL A CA 1
ATOM 2738 C C . VAL A 1 378 ? 33.233 12.308 -51.345 1.00 48.50 378 VAL A C 1
ATOM 2740 O O . VAL A 1 378 ? 34.326 12.777 -51.019 1.00 48.50 378 VAL A O 1
ATOM 2743 N N . LEU A 1 379 ? 33.163 11.462 -52.377 1.00 52.47 379 LEU A N 1
ATOM 2744 C CA . LEU A 1 379 ? 34.308 11.094 -53.224 1.00 52.47 379 LEU A CA 1
ATOM 2745 C C . LEU A 1 379 ? 33.920 11.194 -54.707 1.00 52.47 379 LEU A C 1
ATOM 2747 O O . LEU A 1 379 ? 32.869 10.728 -55.122 1.00 52.47 379 LEU A O 1
ATOM 2751 N N . SER A 1 380 ? 34.786 11.808 -55.518 1.00 53.75 380 SER A N 1
ATOM 2752 C CA . SER A 1 380 ? 34.494 12.328 -56.869 1.00 53.75 380 SER A CA 1
ATOM 2753 C C . SER A 1 380 ? 34.344 11.283 -57.993 1.00 53.75 380 SER A C 1
ATOM 2755 O O . SER A 1 380 ? 34.613 11.609 -59.144 1.00 53.75 380 SER A O 1
ATOM 2757 N N . ASN A 1 381 ? 34.021 10.025 -57.683 1.00 63.72 381 ASN A N 1
ATOM 2758 C CA . ASN A 1 381 ? 33.837 8.950 -58.675 1.00 63.72 381 ASN A CA 1
ATOM 2759 C C . ASN A 1 381 ? 32.658 8.017 -58.325 1.00 63.72 381 ASN A C 1
ATOM 2761 O O . ASN A 1 381 ? 32.637 6.882 -58.801 1.00 63.72 381 ASN A O 1
ATOM 2765 N N . LEU A 1 382 ? 31.764 8.445 -57.433 1.00 74.12 382 LEU A N 1
ATOM 2766 C CA . LEU A 1 382 ? 30.623 7.664 -56.951 1.00 74.12 382 LEU A CA 1
ATOM 2767 C C . LEU A 1 382 ? 29.318 8.273 -57.479 1.00 74.12 382 LEU A C 1
ATOM 2769 O O . LEU A 1 382 ? 29.307 9.438 -57.877 1.00 74.12 382 LEU A O 1
ATOM 2773 N N . ASP A 1 383 ? 28.259 7.472 -57.491 1.00 81.75 383 ASP A N 1
ATOM 2774 C CA . ASP A 1 383 ? 26.931 7.866 -57.948 1.00 81.75 383 ASP A CA 1
ATOM 2775 C C . ASP A 1 383 ? 26.324 8.957 -57.047 1.00 81.75 383 ASP A C 1
ATOM 2777 O O . ASP A 1 383 ? 26.270 8.829 -55.820 1.00 81.75 383 ASP A O 1
ATOM 2781 N N . CYS A 1 384 ? 25.915 10.063 -57.670 1.00 85.69 384 CYS A N 1
ATOM 2782 C CA . CYS A 1 384 ? 25.333 11.221 -57.012 1.00 85.69 384 CYS A CA 1
ATOM 2783 C C . CYS A 1 384 ? 23.816 11.099 -56.744 1.00 85.69 384 CYS A C 1
ATOM 2785 O O . CYS A 1 384 ? 23.301 11.898 -55.954 1.00 85.69 384 CYS A O 1
ATOM 2787 N N . ASP A 1 385 ? 23.113 10.110 -57.311 1.00 85.31 385 ASP A N 1
ATOM 2788 C CA . ASP A 1 385 ? 21.716 9.758 -57.004 1.00 85.31 385 ASP A CA 1
ATOM 2789 C C . ASP A 1 385 ? 21.496 8.234 -57.083 1.00 85.31 385 ASP A C 1
ATOM 2791 O O . ASP A 1 385 ? 20.866 7.748 -58.015 1.00 85.31 385 ASP A O 1
ATOM 2795 N N . ASP A 1 386 ? 21.898 7.526 -56.017 1.00 81.88 386 ASP A N 1
ATOM 2796 C CA . ASP A 1 386 ? 21.812 6.059 -55.794 1.00 81.88 386 ASP A CA 1
ATOM 2797 C C . ASP A 1 386 ? 20.370 5.484 -55.775 1.00 81.88 386 ASP A C 1
ATOM 2799 O O . ASP A 1 386 ? 20.062 4.466 -55.159 1.00 81.88 386 ASP A O 1
ATOM 2803 N N . ASN A 1 387 ? 19.393 6.183 -56.348 1.00 84.94 387 ASN A N 1
ATOM 2804 C CA . ASN A 1 387 ? 18.034 5.688 -56.558 1.00 84.94 387 ASN A CA 1
ATOM 2805 C C . ASN A 1 387 ? 17.560 5.866 -58.013 1.00 84.94 387 ASN A C 1
ATOM 2807 O O . ASN A 1 387 ? 16.397 5.548 -58.301 1.00 84.94 387 ASN A O 1
ATOM 2811 N N . ASP A 1 388 ? 18.389 6.404 -58.910 1.00 86.12 388 ASP A N 1
ATOM 2812 C CA . ASP A 1 388 ? 18.055 6.668 -60.307 1.00 86.12 388 ASP A CA 1
ATOM 2813 C C . ASP A 1 388 ? 19.177 6.161 -61.233 1.00 86.12 388 ASP A C 1
ATOM 2815 O O . ASP A 1 388 ? 20.109 6.911 -61.501 1.00 86.12 388 ASP A O 1
ATOM 2819 N N . PRO A 1 389 ? 19.021 4.986 -61.887 1.00 89.12 389 PRO A N 1
ATOM 2820 C CA . PRO A 1 389 ? 20.089 4.301 -62.644 1.00 89.12 389 PRO A CA 1
ATOM 2821 C C . PRO A 1 389 ? 20.446 4.988 -63.979 1.00 89.12 389 PRO A C 1
ATOM 2823 O O . PRO A 1 389 ? 20.932 4.382 -64.940 1.00 89.12 389 PRO A O 1
ATOM 2826 N N . ARG A 1 390 ? 20.030 6.245 -64.122 1.00 87.50 390 ARG A N 1
ATOM 2827 C CA . ARG A 1 390 ? 20.312 7.154 -65.233 1.00 87.50 390 ARG A CA 1
ATOM 2828 C C . ARG A 1 390 ? 21.237 8.291 -64.807 1.00 87.50 390 ARG A C 1
ATOM 2830 O O . ARG A 1 390 ? 21.691 9.001 -65.697 1.00 87.50 390 ARG A O 1
ATOM 2837 N N . VAL A 1 391 ? 21.458 8.455 -63.506 1.00 89.50 391 VAL A N 1
ATOM 2838 C CA . VAL A 1 391 ? 22.341 9.440 -62.902 1.00 89.50 391 VAL A CA 1
ATOM 2839 C C . VAL A 1 391 ? 23.568 8.678 -62.437 1.00 89.50 391 VAL A C 1
ATOM 2841 O O . VAL A 1 391 ? 23.454 7.859 -61.548 1.00 89.50 391 VAL A O 1
ATOM 2844 N N . PHE A 1 392 ? 24.713 8.876 -63.085 1.00 88.56 392 PHE A N 1
ATOM 2845 C CA . PHE A 1 392 ? 25.945 8.180 -62.713 1.00 88.56 392 PHE A CA 1
ATOM 2846 C C . PHE A 1 392 ? 27.180 8.851 -63.290 1.00 88.56 392 PHE A C 1
ATOM 2848 O O . PHE A 1 392 ? 27.084 9.548 -64.297 1.00 88.56 392 PHE A O 1
ATOM 2855 N N . PRO A 1 393 ? 28.385 8.586 -62.752 1.00 88.81 393 PRO A N 1
ATOM 2856 C CA . PRO A 1 393 ? 29.613 9.176 -63.264 1.00 88.81 393 PRO A CA 1
ATOM 2857 C C . PRO A 1 393 ? 29.800 8.960 -64.773 1.00 88.81 393 PRO A C 1
ATOM 2859 O O . PRO A 1 393 ? 29.985 7.830 -65.241 1.00 88.81 393 PRO A O 1
ATOM 2862 N N . LYS A 1 394 ? 29.867 10.061 -65.532 1.00 84.38 394 LYS A N 1
ATOM 2863 C CA . LYS A 1 394 ? 29.944 10.083 -67.009 1.00 84.38 394 LYS A CA 1
ATOM 2864 C C . LYS A 1 394 ? 28.681 9.558 -67.706 1.00 84.38 394 LYS A C 1
ATOM 2866 O O . LYS A 1 394 ? 28.774 9.024 -68.821 1.00 84.38 394 LYS A O 1
ATOM 2871 N N . GLY A 1 395 ? 27.537 9.678 -67.042 1.00 85.75 395 GLY A N 1
ATOM 2872 C CA . GLY A 1 395 ? 26.205 9.555 -67.614 1.00 85.75 395 GLY A CA 1
ATOM 2873 C C . GLY A 1 395 ? 25.981 10.485 -68.806 1.00 85.75 395 GLY A C 1
ATOM 2874 O O . GLY A 1 395 ? 26.840 11.269 -69.204 1.00 85.75 395 GLY A O 1
ATOM 2875 N N . VAL A 1 396 ? 24.831 10.333 -69.463 1.00 86.62 396 VAL A N 1
ATOM 2876 C CA . VAL A 1 396 ? 24.426 11.261 -70.526 1.00 86.62 396 VAL A CA 1
ATOM 2877 C C . VAL A 1 396 ? 23.454 12.255 -69.924 1.00 86.62 396 VAL A C 1
ATOM 2879 O O . VAL A 1 396 ? 22.315 11.888 -69.640 1.00 86.62 396 VAL A O 1
ATOM 2882 N N . GLU A 1 397 ? 23.889 13.505 -69.838 1.00 87.69 397 GLU A N 1
ATOM 2883 C CA . GLU A 1 397 ? 23.060 14.639 -69.442 1.00 87.69 397 GLU A CA 1
ATOM 2884 C C . GLU A 1 397 ? 21.755 14.735 -70.250 1.00 87.69 397 GLU A C 1
ATOM 2886 O O . GLU A 1 397 ? 21.727 14.643 -71.490 1.00 87.69 397 GLU A O 1
ATOM 2891 N N . THR A 1 398 ? 20.643 14.923 -69.537 1.00 86.75 398 THR A N 1
ATOM 2892 C CA . THR A 1 398 ? 19.318 15.144 -70.115 1.00 86.75 398 THR A CA 1
ATOM 2893 C C . THR A 1 398 ? 18.926 16.611 -69.997 1.00 86.75 398 THR A C 1
ATOM 2895 O O . THR A 1 398 ? 18.252 17.015 -69.055 1.00 86.75 398 THR A O 1
ATOM 2898 N N . CYS A 1 399 ? 19.229 17.382 -71.045 1.00 85.38 399 CYS A N 1
ATOM 2899 C CA . CYS A 1 399 ? 18.910 18.808 -71.122 1.00 85.38 399 CYS A CA 1
ATOM 2900 C C . CYS A 1 399 ? 17.491 19.177 -70.624 1.00 85.38 399 CYS A C 1
ATOM 2902 O O . CYS A 1 399 ? 16.475 18.790 -71.219 1.00 85.38 399 CYS A O 1
ATOM 2904 N N . GLY A 1 400 ? 17.436 20.045 -69.614 1.00 78.81 400 GLY A N 1
ATOM 2905 C CA . GLY A 1 400 ? 16.237 20.682 -69.076 1.00 78.81 400 GLY A CA 1
ATOM 2906 C C . GLY A 1 400 ? 15.556 19.915 -67.942 1.00 78.81 400 GLY A C 1
ATOM 2907 O O . GLY A 1 400 ? 14.400 20.229 -67.630 1.00 78.81 400 GLY A O 1
ATOM 2908 N N . ASN A 1 401 ? 16.215 18.912 -67.351 1.00 83.50 401 ASN A N 1
ATOM 2909 C CA . ASN A 1 401 ? 15.700 18.189 -66.186 1.00 83.50 401 ASN A CA 1
ATOM 2910 C C . ASN A 1 401 ? 16.190 18.781 -64.846 1.00 83.50 401 ASN A C 1
ATOM 2912 O O . ASN A 1 401 ? 15.605 18.452 -63.810 1.00 83.50 401 ASN A O 1
ATOM 2916 N N . GLY A 1 402 ? 17.185 19.679 -64.862 1.00 83.44 402 GLY A N 1
ATOM 2917 C CA . GLY A 1 402 ? 17.754 20.311 -63.673 1.00 83.44 402 GLY A CA 1
ATOM 2918 C C . GLY A 1 402 ? 18.557 19.371 -62.771 1.00 83.44 402 GLY A C 1
ATOM 2919 O O . GLY A 1 402 ? 18.771 19.718 -61.607 1.00 83.44 402 GLY A O 1
ATOM 2920 N N . LYS A 1 403 ? 18.939 18.188 -63.265 1.00 86.88 403 LYS A N 1
ATOM 2921 C CA . LYS A 1 403 ? 19.793 17.214 -62.578 1.00 86.88 403 LYS A CA 1
ATOM 2922 C C . LYS A 1 403 ? 21.202 17.245 -63.179 1.00 86.88 403 LYS A C 1
ATOM 2924 O O . LYS A 1 403 ? 21.377 17.646 -64.319 1.00 86.88 403 LYS A O 1
ATOM 2929 N N . ASP A 1 404 ? 22.174 16.859 -62.365 1.00 87.81 404 ASP A N 1
ATOM 2930 C CA . ASP A 1 404 ? 23.531 16.498 -62.781 1.00 87.81 404 ASP A CA 1
ATOM 2931 C C . ASP A 1 404 ? 23.496 14.979 -62.999 1.00 87.81 404 ASP A C 1
ATOM 2933 O O . ASP A 1 404 ? 23.564 14.219 -62.035 1.00 87.81 404 ASP A O 1
ATOM 2937 N N . ASP A 1 405 ? 23.177 14.552 -64.223 1.00 89.75 405 ASP A N 1
ATOM 2938 C CA . ASP A 1 405 ? 23.006 13.141 -64.587 1.00 89.75 405 ASP A CA 1
ATOM 2939 C C . ASP A 1 405 ? 24.362 12.438 -64.806 1.00 89.75 405 ASP A C 1
ATOM 2941 O O . ASP A 1 405 ? 24.419 11.206 -64.812 1.00 89.75 405 ASP A O 1
ATOM 2945 N N . ASP A 1 406 ? 25.447 13.186 -65.021 1.00 88.69 406 ASP A N 1
ATOM 2946 C CA . ASP A 1 406 ? 26.791 12.646 -65.228 1.00 88.69 406 ASP A CA 1
ATOM 2947 C C . ASP A 1 406 ? 27.737 12.779 -64.018 1.00 88.69 406 ASP A C 1
ATOM 2949 O O . ASP A 1 406 ? 28.869 12.269 -64.044 1.00 88.69 406 ASP A O 1
ATOM 2953 N N . CYS A 1 407 ? 27.230 13.370 -62.934 1.00 87.88 407 CYS A N 1
ATOM 2954 C CA . CYS A 1 407 ? 27.885 13.582 -61.650 1.00 87.88 407 CYS A CA 1
ATOM 2955 C C . CYS A 1 407 ? 29.214 14.357 -61.754 1.00 87.88 407 CYS A C 1
ATOM 2957 O O . CYS A 1 407 ? 30.146 14.103 -60.974 1.00 87.88 407 CYS A O 1
ATOM 2959 N N . ASP A 1 408 ? 29.343 15.283 -62.710 1.00 85.88 408 ASP A N 1
ATOM 2960 C CA . ASP A 1 408 ? 30.529 16.131 -62.875 1.00 85.88 408 ASP A CA 1
ATOM 2961 C C . ASP A 1 408 ? 30.498 17.421 -62.028 1.00 85.88 408 ASP A C 1
ATOM 2963 O O . ASP A 1 408 ? 31.512 18.126 -61.893 1.00 85.88 408 ASP A O 1
ATOM 2967 N N . GLY A 1 409 ? 29.362 17.677 -61.373 1.00 85.25 409 GLY A N 1
ATOM 2968 C CA . GLY A 1 409 ? 29.099 18.837 -60.533 1.00 85.25 409 GLY A CA 1
ATOM 2969 C C . GLY A 1 409 ? 28.350 19.970 -61.239 1.00 85.25 409 GLY A C 1
ATOM 2970 O O . GLY A 1 409 ? 28.188 21.035 -60.625 1.00 85.25 409 GLY A O 1
ATOM 2971 N N . VAL A 1 410 ? 27.915 19.790 -62.491 1.00 84.56 410 VAL A N 1
ATOM 2972 C CA . VAL A 1 410 ? 27.218 20.802 -63.292 1.00 84.56 410 VAL A CA 1
ATOM 2973 C C . VAL A 1 410 ? 25.971 20.216 -63.962 1.00 84.56 410 VAL A C 1
ATOM 2975 O O . VAL A 1 410 ? 26.037 19.550 -64.981 1.00 84.56 410 VAL A O 1
ATOM 2978 N N . ALA A 1 411 ? 24.794 20.575 -63.448 1.00 86.06 411 ALA A N 1
ATOM 2979 C CA . ALA A 1 411 ? 23.526 20.191 -64.069 1.00 86.06 411 ALA A CA 1
ATOM 2980 C C . ALA A 1 411 ? 23.304 20.858 -65.441 1.00 86.06 411 ALA A C 1
ATOM 2982 O O . ALA A 1 411 ? 23.537 22.066 -65.587 1.00 86.06 411 ALA A O 1
ATOM 2983 N N . ASP A 1 412 ? 22.739 20.106 -66.394 1.00 82.31 412 ASP A N 1
ATOM 2984 C CA . ASP A 1 412 ? 22.310 20.581 -67.719 1.00 82.31 412 ASP A CA 1
ATOM 2985 C C . ASP A 1 412 ? 23.451 21.212 -68.562 1.00 82.31 412 ASP A C 1
ATOM 2987 O O . ASP A 1 412 ? 23.237 22.177 -69.314 1.00 82.31 412 ASP A O 1
ATOM 2991 N N . ASP A 1 413 ? 24.679 20.699 -68.448 1.00 81.62 413 ASP A N 1
ATOM 2992 C CA . ASP A 1 413 ? 25.857 21.263 -69.123 1.00 81.62 413 ASP A CA 1
ATOM 2993 C C . ASP A 1 413 ? 25.972 20.837 -70.608 1.00 81.62 413 ASP A C 1
ATOM 2995 O O . ASP A 1 413 ? 26.464 21.583 -71.465 1.00 81.62 413 ASP A O 1
ATOM 2999 N N . SER A 1 414 ? 25.451 19.656 -70.945 1.00 80.00 414 SER A N 1
ATOM 3000 C CA . SER A 1 414 ? 25.608 19.017 -72.251 1.00 80.00 414 SER A CA 1
ATOM 3001 C C . SER A 1 414 ? 24.481 18.005 -72.533 1.00 80.00 414 SER A C 1
ATOM 3003 O O . SER A 1 414 ? 23.564 17.847 -71.743 1.00 80.00 414 SER A O 1
ATOM 3005 N N . GLY A 1 415 ? 24.443 17.372 -73.716 1.00 78.38 415 GLY A N 1
ATOM 3006 C CA . GLY A 1 415 ? 23.495 16.276 -73.996 1.00 78.38 415 GLY A CA 1
ATOM 3007 C C . GLY A 1 415 ? 22.564 16.445 -75.211 1.00 78.38 415 GLY A C 1
ATOM 3008 O O . GLY A 1 415 ? 22.672 17.398 -75.990 1.00 78.38 415 GLY A O 1
ATOM 3009 N N . PRO A 1 416 ? 21.661 15.476 -75.467 1.00 74.75 416 PRO A N 1
ATOM 3010 C CA . PRO A 1 416 ? 20.798 15.474 -76.647 1.00 74.75 416 PRO A CA 1
ATOM 3011 C C . PRO A 1 416 ? 19.833 16.670 -76.669 1.00 74.75 416 PRO A C 1
ATOM 3013 O O . PRO A 1 416 ? 18.821 16.687 -75.977 1.00 74.75 416 PRO A O 1
ATOM 3016 N N . GLY A 1 417 ? 20.113 17.647 -77.534 1.00 72.12 417 GLY A N 1
ATOM 3017 C CA . GLY A 1 417 ? 19.350 18.899 -77.616 1.00 72.12 417 GLY A CA 1
ATOM 3018 C C . GLY A 1 417 ? 20.154 20.139 -77.229 1.00 72.12 417 GLY A C 1
ATOM 3019 O O . GLY A 1 417 ? 19.654 21.245 -77.422 1.00 72.12 417 GLY A O 1
ATOM 3020 N N . SER A 1 418 ? 21.400 19.965 -76.773 1.00 78.19 418 SER A N 1
ATOM 3021 C CA . SER A 1 418 ? 22.334 21.059 -76.527 1.00 78.19 418 SER A CA 1
ATOM 3022 C C . SER A 1 418 ? 22.543 21.904 -77.786 1.00 78.19 418 SER A C 1
ATOM 3024 O O . SER A 1 418 ? 22.719 21.366 -78.888 1.00 78.19 418 SER A O 1
ATOM 3026 N N . LEU A 1 419 ? 22.572 23.222 -77.622 1.00 76.88 419 LEU A N 1
ATOM 3027 C CA . LEU A 1 419 ? 22.903 24.158 -78.687 1.00 76.88 419 LEU A CA 1
ATOM 3028 C C . LEU A 1 419 ? 24.365 24.580 -78.551 1.00 76.88 419 LEU A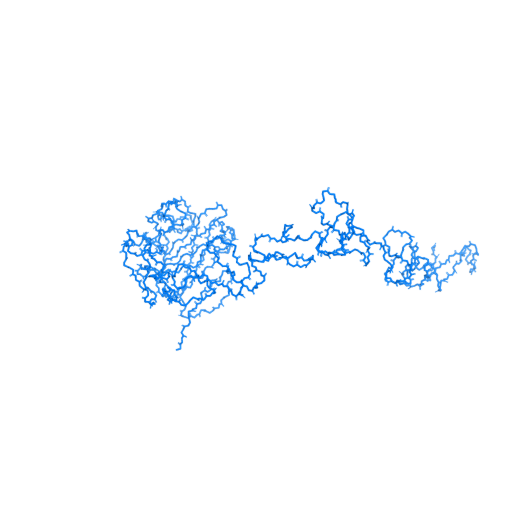 C 1
ATOM 3030 O O . LEU A 1 419 ? 24.840 24.892 -77.460 1.00 76.88 419 LEU A O 1
ATOM 3034 N N . THR A 1 420 ? 25.079 24.594 -79.675 1.00 77.06 420 THR A N 1
ATOM 3035 C CA . THR A 1 420 ? 26.411 25.194 -79.753 1.00 77.06 420 THR A CA 1
ATOM 3036 C C . THR A 1 420 ? 26.256 26.668 -80.092 1.00 77.06 420 THR A C 1
ATOM 3038 O O . THR A 1 420 ? 25.733 27.018 -81.154 1.00 77.06 420 THR A O 1
ATOM 3041 N N . TYR A 1 421 ? 26.721 27.524 -79.193 1.00 75.56 421 TYR A N 1
ATOM 3042 C CA . TYR A 1 421 ? 26.786 28.964 -79.383 1.00 75.56 421 TYR A CA 1
ATOM 3043 C C . TYR A 1 421 ? 28.195 29.349 -79.810 1.00 75.56 421 TYR A C 1
ATOM 3045 O O . TYR A 1 421 ? 29.175 28.861 -79.251 1.00 75.56 421 TYR A O 1
ATOM 3053 N N . TYR A 1 422 ? 28.287 30.245 -80.789 1.00 79.62 422 TYR A N 1
ATOM 3054 C CA . TYR A 1 422 ? 29.551 30.810 -81.244 1.00 79.62 422 TYR A CA 1
ATOM 3055 C C . TYR A 1 422 ? 29.621 32.273 -80.828 1.00 79.62 422 TYR A C 1
ATOM 3057 O O . TYR A 1 422 ? 28.671 33.024 -81.055 1.00 79.62 422 TYR A O 1
ATOM 3065 N N . PHE A 1 423 ? 30.747 32.686 -80.251 1.00 78.75 423 PHE A N 1
ATOM 3066 C CA . PHE A 1 423 ? 30.944 34.075 -79.853 1.00 78.75 423 PHE A CA 1
ATOM 3067 C C . PHE A 1 423 ? 31.045 34.982 -81.093 1.00 78.75 423 PHE A C 1
ATOM 3069 O O . PHE A 1 423 ? 31.938 34.811 -81.928 1.00 78.75 423 PHE A O 1
ATOM 3076 N N . ASP A 1 424 ? 30.123 35.939 -81.218 1.00 78.56 424 ASP A N 1
ATOM 3077 C CA . ASP A 1 424 ? 30.093 36.948 -82.283 1.00 78.56 424 ASP A CA 1
ATOM 3078 C C . ASP A 1 424 ? 30.601 38.288 -81.731 1.00 78.56 424 ASP A C 1
ATOM 3080 O O . ASP A 1 424 ? 29.885 39.037 -81.066 1.00 78.56 424 ASP A O 1
ATOM 3084 N N . CYS A 1 425 ? 31.885 38.568 -81.963 1.00 79.19 425 CYS A N 1
ATOM 3085 C CA . CYS A 1 425 ? 32.554 39.729 -81.383 1.00 79.19 425 CYS A CA 1
ATOM 3086 C C . CYS A 1 425 ? 32.338 41.024 -82.190 1.00 79.19 425 CYS A C 1
ATOM 3088 O O . CYS A 1 425 ? 32.571 42.114 -81.658 1.00 79.19 425 CYS A O 1
ATOM 3090 N N . ASP A 1 426 ? 31.957 40.931 -83.466 1.00 80.62 426 ASP A N 1
ATOM 3091 C CA . ASP A 1 426 ? 31.733 42.076 -84.354 1.00 80.62 426 ASP A CA 1
ATOM 3092 C C . ASP A 1 426 ? 30.257 42.306 -84.724 1.00 80.62 426 ASP A C 1
ATOM 3094 O O . ASP A 1 426 ? 29.937 43.347 -85.309 1.00 80.62 426 ASP A O 1
ATOM 3098 N N . GLY A 1 427 ? 29.357 41.432 -84.267 1.00 81.88 427 GLY A N 1
ATOM 3099 C CA . GLY A 1 427 ? 27.905 41.607 -84.286 1.00 81.88 427 GLY A CA 1
ATOM 3100 C C . GLY A 1 427 ? 27.296 41.468 -85.678 1.00 81.88 427 GLY A C 1
ATOM 3101 O O . GLY A 1 427 ? 26.310 42.147 -85.989 1.00 81.88 427 GLY A O 1
ATOM 3102 N N . ASP A 1 428 ? 27.910 40.664 -86.545 1.00 80.00 428 ASP A N 1
ATOM 3103 C CA . ASP A 1 428 ? 27.495 40.497 -87.939 1.00 80.00 428 ASP A CA 1
ATOM 3104 C C . ASP A 1 428 ? 26.570 39.286 -88.174 1.00 80.00 428 ASP A C 1
ATOM 3106 O O . ASP A 1 428 ? 26.036 39.111 -89.278 1.00 80.00 428 ASP A O 1
ATOM 3110 N N . GLY A 1 429 ? 26.312 38.503 -87.121 1.00 80.06 429 GLY A N 1
ATOM 3111 C CA . GLY A 1 429 ? 25.461 37.320 -87.137 1.00 80.06 429 GLY A CA 1
ATOM 3112 C C . GLY A 1 429 ? 26.194 36.017 -87.468 1.00 80.06 429 GLY A C 1
ATOM 3113 O O . GLY A 1 429 ? 25.525 34.992 -87.628 1.00 80.06 429 GLY A O 1
ATOM 3114 N N . TYR A 1 430 ? 27.526 36.027 -87.574 1.00 78.44 430 TYR A N 1
ATOM 3115 C CA . TYR A 1 430 ? 28.359 34.834 -87.731 1.00 78.44 430 TYR A CA 1
ATOM 3116 C C . TYR A 1 430 ? 29.404 34.757 -86.610 1.00 78.44 430 TYR A C 1
ATOM 3118 O O . TYR A 1 430 ? 30.331 35.554 -86.546 1.00 78.44 430 TYR A O 1
ATOM 3126 N N . GLY A 1 431 ? 29.304 33.748 -85.744 1.00 77.69 431 GLY A N 1
ATOM 3127 C CA . GLY A 1 431 ? 30.279 33.570 -84.666 1.00 77.69 431 GLY A CA 1
ATOM 3128 C C . GLY A 1 431 ? 31.608 32.941 -85.114 1.00 77.69 431 GLY A C 1
ATOM 3129 O O . GLY A 1 431 ? 31.712 32.310 -86.172 1.00 77.69 431 GLY A O 1
ATOM 3130 N N . GLN A 1 432 ? 32.644 33.118 -84.292 1.00 78.94 432 GLN A N 1
ATOM 3131 C CA . GLN A 1 432 ? 33.991 32.596 -84.542 1.00 78.94 432 GLN A CA 1
ATOM 3132 C C . GLN A 1 432 ? 34.084 31.098 -84.215 1.00 78.94 432 GLN A C 1
ATOM 3134 O O . GLN A 1 432 ? 33.649 30.655 -83.156 1.00 78.94 432 GLN A O 1
ATOM 3139 N N . SER A 1 433 ? 34.679 30.302 -85.111 1.00 76.00 433 SER A N 1
ATOM 3140 C CA . SER A 1 433 ? 34.739 28.836 -84.970 1.00 76.00 433 SER A CA 1
ATOM 3141 C C . SER A 1 433 ? 35.673 28.332 -83.862 1.00 76.00 433 SER A C 1
ATOM 3143 O O . SER A 1 433 ? 35.696 27.138 -83.593 1.00 76.00 433 SER A O 1
ATOM 3145 N N . ASP A 1 434 ? 36.506 29.198 -83.288 1.00 77.06 434 ASP A N 1
ATOM 3146 C CA . ASP A 1 434 ? 37.467 28.888 -82.223 1.00 77.06 434 ASP A CA 1
ATOM 3147 C C . ASP A 1 434 ? 37.012 29.359 -80.829 1.00 77.06 434 ASP A C 1
ATOM 3149 O O . ASP A 1 434 ? 37.763 29.219 -79.864 1.00 77.06 434 ASP A O 1
ATOM 3153 N N . ALA A 1 435 ? 35.780 29.868 -80.711 1.00 69.88 435 ALA A N 1
ATOM 3154 C CA . ALA A 1 435 ? 35.162 30.287 -79.456 1.00 69.88 435 ALA A CA 1
ATOM 3155 C C . ALA A 1 435 ? 33.713 29.772 -79.376 1.00 69.88 435 ALA A C 1
ATOM 3157 O O . ALA A 1 435 ? 32.760 30.515 -79.628 1.00 69.88 435 ALA A O 1
ATOM 3158 N N . GLU A 1 436 ? 33.567 28.483 -79.052 1.00 76.88 436 GLU A N 1
ATOM 3159 C CA . GLU A 1 436 ? 32.274 27.810 -78.883 1.00 76.88 436 GLU A CA 1
ATOM 3160 C C . GLU A 1 436 ? 31.974 27.479 -77.414 1.00 76.88 436 GLU A C 1
ATOM 3162 O O . GLU A 1 436 ? 32.870 27.103 -76.658 1.00 76.88 436 GLU A O 1
ATOM 3167 N N . THR A 1 437 ? 30.702 27.598 -77.035 1.00 77.56 437 THR A N 1
ATOM 3168 C CA . THR A 1 437 ? 30.146 27.095 -75.771 1.00 77.56 437 THR A CA 1
ATOM 3169 C C . THR A 1 437 ? 28.953 26.205 -76.092 1.00 77.56 437 THR A C 1
ATOM 3171 O O . THR A 1 437 ? 28.153 26.521 -76.975 1.00 77.56 437 THR A O 1
ATOM 3174 N N . ILE A 1 438 ? 28.826 25.094 -75.375 1.00 75.56 438 ILE A N 1
ATOM 3175 C CA . ILE A 1 438 ? 27.674 24.195 -75.447 1.00 75.56 438 ILE A CA 1
ATOM 3176 C C . ILE A 1 438 ? 26.797 24.489 -74.228 1.00 75.56 438 ILE A C 1
ATOM 3178 O O . ILE A 1 438 ? 27.322 24.694 -73.139 1.00 75.56 438 ILE A O 1
ATOM 3182 N N . SER A 1 439 ? 25.484 24.595 -74.424 1.00 73.75 439 SER A N 1
ATOM 3183 C CA . SER A 1 439 ? 24.528 24.749 -73.323 1.00 73.75 439 SER A CA 1
ATOM 3184 C C . SER A 1 439 ? 23.192 24.098 -73.672 1.00 73.75 439 SER A C 1
ATOM 3186 O O . SER A 1 439 ? 22.738 24.152 -74.824 1.00 73.75 439 SER A O 1
ATOM 3188 N N . CYS A 1 440 ? 22.551 23.496 -72.671 1.00 76.06 440 CYS A N 1
ATOM 3189 C CA . CYS A 1 440 ? 21.179 22.9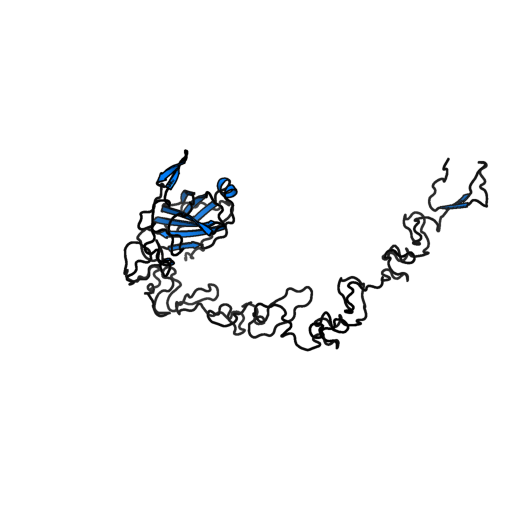95 -72.744 1.00 76.06 440 CYS A CA 1
ATOM 3190 C C . CYS A 1 440 ? 20.123 24.073 -72.479 1.00 76.06 440 CYS A C 1
ATOM 3192 O O . CYS A 1 440 ? 18.953 23.891 -72.825 1.00 76.06 440 CYS A O 1
ATOM 3194 N N . THR A 1 441 ? 20.509 25.203 -71.884 1.00 66.50 441 THR A N 1
ATOM 3195 C CA . THR A 1 441 ? 19.601 26.323 -71.642 1.00 66.50 441 THR A CA 1
ATOM 3196 C C . THR A 1 441 ? 19.688 27.298 -72.813 1.00 66.50 441 THR A C 1
ATOM 3198 O O . THR A 1 441 ? 20.762 27.703 -73.259 1.00 66.50 441 THR A O 1
ATOM 3201 N N . GLY A 1 442 ? 18.531 27.654 -73.370 1.00 57.94 442 GLY A N 1
ATOM 3202 C CA . GLY A 1 442 ? 18.391 28.627 -74.458 1.00 57.94 442 GLY A CA 1
ATOM 3203 C C . GLY A 1 442 ? 18.709 30.071 -74.058 1.00 57.94 442 GLY A C 1
ATOM 3204 O O . GLY A 1 442 ? 18.251 30.984 -74.742 1.00 57.94 442 GLY A O 1
ATOM 3205 N N . ASP A 1 443 ? 19.389 30.277 -72.931 1.00 52.66 443 ASP A N 1
ATOM 3206 C CA . ASP A 1 443 ? 19.628 31.597 -72.375 1.00 52.66 443 ASP A CA 1
ATOM 3207 C C . ASP A 1 443 ? 20.824 32.231 -73.085 1.00 52.66 443 ASP A C 1
ATOM 3209 O O . ASP A 1 443 ? 21.953 31.741 -73.031 1.00 52.66 443 ASP A O 1
ATOM 3213 N N . ASP A 1 444 ? 20.519 33.320 -73.792 1.00 47.97 444 ASP A N 1
ATOM 3214 C CA . ASP A 1 444 ? 21.465 34.274 -74.359 1.00 47.97 444 ASP A CA 1
ATOM 3215 C C . ASP A 1 444 ? 22.627 34.497 -73.380 1.00 47.97 444 ASP A C 1
ATOM 3217 O O . ASP A 1 444 ? 22.460 35.055 -72.295 1.00 47.97 444 ASP A O 1
ATOM 3221 N N . LEU A 1 445 ? 23.837 34.107 -73.780 1.00 53.41 445 LEU A N 1
ATOM 3222 C CA . LEU A 1 445 ? 25.065 34.564 -73.133 1.00 53.41 445 LEU A CA 1
ATOM 3223 C C . LEU A 1 445 ? 25.397 36.001 -73.582 1.00 53.41 445 LEU A C 1
ATOM 3225 O O . LEU A 1 445 ? 26.557 36.315 -73.853 1.00 53.41 445 LEU A O 1
ATOM 3229 N N . ASP A 1 446 ? 24.403 36.895 -73.649 1.00 46.25 446 ASP A N 1
ATOM 3230 C CA . ASP A 1 446 ? 24.608 38.332 -73.850 1.00 46.25 446 ASP A CA 1
ATOM 3231 C C . ASP A 1 446 ? 24.906 39.026 -72.511 1.00 46.25 446 ASP A C 1
ATOM 3233 O O . ASP A 1 446 ? 24.261 39.958 -72.042 1.00 46.25 446 ASP A O 1
ATOM 3237 N N . GLY A 1 447 ? 25.992 38.589 -71.879 1.00 47.19 447 GLY A N 1
ATOM 3238 C CA . GLY A 1 447 ? 26.655 39.386 -70.857 1.00 47.19 447 GLY A CA 1
ATOM 3239 C C . GLY A 1 447 ? 27.323 40.625 -71.464 1.00 47.19 447 GLY A C 1
ATOM 3240 O O . GLY A 1 447 ? 28.553 40.689 -71.483 1.00 47.19 447 GLY A O 1
ATOM 3241 N N . SER A 1 448 ? 26.546 41.610 -71.934 1.00 37.84 448 SER A N 1
ATOM 3242 C CA . SER A 1 448 ? 27.013 42.987 -72.185 1.00 37.84 448 SER A CA 1
ATOM 3243 C C . SER A 1 448 ? 25.914 44.042 -72.100 1.00 37.84 448 SER A C 1
ATOM 3245 O O . SER A 1 448 ? 25.041 44.052 -72.995 1.00 37.84 448 SER A O 1
#

Foldseek 3Di:
DDDDDDDDDWDFDDDDDDDDDQPWWKEKEFEAEQFWFQFKFKWKAFPVVPDFQRTDRPDPGHGDGGGNVRCVVGTGITIGTHPAQGKMKIKMWTAGPVRWTWIAIFIDRIDHYHYDYTYTHTDPAQLPQPLRAAQDQPPRQWDADDPGDTDGHPGDDDCLQRHQPASHNPPSSQAEQNRRDAAQAQDRRNSNPDGRHHWDQQCPLPFTDHHDPRAFLRGFPRSNDSQAHQQHDADPPPQDRRNRNVGHDFDQQCPLPFGQDDPDDDQGFPDSVDSQAELPHFADADDPPDDFDRRNSPPDTRDPPRCDDQQNVPLPFGAPVPPPDLQFHFPCSNDSQAGQPRDDDDQWDPQDNRNSPPDGTPGPFDQQC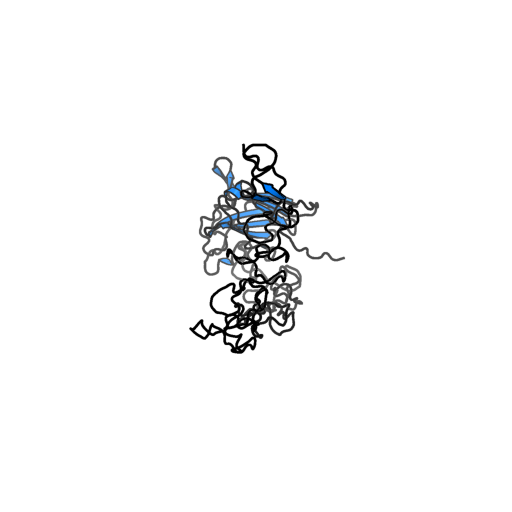PLPFGDDDPDQQGFPDSNDSQAHQQHAADQPPQDNSNSNPDHQQDHDQWDKDADDPPPPPDHDPVRIGTGSDPDDPPPD